Protein AF-0000000079942631 (afdb_homodimer)

pLDDT: mean 82.62, std 21.77, range [21.73, 98.62]

Structure (mmCIF, N/CA/C/O backbone):
data_AF-0000000079942631-model_v1
#
loop_
_entity.id
_entity.type
_entity.pdbx_description
1 polymer 'Intracellular ribonuclease'
#
loop_
_atom_site.group_PDB
_atom_site.id
_atom_site.type_symbol
_atom_site.label_atom_id
_atom_site.label_alt_id
_atom_site.label_comp_id
_atom_site.label_asym_id
_atom_site.label_entity_id
_atom_site.label_seq_id
_atom_site.pdbx_PDB_ins_code
_atom_site.Cartn_x
_atom_site.Cartn_y
_atom_site.Cartn_z
_atom_site.occupancy
_atom_site.B_iso_or_equiv
_atom_site.auth_seq_id
_atom_site.auth_comp_id
_atom_site.auth_asym_id
_atom_site.auth_atom_id
_atom_site.pdbx_PDB_model_num
ATOM 1 N N . MET A 1 1 ? -29.672 25.969 -82.062 1 30.22 1 MET A N 1
ATOM 2 C CA . MET A 1 1 ? -30.156 25.672 -80.75 1 30.22 1 MET A CA 1
ATOM 3 C C . MET A 1 1 ? -29.047 25.094 -79.875 1 30.22 1 MET A C 1
ATOM 5 O O . MET A 1 1 ? -28.578 23.984 -80.125 1 30.22 1 MET A O 1
ATOM 9 N N . ARG A 1 2 ? -28.125 26 -79.438 1 39.22 2 ARG A N 1
ATOM 10 C CA . ARG A 1 2 ? -26.953 25.703 -78.625 1 39.22 2 ARG A CA 1
ATOM 11 C C . ARG A 1 2 ? -27.375 25.078 -77.312 1 39.22 2 ARG A C 1
ATOM 13 O O . ARG A 1 2 ? -28.172 25.656 -76.562 1 39.22 2 ARG A O 1
ATOM 20 N N . LYS A 1 3 ? -27.156 23.734 -77.125 1 42.75 3 LYS A N 1
ATOM 21 C CA . LYS A 1 3 ? -27.391 22.891 -75.938 1 42.75 3 LYS A CA 1
ATOM 22 C C . LYS A 1 3 ? -26.578 23.391 -74.75 1 42.75 3 LYS A C 1
ATOM 24 O O . LYS A 1 3 ? -25.344 23.406 -74.812 1 42.75 3 LYS A O 1
ATOM 29 N N . PHE A 1 4 ? -27.031 24.391 -74.062 1 43.97 4 PHE A N 1
ATOM 30 C CA . PHE A 1 4 ? -26.422 24.844 -72.812 1 43.97 4 PHE A CA 1
ATOM 31 C C . PHE A 1 4 ? -26.438 23.734 -71.75 1 43.97 4 PHE A C 1
ATOM 33 O O . PHE A 1 4 ? -27.5 23.188 -71.438 1 43.97 4 PHE A O 1
ATOM 40 N N . VAL A 1 5 ? -25.391 22.922 -71.625 1 43.88 5 VAL A N 1
ATOM 41 C CA . VAL A 1 5 ? -25.172 21.922 -70.625 1 43.88 5 VAL A CA 1
ATOM 42 C C . VAL A 1 5 ? -25.047 22.594 -69.25 1 43.88 5 VAL A C 1
ATOM 44 O O . VAL A 1 5 ? -24.188 23.453 -69 1 43.88 5 VAL A O 1
ATOM 47 N N . LEU A 1 6 ? -26.109 22.734 -68.5 1 41.66 6 LEU A N 1
ATOM 48 C CA . LEU A 1 6 ? -26.188 23.156 -67.125 1 41.66 6 LEU A CA 1
ATOM 49 C C . LEU A 1 6 ? -25.375 22.219 -66.25 1 41.66 6 LEU A C 1
ATOM 51 O O . LEU A 1 6 ? -25.656 21.016 -66.188 1 41.66 6 LEU A O 1
ATOM 55 N N . ILE A 1 7 ? -24.156 22.531 -66 1 44.97 7 ILE A N 1
ATOM 56 C CA . ILE A 1 7 ? -23.312 21.812 -65 1 44.97 7 ILE A CA 1
ATOM 57 C C . ILE A 1 7 ? -23.812 22.078 -63.594 1 44.97 7 ILE A C 1
ATOM 59 O O . ILE A 1 7 ? -23.797 23.219 -63.125 1 44.97 7 ILE A O 1
ATOM 63 N N . ILE A 1 8 ? -24.703 21.328 -63.094 1 41.91 8 ILE A N 1
ATOM 64 C CA . ILE A 1 8 ? -25.156 21.359 -61.688 1 41.91 8 ILE A CA 1
ATOM 65 C C . ILE A 1 8 ? -24 20.938 -60.781 1 41.91 8 ILE A C 1
ATOM 67 O O . ILE A 1 8 ? -23.469 19.828 -60.906 1 41.91 8 ILE A O 1
ATOM 71 N N . PHE A 1 9 ? -23.312 21.938 -60.25 1 44.53 9 PHE A N 1
ATOM 72 C CA . PHE A 1 9 ? -22.328 21.719 -59.188 1 44.53 9 PHE A CA 1
ATOM 73 C C . PHE A 1 9 ? -23.016 21.203 -57.938 1 44.53 9 PHE A C 1
ATOM 75 O O . PHE A 1 9 ? -23.844 21.906 -57.344 1 44.53 9 PHE A O 1
ATOM 82 N N . LEU A 1 10 ? -23.125 19.922 -57.781 1 44.69 10 LEU A N 1
ATOM 83 C CA . LEU A 1 10 ? -23.562 19.281 -56.531 1 44.69 10 LEU A CA 1
ATOM 84 C C . LEU A 1 10 ? -22.562 19.562 -55.406 1 44.69 10 LEU A C 1
ATOM 86 O O . LEU A 1 10 ? -21.406 19.109 -55.5 1 44.69 10 LEU A O 1
ATOM 90 N N . ILE A 1 11 ? -22.719 20.688 -54.781 1 46.16 11 ILE A N 1
ATOM 91 C CA . ILE A 1 11 ? -21.984 20.922 -53.531 1 46.16 11 ILE A CA 1
ATOM 92 C C . ILE A 1 11 ? -22.344 19.859 -52.5 1 46.16 11 ILE A C 1
ATOM 94 O O . ILE A 1 11 ? -23.484 19.797 -52.062 1 46.16 11 ILE A O 1
ATOM 98 N N . VAL A 1 12 ? -21.641 18.75 -52.5 1 47.66 12 VAL A N 1
ATOM 99 C CA . VAL A 1 12 ? -21.703 17.766 -51.406 1 47.66 12 VAL A CA 1
ATOM 100 C C . VAL A 1 12 ? -21.203 18.406 -50.094 1 47.66 12 VAL A C 1
ATOM 102 O O . VAL A 1 12 ? -20.031 18.75 -50 1 47.66 12 VAL A O 1
ATOM 105 N N . SER A 1 13 ? -22.078 19.125 -49.469 1 44 13 SER A N 1
ATOM 106 C CA . SER A 1 13 ? -21.75 19.516 -48.125 1 44 13 SER A CA 1
ATOM 107 C C . SER A 1 13 ? -21.375 18.297 -47.281 1 44 13 SER A C 1
ATOM 109 O O . SER A 1 13 ? -22.172 17.391 -47.062 1 44 13 SER A O 1
ATOM 111 N N . CYS A 1 14 ? -20.125 17.969 -47.219 1 42.44 14 CYS A N 1
ATOM 112 C CA . CYS A 1 14 ? -19.625 17.031 -46.25 1 42.44 14 CYS A CA 1
ATOM 113 C C . CYS A 1 14 ? -19.938 17.5 -44.812 1 42.44 14 CYS A C 1
ATOM 115 O O . CYS A 1 14 ? -19.312 18.422 -44.312 1 42.44 14 CYS A O 1
ATOM 117 N N . VAL A 1 15 ? -21.203 17.422 -44.438 1 48.22 15 VAL A N 1
ATOM 118 C CA . VAL A 1 15 ? -21.469 17.562 -43 1 48.22 15 VAL A CA 1
ATOM 119 C C . VAL A 1 15 ? -20.562 16.625 -42.219 1 48.22 15 VAL A C 1
ATOM 121 O O . VAL A 1 15 ? -20.672 15.398 -42.344 1 48.22 15 VAL A O 1
ATOM 124 N N . SER A 1 16 ? -19.406 17.109 -41.844 1 45.06 16 SER A N 1
ATOM 125 C CA . SER A 1 16 ? -18.625 16.406 -40.844 1 45.06 16 SER A CA 1
ATOM 126 C C . SER A 1 16 ? -19.484 16.094 -39.625 1 45.06 16 SER A C 1
ATOM 128 O O . SER A 1 16 ? -19.875 17 -38.875 1 45.06 16 SER A O 1
ATOM 130 N N . LEU A 1 17 ? -20.25 15.031 -39.688 1 46.66 17 LEU A N 1
ATOM 131 C CA . LEU A 1 17 ? -20.75 14.508 -38.406 1 46.66 17 LEU A CA 1
ATOM 132 C C . LEU A 1 17 ? -19.641 14.422 -37.375 1 46.66 17 LEU A C 1
ATOM 134 O O . LEU A 1 17 ? -18.766 13.562 -37.469 1 46.66 17 LEU A O 1
ATOM 138 N N . GLN A 1 18 ? -19.438 15.555 -36.781 1 43.38 18 GLN A N 1
ATOM 139 C CA . GLN A 1 18 ? -18.656 15.398 -35.562 1 43.38 18 GLN A CA 1
ATOM 140 C C . GLN A 1 18 ? -19.297 14.375 -34.625 1 43.38 18 GLN A C 1
ATOM 142 O O . GLN A 1 18 ? -20.391 14.586 -34.125 1 43.38 18 GLN A O 1
ATOM 147 N N . VAL A 1 19 ? -19.016 13.094 -34.875 1 49.97 19 VAL A N 1
ATOM 148 C CA . VAL A 1 19 ? -19.312 12.117 -33.844 1 49.97 19 VAL A CA 1
ATOM 149 C C . VAL A 1 19 ? -18.781 12.625 -32.5 1 49.97 19 VAL A C 1
ATOM 151 O O . VAL A 1 19 ? -17.578 12.773 -32.312 1 49.97 19 VAL A O 1
ATOM 154 N N . ASP A 1 20 ? -19.531 13.352 -31.812 1 43.78 20 ASP A N 1
ATOM 155 C CA . ASP A 1 20 ? -19.188 13.578 -30.422 1 43.78 20 ASP A CA 1
ATOM 156 C C . ASP A 1 20 ? -18.844 12.266 -29.719 1 43.78 20 ASP A C 1
ATOM 158 O O . ASP A 1 20 ? -19.703 11.414 -29.516 1 43.78 20 ASP A O 1
ATOM 162 N N . SER A 1 21 ? -17.688 11.742 -29.938 1 42.31 21 SER A N 1
ATOM 163 C CA . SER A 1 21 ? -17.297 10.617 -29.094 1 42.31 21 SER A CA 1
ATOM 164 C C . SER A 1 21 ? -17.703 10.828 -27.641 1 42.31 21 SER A C 1
ATOM 166 O O . SER A 1 21 ? -17.422 11.875 -27.062 1 42.31 21 SER A O 1
ATOM 168 N N . ALA A 1 22 ? -18.844 10.195 -27.25 1 47.03 22 ALA A N 1
ATOM 169 C CA . ALA A 1 22 ? -19.203 10.203 -25.844 1 47.03 22 ALA A CA 1
ATOM 170 C C . ALA A 1 22 ? -17.969 10.164 -24.953 1 47.03 22 ALA A C 1
ATOM 172 O O . ALA A 1 22 ? -16.938 9.578 -25.328 1 47.03 22 ALA A O 1
ATOM 173 N N . PRO A 1 23 ? -17.844 11.102 -24 1 47.69 23 PRO A N 1
ATOM 174 C CA . PRO A 1 23 ? -16.688 10.977 -23.109 1 47.69 23 PRO A CA 1
ATOM 175 C C . PRO A 1 23 ? -16.422 9.531 -22.688 1 47.69 23 PRO A C 1
ATOM 177 O O . PRO A 1 23 ? -17.359 8.742 -22.578 1 47.69 23 PRO A O 1
ATOM 180 N N . PRO A 1 24 ? -15.242 9.023 -22.891 1 46.5 24 PRO A N 1
ATOM 181 C CA . PRO A 1 24 ? -14.992 7.656 -22.438 1 46.5 24 PRO A CA 1
ATOM 182 C C . PRO A 1 24 ? -15.633 7.363 -21.078 1 46.5 24 PRO A C 1
ATOM 184 O O . PRO A 1 24 ? -15.781 8.273 -20.25 1 46.5 24 PRO A O 1
ATOM 187 N N . PRO A 1 25 ? -16.344 6.27 -21.031 1 46.16 25 PRO A N 1
ATOM 188 C CA . PRO A 1 25 ? -16.906 5.945 -19.719 1 46.16 25 PRO A CA 1
ATOM 189 C C . PRO A 1 25 ? -15.922 6.152 -18.578 1 46.16 25 PRO A C 1
ATOM 191 O O . PRO A 1 25 ? -14.711 6.078 -18.781 1 46.16 25 PRO A O 1
ATOM 194 N N . PRO A 1 26 ? -16.391 6.77 -17.547 1 45.53 26 PRO A N 1
ATOM 195 C CA . PRO A 1 26 ? -15.492 6.953 -16.406 1 45.53 26 PRO A CA 1
ATOM 196 C C . PRO A 1 26 ? -14.688 5.699 -16.094 1 45.53 26 PRO A C 1
ATOM 198 O O . PRO A 1 26 ? -15.156 4.582 -16.312 1 45.53 26 PRO A O 1
ATOM 201 N N . PRO A 1 27 ? -13.414 5.801 -16.172 1 47.81 27 PRO A N 1
ATOM 202 C CA . PRO A 1 27 ? -12.633 4.609 -15.852 1 47.81 27 PRO A CA 1
ATOM 203 C C . PRO A 1 27 ? -13.289 3.748 -14.773 1 47.81 27 PRO A C 1
ATOM 205 O O . PRO A 1 27 ? -13.875 4.281 -13.828 1 47.81 27 PRO A O 1
ATOM 208 N N . ALA A 1 28 ? -13.562 2.561 -15.094 1 49.25 28 ALA A N 1
ATOM 209 C CA . ALA A 1 28 ? -14.156 1.576 -14.195 1 49.25 28 ALA A CA 1
ATOM 210 C C . ALA A 1 28 ? -13.57 1.684 -12.789 1 49.25 28 ALA A C 1
ATOM 212 O O . ALA A 1 28 ? -12.391 2.004 -12.633 1 49.25 28 ALA A O 1
ATOM 213 N N . ALA A 1 29 ? -14.469 1.841 -11.812 1 53.78 29 ALA A N 1
ATOM 214 C CA . ALA A 1 29 ? -14.211 1.729 -10.383 1 53.7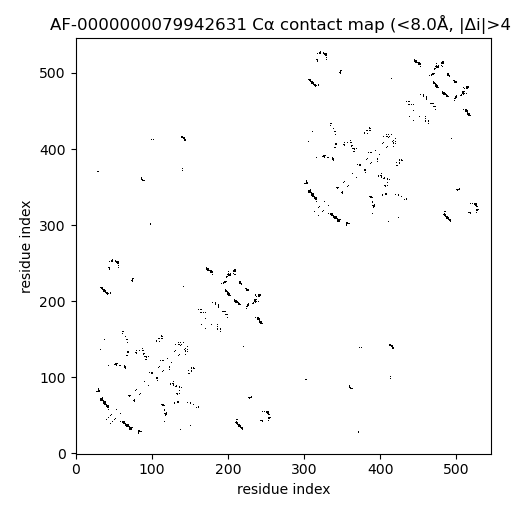8 29 ALA A CA 1
ATOM 215 C C . ALA A 1 29 ? -13.156 0.667 -10.094 1 53.78 29 ALA A C 1
ATOM 217 O O . ALA A 1 29 ? -13.086 -0.35 -10.789 1 53.78 29 ALA A O 1
ATOM 218 N N . PHE A 1 30 ? -11.984 1.034 -9.672 1 60.09 30 PHE A N 1
ATOM 219 C CA . PHE A 1 30 ? -11.023 0.054 -9.172 1 60.09 30 PHE A CA 1
ATOM 220 C C . PHE A 1 30 ? -11.742 -1.133 -8.539 1 60.09 30 PHE A C 1
ATOM 222 O O . PHE A 1 30 ? -12.461 -0.977 -7.547 1 60.09 30 PHE A O 1
ATOM 229 N N . PRO A 1 31 ? -11.836 -2.193 -9.336 1 61.22 31 PRO A N 1
ATOM 230 C CA . PRO A 1 31 ? -12.539 -3.338 -8.758 1 61.22 31 PRO A CA 1
ATOM 231 C C . PRO A 1 31 ? -11.914 -3.828 -7.453 1 61.22 31 PRO A C 1
ATOM 233 O O . PRO A 1 31 ? -10.695 -3.773 -7.297 1 61.22 31 PRO A O 1
ATOM 236 N N . SER A 1 32 ? -12.75 -3.986 -6.512 1 77.31 32 SER A N 1
ATOM 237 C CA . SER A 1 32 ? -12.344 -4.613 -5.258 1 77.31 32 SER A CA 1
ATOM 238 C C . SER A 1 32 ? -11.961 -6.074 -5.465 1 77.31 32 SER A C 1
ATOM 240 O O . SER A 1 32 ? -12.43 -6.715 -6.41 1 77.31 32 SER A O 1
ATOM 242 N N . TYR A 1 33 ? -10.945 -6.555 -5 1 92.44 33 TYR A N 1
ATOM 243 C CA . TYR A 1 33 ? -10.594 -7.969 -4.906 1 92.44 33 TYR A CA 1
ATOM 244 C C . TYR A 1 33 ? -10.875 -8.508 -3.512 1 92.44 33 TYR A C 1
ATOM 246 O O . TYR A 1 33 ? -11.023 -7.742 -2.559 1 92.44 33 TYR A O 1
ATOM 254 N N . ASP A 1 34 ? -10.992 -9.914 -3.441 1 94.5 34 ASP A N 1
ATOM 255 C CA . ASP A 1 34 ? -11.398 -10.516 -2.172 1 94.5 34 ASP A CA 1
ATOM 256 C C . ASP A 1 34 ? -10.359 -11.523 -1.689 1 94.5 34 ASP A C 1
ATOM 258 O O . ASP A 1 34 ? -10.219 -11.75 -0.485 1 94.5 34 ASP A O 1
ATOM 262 N N . ILE A 1 35 ? -9.711 -12.133 -2.611 1 96.69 35 ILE A N 1
ATOM 263 C CA . ILE A 1 35 ? -8.672 -13.109 -2.295 1 96.69 35 ILE A CA 1
ATOM 264 C C . ILE A 1 35 ? -7.477 -12.914 -3.225 1 96.69 35 ILE A C 1
ATOM 266 O O . ILE A 1 35 ? -7.555 -12.172 -4.199 1 96.69 35 ILE A O 1
ATOM 270 N N . ILE A 1 36 ? -6.398 -13.484 -2.916 1 97.75 36 ILE A N 1
ATOM 271 C CA . ILE A 1 36 ? -5.219 -13.5 -3.771 1 97.75 36 ILE A CA 1
ATOM 272 C C . ILE A 1 36 ? -4.793 -14.938 -4.047 1 97.75 36 ILE A C 1
ATOM 274 O O . ILE A 1 36 ? -4.668 -15.742 -3.123 1 97.75 36 ILE A O 1
ATOM 278 N N . GLN A 1 37 ? -4.664 -15.258 -5.27 1 98.12 37 GLN A N 1
ATOM 279 C CA . GLN A 1 37 ? -4.156 -16.578 -5.637 1 98.12 37 GLN A CA 1
ATOM 280 C C . GLN A 1 37 ? -2.629 -16.578 -5.672 1 98.12 37 GLN A C 1
ATOM 282 O O . GLN A 1 37 ? -2.01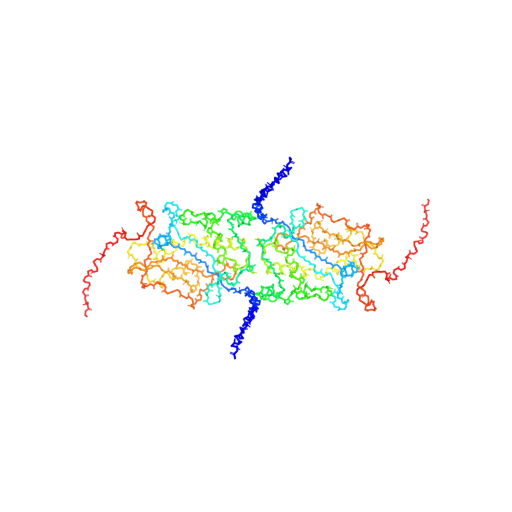6 -15.812 -6.418 1 98.12 37 GLN A O 1
ATOM 287 N N . LEU A 1 38 ? -2.043 -17.375 -4.832 1 98.12 38 LEU A N 1
ATOM 288 C CA . LEU A 1 38 ? -0.629 -17.719 -4.934 1 98.12 38 LEU A CA 1
ATOM 289 C C . LEU A 1 38 ? -0.412 -18.828 -5.941 1 98.12 38 LEU A C 1
ATOM 291 O O . LEU A 1 38 ? -0.75 -19.984 -5.676 1 98.12 38 LEU A O 1
ATOM 295 N N . VAL A 1 39 ? 0.189 -18.469 -7.066 1 98.31 39 VAL A N 1
ATOM 296 C CA . VAL A 1 39 ? 0.315 -19.422 -8.164 1 98.31 39 VAL A CA 1
ATOM 297 C C . VAL A 1 39 ? 1.764 -19.891 -8.273 1 98.31 39 VAL A C 1
ATOM 299 O O . VAL A 1 39 ? 2.678 -19.078 -8.43 1 98.31 39 VAL A O 1
ATOM 302 N N . ILE A 1 40 ? 1.908 -21.203 -8.203 1 98.12 40 ILE A N 1
ATOM 303 C CA . ILE A 1 40 ? 3.227 -21.797 -8.383 1 98.12 40 ILE A CA 1
ATOM 304 C C . ILE A 1 40 ? 3.201 -22.766 -9.555 1 98.12 40 ILE A C 1
ATOM 306 O O . ILE A 1 40 ? 2.189 -23.438 -9.797 1 98.12 40 ILE A O 1
ATOM 310 N N . SER A 1 41 ? 4.312 -22.844 -10.25 1 97.56 41 SER A N 1
ATOM 311 C CA . SER A 1 41 ? 4.426 -23.672 -11.445 1 97.56 41 SER A CA 1
ATOM 312 C C . SER A 1 41 ? 5.418 -24.812 -11.234 1 97.56 41 SER A C 1
ATOM 314 O O . SER A 1 41 ? 6.41 -24.656 -10.523 1 97.56 41 SER A O 1
ATOM 316 N N . TRP A 1 42 ? 5.062 -25.875 -11.867 1 97.5 42 TRP A N 1
ATOM 317 C CA . TRP A 1 42 ? 5.996 -27 -11.906 1 97.5 42 TRP A CA 1
ATOM 318 C C . TRP A 1 42 ? 6.859 -26.953 -13.164 1 97.5 42 TRP A C 1
ATOM 320 O O . TRP A 1 42 ? 6.383 -27.25 -14.266 1 97.5 42 TRP A O 1
ATOM 330 N N . PRO A 1 43 ? 8.18 -26.625 -13.031 1 96.25 43 PRO A N 1
ATOM 331 C CA . PRO A 1 43 ? 9.016 -26.281 -14.188 1 96.25 43 PRO A CA 1
ATOM 332 C C . PRO A 1 43 ? 9.07 -27.406 -15.227 1 96.25 43 PRO A C 1
ATOM 334 O O . PRO A 1 43 ? 8.969 -27.141 -16.422 1 96.25 43 PRO A O 1
ATOM 337 N N . PRO A 1 44 ? 9.086 -28.688 -14.867 1 94.75 44 PRO A N 1
ATOM 338 C CA . PRO A 1 44 ? 9.141 -29.719 -15.906 1 94.75 44 PRO A CA 1
ATOM 339 C C . PRO A 1 44 ? 7.941 -29.672 -16.844 1 94.75 44 PRO A C 1
ATOM 341 O O . PRO A 1 44 ? 8.078 -29.984 -18.031 1 94.75 44 PRO A O 1
ATOM 344 N N . THR A 1 45 ? 6.828 -29.375 -16.328 1 95.19 45 THR A N 1
ATOM 345 C CA . THR A 1 45 ? 5.652 -29.266 -17.172 1 95.19 45 THR A CA 1
ATOM 346 C C . THR A 1 45 ? 5.59 -27.891 -17.828 1 95.19 45 THR A C 1
ATOM 348 O O . THR A 1 45 ? 5.395 -27.781 -19.047 1 95.19 45 THR A O 1
ATOM 351 N N . TYR A 1 46 ? 5.824 -26.859 -17.078 1 94.94 46 TYR A N 1
ATOM 352 C CA . TYR A 1 46 ? 5.723 -25.484 -17.531 1 94.94 46 TYR A CA 1
ATOM 353 C C . TYR A 1 46 ? 6.688 -25.219 -18.672 1 94.94 46 TYR A C 1
ATOM 355 O O . TYR A 1 46 ? 6.344 -24.531 -19.641 1 94.94 46 TYR A O 1
ATOM 363 N N . CYS A 1 47 ? 7.859 -25.703 -18.641 1 91.5 47 CYS A N 1
ATOM 364 C CA . CYS A 1 47 ? 8.922 -25.438 -19.609 1 91.5 47 CYS A CA 1
ATOM 365 C C . CYS A 1 47 ? 8.805 -26.344 -20.812 1 91.5 47 CYS A C 1
ATOM 367 O O . CYS A 1 47 ? 9.492 -26.156 -21.812 1 91.5 47 CYS A O 1
ATOM 369 N N . GLN A 1 48 ? 7.918 -27.234 -20.734 1 83.19 48 GLN A N 1
ATOM 370 C CA . GLN A 1 48 ? 7.758 -28.156 -21.859 1 83.19 48 GLN A CA 1
ATOM 371 C C . GLN A 1 48 ? 6.473 -27.859 -22.625 1 83.19 48 GLN A C 1
ATOM 373 O O . GLN A 1 48 ? 6.195 -28.5 -23.641 1 83.19 48 GLN A O 1
ATOM 378 N N . THR A 1 49 ? 5.738 -26.984 -22.094 1 78.88 49 THR A N 1
ATOM 379 C CA . THR A 1 49 ? 4.453 -26.703 -22.734 1 78.88 49 THR A CA 1
ATOM 380 C C . THR A 1 49 ? 4.352 -25.25 -23.156 1 78.88 49 THR A C 1
ATOM 382 O O . THR A 1 49 ? 3.596 -24.469 -22.562 1 78.88 49 THR A O 1
ATOM 385 N N . GLY A 1 50 ? 5.156 -24.828 -24.141 1 72.81 50 GLY A N 1
ATOM 386 C CA . GLY A 1 50 ? 4.938 -23.562 -24.812 1 72.81 50 GLY A CA 1
ATOM 387 C C . GLY A 1 50 ? 5.82 -22.453 -24.281 1 72.81 50 GLY A C 1
ATOM 388 O O . GLY A 1 50 ? 5.738 -21.312 -24.75 1 72.81 50 GLY A O 1
ATOM 389 N N . ASN A 1 51 ? 6.562 -22.688 -23.234 1 80 51 ASN A N 1
ATOM 390 C CA . ASN A 1 51 ? 7.453 -21.641 -22.719 1 80 51 ASN A CA 1
ATOM 391 C C . ASN A 1 51 ? 8.922 -22.031 -22.906 1 80 51 ASN A C 1
ATOM 393 O O . ASN A 1 51 ? 9.305 -23.172 -22.641 1 80 51 ASN A O 1
ATOM 397 N N . THR A 1 52 ? 9.672 -21.125 -23.469 1 86.56 52 THR A N 1
ATOM 398 C CA . THR A 1 52 ? 11.109 -21.328 -23.562 1 86.56 52 THR A CA 1
ATOM 399 C C . THR A 1 52 ? 11.797 -20.969 -22.25 1 86.56 52 THR A C 1
ATOM 401 O O . THR A 1 52 ? 11.836 -19.797 -21.859 1 86.56 52 THR A O 1
ATOM 404 N N . CYS A 1 53 ? 12.312 -22.062 -21.625 1 93.31 53 CYS A N 1
ATOM 405 C CA . CYS A 1 53 ? 12.867 -21.859 -20.297 1 93.31 53 CYS A CA 1
ATOM 406 C C . CYS A 1 53 ? 14.391 -21.938 -20.312 1 93.31 53 CYS A C 1
ATOM 408 O O . CYS A 1 53 ? 14.984 -22.281 -21.344 1 93.31 53 CYS A O 1
ATOM 410 N N . LYS A 1 54 ? 14.961 -21.484 -19.234 1 93.06 54 LYS A N 1
ATOM 411 C CA . LYS A 1 54 ? 16.391 -21.609 -18.984 1 93.06 54 LYS A CA 1
ATOM 412 C C . LYS A 1 54 ? 16.812 -23.078 -18.953 1 93.06 54 LYS A C 1
ATOM 414 O O . LYS A 1 54 ? 15.969 -23.969 -18.891 1 93.06 54 LYS A O 1
ATOM 419 N N . ASP A 1 55 ? 18.141 -23.219 -19.047 1 90.94 55 ASP A N 1
ATOM 420 C CA . ASP A 1 55 ? 18.656 -24.578 -18.891 1 90.94 55 ASP A CA 1
ATOM 421 C C . ASP A 1 55 ? 18.281 -25.156 -17.531 1 90.94 55 ASP A C 1
ATOM 423 O O . ASP A 1 55 ? 18.188 -24.438 -16.531 1 90.94 55 ASP A O 1
ATOM 427 N N . TRP A 1 56 ? 18.062 -26.516 -17.5 1 91.75 56 TRP A N 1
ATOM 428 C CA . TRP A 1 56 ? 17.594 -27.172 -16.297 1 91.75 56 TRP A CA 1
ATOM 429 C C . TRP A 1 56 ? 18.547 -26.906 -15.125 1 91.75 56 TRP A C 1
ATOM 431 O O . TRP A 1 56 ? 18.109 -26.828 -13.977 1 91.75 56 TRP A O 1
ATOM 441 N N . GLY A 1 57 ? 19.859 -26.734 -15.422 1 90.81 57 GLY A N 1
ATOM 442 C CA . GLY A 1 57 ? 20.844 -26.438 -14.391 1 90.81 57 GLY A CA 1
ATOM 443 C C . GLY A 1 57 ? 20.672 -25.078 -13.758 1 90.81 57 GLY A C 1
ATOM 444 O O . GLY A 1 57 ? 21.188 -24.812 -12.672 1 90.81 57 GLY A O 1
ATOM 445 N N . GLN A 1 58 ? 19.906 -24.234 -14.391 1 92.19 58 GLN A N 1
ATOM 446 C CA . GLN A 1 58 ? 19.688 -22.859 -13.922 1 92.19 58 GLN A CA 1
ATOM 447 C C . GLN A 1 58 ? 18.328 -22.719 -13.25 1 92.19 58 GLN A C 1
ATOM 449 O O . GLN A 1 58 ? 17.969 -21.625 -12.797 1 92.19 58 GLN A O 1
ATOM 454 N N . ILE A 1 59 ? 17.609 -23.828 -13.227 1 94.31 59 ILE A N 1
ATOM 455 C CA . ILE A 1 59 ? 16.281 -23.828 -12.609 1 94.31 59 ILE A CA 1
ATOM 456 C C . ILE A 1 59 ? 16.312 -24.625 -11.312 1 94.31 59 ILE A C 1
ATOM 458 O O . ILE A 1 59 ? 16.781 -25.766 -11.289 1 94.31 59 ILE A O 1
ATOM 462 N N . LYS A 1 60 ? 15.859 -24 -10.234 1 94.12 60 LYS A N 1
ATOM 463 C CA . LYS A 1 60 ? 15.797 -24.703 -8.961 1 94.12 60 LYS A CA 1
ATOM 464 C C . LYS A 1 60 ? 14.836 -25.875 -9.031 1 94.12 60 LYS A C 1
ATOM 466 O O . LYS A 1 60 ? 13.766 -25.781 -9.633 1 94.12 60 LYS A O 1
ATOM 471 N N . LYS A 1 61 ? 15.188 -26.969 -8.391 1 93.94 61 LYS A N 1
ATOM 472 C CA . LYS A 1 61 ? 14.398 -28.203 -8.453 1 93.94 61 LYS A CA 1
ATOM 473 C C . LYS A 1 61 ? 13.258 -28.172 -7.445 1 93.94 61 LYS A C 1
ATOM 475 O O . LYS A 1 61 ? 13.188 -29.031 -6.562 1 93.94 61 LYS A O 1
ATOM 480 N N . ARG A 1 62 ? 12.422 -27.266 -7.609 1 96 62 ARG A N 1
ATOM 481 C CA . ARG A 1 62 ? 11.227 -27.047 -6.805 1 96 62 ARG A CA 1
ATOM 482 C C . ARG A 1 62 ? 10.156 -26.297 -7.594 1 96 62 ARG A C 1
ATOM 484 O O . ARG A 1 62 ? 10.383 -25.922 -8.742 1 96 62 ARG A O 1
ATOM 491 N N . PHE A 1 63 ? 9 -26.172 -7 1 97.31 63 PHE A N 1
ATOM 492 C CA . PHE A 1 63 ? 7.996 -25.312 -7.617 1 97.31 63 PHE A CA 1
ATOM 493 C C . PHE A 1 63 ? 8.508 -23.891 -7.742 1 97.31 63 PHE A C 1
ATOM 495 O O . PHE A 1 63 ? 9.172 -23.375 -6.836 1 97.31 63 PHE A O 1
ATOM 502 N N . SER A 1 64 ? 8.227 -23.297 -8.852 1 97 64 SER A N 1
ATOM 503 C CA . SER A 1 64 ? 8.594 -21.891 -9.086 1 97 64 SER A CA 1
ATOM 504 C C . SER A 1 64 ? 7.41 -20.969 -8.844 1 97 64 SER A C 1
ATOM 506 O O . SER A 1 64 ? 6.281 -21.281 -9.227 1 97 64 SER A O 1
ATOM 508 N N . LEU A 1 65 ? 7.695 -19.859 -8.195 1 98.25 65 LEU A N 1
ATOM 509 C CA . LEU A 1 65 ? 6.656 -18.859 -8.016 1 98.25 65 LEU A CA 1
ATOM 510 C C . LEU A 1 65 ? 6.293 -18.219 -9.352 1 98.25 65 LEU A C 1
ATOM 512 O O . LEU A 1 65 ? 7.168 -17.719 -10.062 1 98.25 65 LEU A O 1
ATOM 516 N N . HIS A 1 66 ? 5.086 -18.297 -9.727 1 97.62 66 HIS A N 1
ATOM 517 C CA . HIS A 1 66 ? 4.602 -17.641 -10.93 1 97.62 66 HIS A CA 1
ATOM 518 C C . HIS A 1 66 ? 4.074 -16.25 -10.625 1 97.62 66 HIS A C 1
ATOM 520 O O . HIS A 1 66 ? 4.418 -15.281 -11.312 1 97.62 66 HIS A O 1
ATOM 526 N N . GLY A 1 67 ? 3.246 -16.219 -9.492 1 98 67 GLY A N 1
ATOM 527 C CA . GLY A 1 67 ? 2.787 -14.898 -9.125 1 98 67 GLY A CA 1
ATOM 528 C C . GLY A 1 67 ? 1.738 -14.914 -8.031 1 98 67 GLY A C 1
ATOM 529 O O . GLY A 1 67 ? 1.335 -15.977 -7.562 1 98 67 GLY A O 1
ATOM 530 N N . LEU A 1 68 ? 1.317 -13.703 -7.547 1 98.25 68 LEU A N 1
ATOM 531 C CA . LEU A 1 68 ? 0.151 -13.422 -6.719 1 98.25 68 LEU A CA 1
ATOM 532 C C . LEU A 1 68 ? -0.934 -12.719 -7.527 1 98.25 68 LEU A C 1
ATOM 534 O O . LEU A 1 68 ? -0.713 -11.625 -8.047 1 98.25 68 LEU A O 1
ATOM 538 N N . TRP A 1 69 ? -2.082 -13.359 -7.59 1 98.31 69 TRP A N 1
ATOM 539 C CA . TRP A 1 69 ? -3.119 -12.867 -8.492 1 98.31 69 TRP A CA 1
ATOM 540 C C . TRP A 1 69 ? -4.379 -12.492 -7.715 1 98.31 69 TRP A C 1
ATOM 542 O O . TRP A 1 69 ? -5.188 -13.367 -7.383 1 98.31 69 TRP A O 1
ATOM 552 N N . PRO A 1 70 ? -4.582 -11.211 -7.48 1 97.19 70 PRO A N 1
ATOM 553 C CA . PRO A 1 70 ? -5.855 -10.805 -6.883 1 97.19 70 PRO A CA 1
ATOM 554 C C . PRO A 1 70 ? -7.062 -11.312 -7.672 1 97.19 70 PRO A C 1
ATOM 556 O O . PRO A 1 70 ? -7.043 -11.305 -8.906 1 97.19 70 PRO A O 1
ATOM 559 N N . ALA A 1 71 ? -8.047 -11.812 -6.961 1 96.88 71 ALA A N 1
ATOM 560 C CA . ALA A 1 71 ? -9.289 -12.352 -7.516 1 96.88 71 ALA A CA 1
ATOM 561 C C . ALA A 1 71 ? -10.492 -11.93 -6.68 1 96.88 71 ALA A C 1
ATOM 563 O O . ALA A 1 71 ? -10.344 -11.523 -5.523 1 96.88 71 ALA A O 1
ATOM 564 N N . ASP A 1 72 ? -11.625 -11.938 -7.312 1 94.06 72 ASP A N 1
ATOM 565 C CA . ASP A 1 72 ? -12.836 -11.586 -6.57 1 94.06 72 ASP A CA 1
ATOM 566 C C . ASP A 1 72 ? -13.312 -12.758 -5.715 1 94.06 72 ASP A C 1
ATOM 568 O O . ASP A 1 72 ? -12.641 -13.789 -5.633 1 94.06 72 ASP A O 1
ATOM 572 N N . ALA A 1 73 ? -14.445 -12.648 -5.094 1 94 73 ALA A N 1
ATOM 573 C CA . ALA A 1 73 ? -14.945 -13.617 -4.125 1 94 73 ALA A CA 1
ATOM 574 C C . ALA A 1 73 ? -15.266 -14.953 -4.801 1 94 73 ALA A C 1
ATOM 576 O O . ALA A 1 73 ? -15.328 -15.992 -4.141 1 94 73 ALA A O 1
ATOM 577 N N . THR A 1 74 ? -15.445 -14.961 -6.121 1 95.19 74 THR A N 1
ATOM 578 C CA . THR A 1 74 ? -15.75 -16.188 -6.855 1 95.19 74 THR A CA 1
ATOM 579 C C . THR A 1 74 ? -14.461 -16.875 -7.305 1 95.19 74 THR A C 1
ATOM 581 O O . THR A 1 74 ? -14.492 -18 -7.789 1 95.19 74 THR A O 1
ATOM 584 N N . GLY A 1 75 ? -13.352 -16.203 -7.129 1 96 75 GLY A N 1
ATOM 585 C CA . GLY A 1 75 ? -12.07 -16.75 -7.555 1 96 75 GLY A CA 1
ATOM 586 C C . GLY A 1 75 ? -11.656 -16.297 -8.938 1 96 75 GLY A C 1
ATOM 587 O O . GLY A 1 75 ? -10.609 -16.703 -9.445 1 96 75 GLY A O 1
ATOM 588 N N . LYS A 1 76 ? -12.445 -15.422 -9.5 1 95.06 76 LYS A N 1
ATOM 589 C CA . LYS A 1 76 ? -12.125 -14.898 -10.828 1 95.06 76 LYS A CA 1
ATOM 590 C C . LYS A 1 76 ? -11.047 -13.828 -10.75 1 95.06 76 LYS A C 1
ATOM 592 O O . LYS A 1 76 ? -11.195 -12.836 -10.031 1 95.06 76 LYS A O 1
ATOM 597 N N . SER A 1 77 ? -10 -14.102 -11.5 1 92.31 77 SER A N 1
ATOM 598 C CA . SER A 1 77 ? -8.898 -13.141 -11.531 1 92.31 77 SER A CA 1
ATOM 599 C C . SER A 1 77 ? -9.367 -11.789 -12.078 1 92.31 77 SER A C 1
ATOM 601 O O . SER A 1 77 ? -10.203 -11.734 -12.984 1 92.31 77 SER A O 1
ATOM 603 N N . ILE A 1 78 ? -8.773 -10.758 -11.625 1 92.06 78 ILE A N 1
ATOM 604 C CA . ILE A 1 78 ? -9.133 -9.414 -12.062 1 92.06 78 ILE A CA 1
ATOM 605 C C . ILE A 1 78 ? -8.273 -9.023 -13.266 1 92.06 78 ILE A C 1
ATOM 607 O O . ILE A 1 78 ? -7.055 -9.195 -13.25 1 92.06 78 ILE A O 1
ATOM 611 N N . ASP A 1 79 ? -8.945 -8.547 -14.258 1 87.25 79 ASP A N 1
ATOM 612 C CA . ASP A 1 79 ? -8.234 -8 -15.406 1 87.25 79 ASP A CA 1
ATOM 613 C C . ASP A 1 79 ? -7.66 -6.617 -15.094 1 87.25 79 ASP A C 1
ATOM 615 O O . ASP A 1 79 ? -8.398 -5.637 -15.023 1 87.25 79 ASP A O 1
ATOM 619 N N . ALA A 1 80 ? -6.34 -6.523 -15.055 1 88.12 80 ALA A N 1
ATOM 620 C CA . ALA A 1 80 ? -5.699 -5.301 -14.586 1 88.12 80 ALA A CA 1
ATOM 621 C C . ALA A 1 80 ? -5.914 -4.156 -15.57 1 88.12 80 ALA A C 1
ATOM 623 O O . ALA A 1 80 ? -6.18 -3.021 -15.164 1 88.12 80 ALA A O 1
ATOM 624 N N . LYS A 1 81 ? -5.805 -4.461 -16.859 1 83.75 81 LYS A N 1
ATOM 625 C CA . LYS A 1 81 ? -5.941 -3.42 -17.875 1 83.75 81 LYS A CA 1
ATOM 626 C C . LYS A 1 81 ? -7.332 -2.793 -17.844 1 83.75 81 LYS A C 1
ATOM 628 O O . LYS A 1 81 ? -7.477 -1.58 -18 1 83.75 81 LYS A O 1
ATOM 633 N N . ALA A 1 82 ? -8.258 -3.611 -17.547 1 82.31 82 ALA A N 1
ATOM 634 C CA . ALA A 1 82 ? -9.641 -3.156 -17.578 1 82.31 82 ALA A CA 1
ATOM 635 C C . ALA A 1 82 ? -10.031 -2.482 -16.266 1 82.31 82 ALA A C 1
ATOM 637 O O . ALA A 1 82 ? -10.805 -1.523 -16.266 1 82.31 82 ALA A O 1
ATOM 638 N N . TYR A 1 83 ? -9.391 -2.957 -15.172 1 82.44 83 TYR A N 1
ATOM 639 C CA . TYR A 1 83 ? -10.055 -2.59 -13.922 1 82.44 83 TYR A CA 1
ATOM 640 C C . TYR A 1 83 ? -9.07 -1.913 -12.969 1 82.44 83 TYR A C 1
ATOM 642 O O . TYR A 1 83 ? -9.484 -1.3 -11.984 1 82.44 83 TYR A O 1
ATOM 650 N N . CYS A 1 84 ? -7.82 -1.944 -13.203 1 85.88 84 CYS A N 1
ATOM 651 C CA . CYS A 1 84 ? -6.863 -1.489 -12.203 1 85.88 84 CYS A CA 1
ATOM 652 C C . CYS A 1 84 ? -5.891 -0.478 -12.797 1 85.88 84 CYS A C 1
ATOM 654 O O . CYS A 1 84 ? -4.746 -0.375 -12.352 1 85.88 84 CYS A O 1
ATOM 656 N N . SER A 1 85 ? -6.344 0.246 -13.719 1 79.19 85 SER A N 1
ATOM 657 C CA . SER A 1 85 ? -5.473 1.143 -14.477 1 79.19 85 SER A CA 1
ATOM 658 C C . SER A 1 85 ? -5.039 2.334 -13.625 1 79.19 85 SER A C 1
ATOM 660 O O . SER A 1 85 ? -4.074 3.023 -13.969 1 79.19 85 SER A O 1
ATOM 662 N N . GLN A 1 86 ? -5.672 2.531 -12.531 1 79.44 86 GLN A N 1
ATOM 663 C CA . GLN A 1 86 ? -5.324 3.658 -11.672 1 79.44 86 GLN A CA 1
ATOM 664 C C . GLN A 1 86 ? -4.156 3.311 -10.75 1 79.44 86 GLN A C 1
ATOM 666 O O . GLN A 1 86 ? -3.572 4.191 -10.117 1 79.44 86 GLN A O 1
ATOM 671 N N . GLY A 1 87 ? -3.877 2.062 -10.602 1 83.69 87 GLY A N 1
ATOM 672 C CA . GLY A 1 87 ? -2.744 1.653 -9.789 1 83.69 87 GLY A CA 1
ATOM 673 C C . GLY A 1 87 ? -1.404 1.979 -10.422 1 83.69 87 GLY A C 1
ATOM 674 O O . GLY A 1 87 ? -1.337 2.309 -11.609 1 83.69 87 GLY A O 1
ATOM 675 N N . PRO A 1 88 ? -0.407 1.953 -9.617 1 86.19 88 PRO A N 1
ATOM 676 C CA . PRO A 1 88 ? 0.92 2.209 -10.18 1 86.19 88 PRO A CA 1
ATOM 677 C C . PRO A 1 88 ? 1.39 1.096 -11.109 1 86.19 88 PRO A C 1
ATOM 679 O O . PRO A 1 88 ? 1.234 -0.087 -10.797 1 86.19 88 PRO A O 1
ATOM 682 N N . THR A 1 89 ? 1.855 1.473 -12.289 1 87.31 89 THR A N 1
ATOM 683 C CA . THR A 1 89 ? 2.482 0.53 -13.211 1 87.31 89 THR A CA 1
ATOM 684 C C . THR A 1 89 ? 3.881 1.003 -13.594 1 87.31 89 THR A C 1
ATOM 686 O O . THR A 1 89 ? 4.215 2.178 -13.422 1 87.31 89 THR A O 1
ATOM 689 N N . PHE A 1 90 ? 4.668 0.006 -14.078 1 89.62 90 PHE A N 1
ATOM 690 C CA . PHE A 1 90 ? 6.062 0.287 -14.398 1 89.62 90 PHE A CA 1
ATOM 691 C C . PHE A 1 90 ? 6.371 -0.087 -15.844 1 89.62 90 PHE A C 1
ATOM 693 O O . PHE A 1 90 ? 6.133 -1.223 -16.266 1 89.62 90 PHE A O 1
ATOM 700 N N . SER A 1 91 ? 6.965 0.834 -16.562 1 88.19 91 SER A N 1
ATOM 701 C CA . SER A 1 91 ? 7.281 0.609 -17.969 1 88.19 91 SER A CA 1
ATOM 702 C C . SER A 1 91 ? 8.57 -0.181 -18.125 1 88.19 91 SER A C 1
ATOM 704 O O . SER A 1 91 ? 8.781 -0.846 -19.141 1 88.19 91 SER A O 1
ATOM 706 N N . THR A 1 92 ? 9.438 -0.036 -17.094 1 90.19 92 THR A N 1
ATOM 707 C CA . THR A 1 92 ? 10.719 -0.727 -17.156 1 90.19 92 THR A CA 1
ATOM 708 C C . THR A 1 92 ? 11.031 -1.389 -15.812 1 90.19 92 THR A C 1
ATOM 710 O O . THR A 1 92 ? 10.562 -0.943 -14.766 1 90.19 92 THR A O 1
ATOM 713 N N . PRO A 1 93 ? 11.852 -2.5 -15.875 1 93.44 93 PRO A N 1
ATOM 714 C CA . PRO A 1 93 ? 12.273 -3.127 -14.617 1 93.44 93 PRO A CA 1
ATOM 715 C C . PRO A 1 93 ? 13.008 -2.158 -13.695 1 93.44 93 PRO A C 1
ATOM 717 O O . PRO A 1 93 ? 12.914 -2.277 -12.469 1 93.44 93 PRO A O 1
ATOM 720 N N . GLU A 1 94 ? 13.703 -1.218 -14.25 1 90.62 94 GLU A N 1
ATOM 721 C CA . GLU A 1 94 ? 14.453 -0.254 -13.461 1 90.62 94 GLU A CA 1
ATOM 722 C C . GLU A 1 94 ? 13.531 0.568 -12.562 1 90.62 94 GLU A C 1
ATOM 724 O O . GLU A 1 94 ? 13.875 0.876 -11.422 1 90.62 94 GLU A O 1
ATOM 729 N N . GLN A 1 95 ? 12.414 0.913 -13.102 1 88.31 95 GLN A N 1
ATOM 730 C CA . GLN A 1 95 ? 11.445 1.676 -12.32 1 88.31 95 GLN A CA 1
ATOM 731 C C . GLN A 1 95 ? 10.945 0.872 -11.125 1 88.31 95 GLN A C 1
ATOM 733 O O . GLN A 1 95 ? 10.867 1.392 -10.008 1 88.31 95 GLN A O 1
ATOM 738 N N . LEU A 1 96 ? 10.594 -0.366 -11.344 1 92.38 96 LEU A N 1
ATOM 739 C CA . LEU A 1 96 ? 10.156 -1.227 -10.25 1 92.38 96 LEU A CA 1
ATOM 740 C C . LEU A 1 96 ? 11.273 -1.425 -9.234 1 92.38 96 LEU A C 1
ATOM 742 O O . LEU A 1 96 ? 11.031 -1.353 -8.023 1 92.38 96 LEU A O 1
ATOM 746 N N . ASN A 1 97 ? 12.484 -1.6 -9.742 1 92.06 97 ASN A N 1
ATOM 747 C CA . ASN A 1 97 ? 13.625 -1.831 -8.859 1 92.06 97 ASN A CA 1
ATOM 748 C C . ASN A 1 97 ? 13.852 -0.653 -7.918 1 92.06 97 ASN A C 1
ATOM 750 O O . ASN A 1 97 ? 14.266 -0.841 -6.773 1 92.06 97 ASN A O 1
ATOM 754 N N . ALA A 1 98 ? 13.602 0.498 -8.406 1 87.25 98 ALA A N 1
ATOM 755 C CA . ALA A 1 98 ? 13.766 1.68 -7.562 1 87.25 98 ALA A CA 1
ATOM 756 C C . ALA A 1 98 ? 12.852 1.611 -6.34 1 87.25 98 ALA A C 1
ATOM 758 O O . ALA A 1 98 ? 13.211 2.078 -5.258 1 87.25 98 ALA A O 1
ATOM 759 N N . TRP A 1 99 ? 11.672 1.104 -6.504 1 88.56 99 TRP A N 1
ATOM 760 C CA . TRP A 1 99 ? 10.75 0.937 -5.383 1 88.56 99 TRP A CA 1
ATOM 761 C C . TRP A 1 99 ? 11.188 -0.217 -4.488 1 88.56 99 TRP A C 1
ATOM 763 O O . TRP A 1 99 ? 11.281 -0.065 -3.268 1 88.56 99 TRP A O 1
ATOM 773 N N . ILE A 1 100 ? 11.523 -1.361 -5.082 1 92.12 100 ILE A N 1
ATOM 774 C CA . ILE A 1 100 ? 11.922 -2.562 -4.359 1 92.12 100 ILE A CA 1
ATOM 775 C C . ILE A 1 100 ? 13.141 -2.262 -3.488 1 92.12 100 ILE A C 1
ATOM 777 O O . ILE A 1 100 ? 13.227 -2.723 -2.348 1 92.12 100 ILE A O 1
ATOM 781 N N . ASN A 1 101 ? 13.977 -1.446 -4 1 89.56 101 ASN A N 1
ATOM 782 C CA . ASN A 1 101 ? 15.242 -1.157 -3.34 1 89.56 101 ASN A CA 1
ATOM 783 C C . ASN A 1 101 ? 15.047 -0.26 -2.121 1 89.56 101 ASN A C 1
ATOM 785 O O . ASN A 1 101 ? 15.969 -0.094 -1.316 1 89.56 101 ASN A O 1
ATOM 789 N N . THR A 1 102 ? 13.867 0.3 -1.952 1 84.56 102 THR A N 1
ATOM 790 C CA . THR A 1 102 ? 13.602 1.116 -0.771 1 84.56 102 THR A CA 1
ATOM 791 C C . THR A 1 102 ? 13.383 0.237 0.456 1 84.56 102 THR A C 1
ATOM 793 O O . THR A 1 102 ? 13.336 0.735 1.583 1 84.56 102 THR A O 1
ATOM 796 N N . LYS A 1 103 ? 13.242 -1.018 0.305 1 88.12 103 LYS A N 1
ATOM 797 C CA . LYS A 1 103 ? 13.117 -1.982 1.394 1 88.12 103 LYS A CA 1
ATOM 798 C C . LYS A 1 103 ? 14.352 -2.867 1.491 1 88.12 103 LYS A C 1
ATOM 800 O O . LYS A 1 103 ? 14.758 -3.488 0.506 1 88.12 103 LYS A O 1
ATOM 805 N N . ALA A 1 104 ? 14.805 -2.975 2.689 1 87.88 104 ALA A N 1
ATOM 806 C CA . ALA A 1 104 ? 16.016 -3.752 2.912 1 87.88 104 ALA A CA 1
ATOM 807 C C . ALA A 1 104 ? 15.812 -5.215 2.535 1 87.88 104 ALA A C 1
ATOM 809 O O . ALA A 1 104 ? 14.773 -5.801 2.848 1 87.88 104 ALA A O 1
ATOM 810 N N . ASN A 1 105 ? 16.672 -5.809 1.726 1 94.69 105 ASN A N 1
ATOM 811 C CA . ASN A 1 105 ? 16.828 -7.227 1.425 1 94.69 105 ASN A CA 1
ATOM 812 C C . ASN A 1 105 ? 15.742 -7.723 0.479 1 94.69 105 ASN A C 1
ATOM 814 O O . ASN A 1 105 ? 15.734 -8.898 0.102 1 94.69 105 ASN A O 1
ATOM 818 N N . LEU A 1 106 ? 14.859 -6.828 0.12 1 96.19 106 LEU A N 1
ATOM 819 C CA . LEU A 1 106 ? 13.75 -7.309 -0.693 1 96.19 106 LEU A CA 1
ATOM 820 C C . LEU A 1 106 ? 14.234 -7.758 -2.068 1 96.19 106 LEU A C 1
ATOM 822 O O . LEU A 1 106 ? 13.82 -8.805 -2.564 1 96.19 106 LEU A O 1
ATOM 826 N N . PHE A 1 107 ? 15.125 -6.984 -2.672 1 96.56 107 PHE A N 1
ATOM 827 C CA . PHE A 1 107 ? 15.664 -7.332 -3.98 1 96.56 107 PHE A CA 1
ATOM 828 C C . PHE A 1 107 ? 16.375 -8.68 -3.936 1 96.56 107 PHE A C 1
ATOM 830 O O . PHE A 1 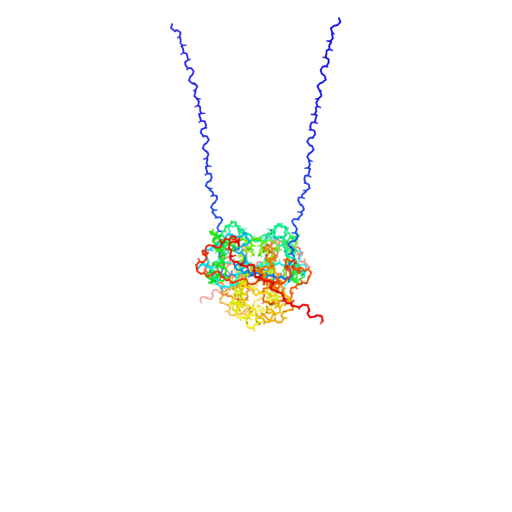107 ? 16.109 -9.555 -4.762 1 96.56 107 PHE A O 1
ATOM 837 N N . THR A 1 108 ? 17.219 -8.898 -2.941 1 97.5 108 THR A N 1
ATOM 838 C CA . THR A 1 108 ? 17.969 -10.141 -2.793 1 97.5 108 THR A CA 1
ATOM 839 C C . THR A 1 108 ? 17.016 -11.305 -2.525 1 97.5 108 THR A C 1
ATOM 841 O O . THR A 1 108 ? 17.203 -12.406 -3.061 1 97.5 108 THR A O 1
ATOM 844 N N . ASP A 1 109 ? 16.047 -11.062 -1.692 1 97.94 109 ASP A N 1
ATOM 845 C CA . ASP A 1 109 ? 15.055 -12.094 -1.416 1 97.94 109 ASP A CA 1
ATOM 846 C C . ASP A 1 109 ? 14.312 -12.492 -2.689 1 97.94 109 ASP A C 1
ATOM 848 O O . ASP A 1 109 ? 14.062 -13.68 -2.92 1 97.94 109 ASP A O 1
ATOM 852 N N . LEU A 1 110 ? 13.977 -11.508 -3.471 1 98.5 110 LEU A N 1
ATOM 853 C CA . LEU A 1 110 ? 13.266 -11.781 -4.715 1 98.5 110 LEU A CA 1
ATOM 854 C C . LEU A 1 110 ? 14.133 -12.594 -5.672 1 98.5 110 LEU A C 1
ATOM 856 O O . LEU A 1 110 ? 13.641 -13.5 -6.344 1 98.5 110 LEU A O 1
ATOM 860 N N . LEU A 1 111 ? 15.422 -12.336 -5.73 1 97.12 111 LEU A N 1
ATOM 861 C CA . LEU A 1 111 ? 16.344 -13.117 -6.559 1 97.12 111 LEU A CA 1
ATOM 862 C C . LEU A 1 111 ? 16.344 -14.578 -6.137 1 97.12 111 LEU A C 1
ATOM 864 O O . LEU A 1 111 ? 16.453 -15.469 -6.98 1 97.12 111 LEU A O 1
ATOM 868 N N . ASN A 1 112 ? 16.141 -14.805 -4.902 1 96.75 112 ASN A N 1
ATOM 869 C CA . ASN A 1 112 ? 16.234 -16.156 -4.371 1 96.75 112 ASN A CA 1
ATOM 870 C C . ASN A 1 112 ? 14.906 -16.891 -4.461 1 96.75 112 ASN A C 1
ATOM 872 O O . ASN A 1 112 ? 14.875 -18.109 -4.703 1 96.75 112 ASN A O 1
ATOM 876 N N . TYR A 1 113 ? 13.82 -16.188 -4.289 1 97.5 113 TYR A N 1
ATOM 877 C CA . TYR A 1 113 ? 12.555 -16.875 -4.074 1 97.5 113 TYR A CA 1
ATOM 878 C C . TYR A 1 113 ? 11.594 -16.656 -5.234 1 97.5 113 TYR A C 1
ATOM 880 O O . TYR A 1 113 ? 10.539 -17.281 -5.312 1 97.5 113 TYR A O 1
ATOM 888 N N . TRP A 1 114 ? 11.992 -15.805 -6.141 1 98.12 114 TRP A N 1
ATOM 889 C CA . TRP A 1 114 ? 11.172 -15.578 -7.328 1 98.12 114 TRP A CA 1
ATOM 890 C C . TRP A 1 114 ? 12.047 -15.391 -8.562 1 98.12 114 TRP A C 1
ATOM 892 O O . TRP A 1 114 ? 11.891 -14.414 -9.305 1 98.12 114 TRP A O 1
ATOM 902 N N . PRO A 1 115 ? 12.93 -16.297 -8.781 1 97.31 115 PRO A N 1
ATOM 903 C CA . PRO A 1 115 ? 13.734 -16.219 -10 1 97.31 115 PRO A CA 1
ATOM 904 C C . PRO A 1 115 ? 12.93 -16.531 -11.258 1 97.31 115 PRO A C 1
ATOM 906 O O . PRO A 1 115 ? 12.016 -17.359 -11.219 1 97.31 115 PRO A O 1
ATOM 909 N N . SER A 1 116 ? 13.305 -15.883 -12.328 1 96.25 116 SER A N 1
ATOM 910 C CA . SER A 1 116 ? 12.719 -16.25 -13.617 1 96.25 116 SER A CA 1
ATOM 911 C C . SER A 1 116 ? 13.203 -17.609 -14.078 1 96.25 116 SER A C 1
ATOM 913 O O . SER A 1 116 ? 14.375 -17.953 -13.922 1 96.25 116 SER A O 1
ATOM 915 N N . ILE A 1 117 ? 12.328 -18.359 -14.68 1 95.81 117 ILE A N 1
ATOM 916 C CA . ILE A 1 117 ? 12.734 -19.609 -15.289 1 95.81 117 ILE A CA 1
ATOM 917 C C . ILE A 1 117 ? 12.688 -19.5 -16.812 1 95.81 117 ILE A C 1
ATOM 919 O O . ILE A 1 117 ? 13.016 -20.453 -17.531 1 95.81 117 ILE A O 1
ATOM 923 N N . ILE A 1 118 ? 12.273 -18.344 -17.266 1 93.75 118 ILE A N 1
ATOM 924 C CA . ILE A 1 118 ? 12.117 -18.094 -18.703 1 93.75 118 ILE A CA 1
ATOM 925 C C . ILE A 1 118 ? 13.469 -17.75 -19.312 1 93.75 118 ILE A C 1
ATOM 927 O O . ILE A 1 118 ? 14.219 -16.938 -18.766 1 93.75 118 ILE A O 1
ATOM 931 N N . LYS A 1 119 ? 13.719 -18.297 -20.438 1 92.56 119 LYS A N 1
ATOM 932 C CA . LYS A 1 119 ? 14.977 -18.062 -21.125 1 92.56 119 LYS A CA 1
ATOM 933 C C . LYS A 1 119 ? 15.125 -16.594 -21.516 1 92.56 119 LYS A C 1
ATOM 935 O O . LYS A 1 119 ? 14.172 -15.969 -22 1 92.56 119 LYS A O 1
ATOM 940 N N . ASN A 1 120 ? 16.281 -16.047 -21.297 1 90.25 120 ASN A N 1
ATOM 941 C CA . ASN A 1 120 ? 16.672 -14.688 -21.672 1 90.25 120 ASN A CA 1
ATOM 942 C C . ASN A 1 120 ? 15.781 -13.641 -21 1 90.25 120 ASN A C 1
ATOM 944 O O . ASN A 1 120 ? 15.57 -12.555 -21.547 1 90.25 120 ASN A O 1
ATOM 948 N N . SER A 1 121 ? 15.094 -14.008 -20.031 1 91.94 121 SER A N 1
ATOM 949 C CA . SER A 1 121 ? 14.305 -13.062 -19.25 1 91.94 121 SER A CA 1
ATOM 950 C C . SER A 1 121 ? 14.953 -12.766 -17.906 1 91.94 121 SER A C 1
ATOM 952 O O . SER A 1 121 ? 15.266 -13.68 -17.141 1 91.94 121 SER A O 1
ATOM 954 N N . LYS A 1 122 ? 15.164 -11.477 -17.703 1 94.31 122 LYS A N 1
ATOM 955 C CA . LYS A 1 122 ? 15.664 -11.078 -16.391 1 94.31 122 LYS A CA 1
ATOM 956 C C . LYS A 1 122 ? 14.602 -11.297 -15.312 1 94.31 122 LYS A C 1
ATOM 958 O O . LYS A 1 122 ? 13.406 -11.195 -15.586 1 94.31 122 LYS A O 1
ATOM 963 N N . ASP A 1 123 ? 15.047 -11.625 -14.125 1 97.12 123 ASP A N 1
ATOM 964 C CA . ASP A 1 123 ? 14.125 -11.789 -13.008 1 97.12 123 ASP A CA 1
ATOM 965 C C . ASP A 1 123 ? 13.211 -10.578 -12.859 1 97.12 123 ASP A C 1
ATOM 967 O O . ASP A 1 123 ? 11.992 -10.719 -12.766 1 97.12 123 ASP A O 1
ATOM 971 N N . GLU A 1 124 ? 13.805 -9.398 -12.984 1 96.81 124 GLU A N 1
ATOM 972 C CA . GLU A 1 124 ? 13.086 -8.148 -12.766 1 96.81 124 GLU A CA 1
ATOM 973 C C . GLU A 1 124 ? 12.031 -7.922 -13.852 1 96.81 124 GLU A C 1
ATOM 975 O O . GLU A 1 124 ? 11.008 -7.285 -13.609 1 96.81 124 GLU A O 1
ATOM 980 N N . SER A 1 125 ? 12.297 -8.438 -14.992 1 95.94 125 SER A N 1
ATOM 981 C CA . SER A 1 125 ? 11.305 -8.336 -16.062 1 95.94 125 SER A CA 1
ATOM 982 C C . SER A 1 125 ? 10.062 -9.148 -15.727 1 95.94 125 SER A C 1
ATOM 984 O O . SER A 1 125 ? 8.938 -8.695 -15.969 1 95.94 125 SER A O 1
ATOM 986 N N . VAL A 1 126 ? 10.281 -10.32 -15.172 1 97 126 VAL A N 1
ATOM 987 C CA . VAL A 1 126 ? 9.156 -11.164 -14.773 1 97 126 VAL A CA 1
ATOM 988 C C . VAL A 1 126 ? 8.383 -10.5 -13.641 1 97 126 VAL A C 1
ATOM 990 O O . VAL A 1 126 ? 7.152 -10.461 -13.656 1 97 126 VAL A O 1
ATOM 993 N N . TRP A 1 127 ? 9.133 -9.938 -12.664 1 98.31 127 TRP A N 1
ATOM 994 C CA . TRP A 1 127 ? 8.492 -9.242 -11.555 1 98.31 127 TRP A CA 1
ATOM 995 C C . TRP A 1 127 ? 7.633 -8.086 -12.07 1 98.31 127 TRP A C 1
ATOM 997 O O . TRP A 1 127 ? 6.484 -7.93 -11.648 1 98.31 127 TRP A O 1
ATOM 1007 N N . THR A 1 128 ? 8.219 -7.324 -13.008 1 96.5 128 THR A N 1
ATOM 1008 C CA . THR A 1 128 ? 7.523 -6.168 -13.562 1 96.5 128 THR A CA 1
ATOM 1009 C C . THR A 1 128 ? 6.254 -6.602 -14.297 1 96.5 128 THR A C 1
ATOM 1011 O O . THR A 1 128 ? 5.191 -6 -14.117 1 96.5 128 THR A O 1
ATOM 1014 N N . GLN A 1 129 ? 6.336 -7.621 -15.023 1 96 129 GLN A N 1
ATOM 1015 C CA . GLN A 1 129 ? 5.184 -8.133 -15.75 1 96 129 GLN A CA 1
ATOM 1016 C C . GLN A 1 129 ? 4.102 -8.633 -14.797 1 96 129 GLN A C 1
ATOM 1018 O O . GLN A 1 129 ? 2.924 -8.312 -14.969 1 96 129 GLN A O 1
ATOM 1023 N N . GLN A 1 130 ? 4.496 -9.398 -13.812 1 97.69 130 GLN A N 1
ATOM 1024 C CA . GLN A 1 130 ? 3.545 -9.969 -12.867 1 97.69 130 GLN A CA 1
ATOM 1025 C C . GLN A 1 130 ? 2.855 -8.867 -12.055 1 97.69 130 GLN A C 1
ATOM 1027 O O . GLN A 1 130 ? 1.656 -8.953 -11.781 1 97.69 130 GLN A O 1
ATOM 1032 N N . TRP A 1 131 ? 3.566 -7.836 -11.711 1 96.5 131 TRP A N 1
ATOM 1033 C CA . TRP A 1 131 ? 2.951 -6.695 -11.047 1 96.5 131 TRP A CA 1
ATOM 1034 C C . TRP A 1 131 ? 1.944 -6.004 -11.961 1 96.5 131 TRP A C 1
ATOM 1036 O O . TRP A 1 131 ? 0.786 -5.809 -11.586 1 96.5 131 TRP A O 1
ATOM 1046 N N . ASN A 1 132 ? 2.406 -5.664 -13.164 1 93.69 132 ASN A N 1
ATOM 1047 C CA . ASN A 1 132 ? 1.58 -4.883 -14.078 1 93.69 132 ASN A CA 1
ATOM 1048 C C . ASN A 1 132 ? 0.324 -5.645 -14.484 1 93.69 132 ASN A C 1
ATOM 1050 O O . ASN A 1 132 ? -0.745 -5.051 -14.641 1 93.69 132 ASN A O 1
ATOM 1054 N N . GLU A 1 133 ? 0.431 -6.926 -14.602 1 95.31 133 GLU A N 1
ATOM 1055 C CA . GLU A 1 133 ? -0.681 -7.723 -15.109 1 95.31 133 GLU A CA 1
ATOM 1056 C C . GLU A 1 133 ? -1.601 -8.172 -13.977 1 95.31 133 GLU A C 1
ATOM 1058 O O . GLU A 1 133 ? -2.775 -8.469 -14.211 1 95.31 133 GLU A O 1
ATOM 1063 N N . HIS A 1 134 ? -1.101 -8.312 -12.742 1 96.12 134 HIS A N 1
ATOM 1064 C CA . HIS A 1 134 ? -1.89 -8.875 -11.648 1 96.12 134 HIS A CA 1
ATOM 1065 C C . HIS A 1 134 ? -1.765 -8.031 -10.391 1 96.12 134 HIS A C 1
ATOM 1067 O O . HIS A 1 134 ? -2.762 -7.5 -9.883 1 96.12 134 HIS A O 1
ATOM 1073 N N . GLY A 1 135 ? -0.535 -7.816 -9.922 1 95.94 135 GLY A N 1
ATOM 1074 C CA . GLY A 1 135 ? -0.265 -7.242 -8.617 1 95.94 135 GLY A CA 1
ATOM 1075 C C . GLY A 1 135 ? -0.896 -5.875 -8.422 1 95.94 135 GLY A C 1
ATOM 1076 O O . GLY A 1 135 ? -1.331 -5.535 -7.32 1 95.94 135 GLY A O 1
ATOM 1077 N N . VAL A 1 136 ? -0.955 -5.086 -9.508 1 93 136 VAL A N 1
ATOM 1078 C CA . VAL A 1 136 ? -1.425 -3.707 -9.461 1 93 136 VAL A CA 1
ATOM 1079 C C . VAL A 1 136 ? -2.855 -3.668 -8.93 1 93 136 VAL A C 1
ATOM 1081 O O . VAL A 1 136 ? -3.264 -2.691 -8.297 1 93 136 VAL A O 1
ATOM 1084 N N . CYS A 1 137 ? -3.586 -4.754 -9.055 1 92.69 137 CYS A N 1
ATOM 1085 C CA . CYS A 1 137 ? -4.984 -4.773 -8.641 1 92.69 137 CYS A CA 1
ATOM 1086 C C . CYS A 1 137 ? -5.109 -4.902 -7.129 1 92.69 137 CYS A C 1
ATOM 1088 O O . CYS A 1 137 ? -6.199 -4.73 -6.574 1 92.69 137 CYS A O 1
ATOM 1090 N N . SER A 1 138 ? -4.023 -5.113 -6.453 1 93.38 138 SER A N 1
ATOM 1091 C CA . SER A 1 138 ? -4.066 -5.172 -4.996 1 93.38 138 SER A CA 1
ATOM 1092 C C . SER A 1 138 ? -3.754 -3.814 -4.379 1 93.38 138 SER A C 1
ATOM 1094 O O . SER A 1 138 ? -3.77 -3.664 -3.154 1 93.38 138 SER A O 1
ATOM 1096 N N . SER A 1 139 ? -3.58 -2.785 -5.121 1 90.5 139 SER A N 1
ATOM 1097 C CA . SER A 1 139 ? -2.945 -1.536 -4.715 1 90.5 139 SER A CA 1
ATOM 1098 C C . SER A 1 139 ? -3.785 -0.801 -3.674 1 90.5 139 SER A C 1
ATOM 1100 O O . SER A 1 139 ? -3.266 0.02 -2.916 1 90.5 139 SER A O 1
ATOM 1102 N N . SER A 1 140 ? -5.066 -1.058 -3.6 1 86.88 140 SER A N 1
ATOM 1103 C CA . SER A 1 140 ? -5.914 -0.384 -2.619 1 86.88 140 SER A CA 1
ATOM 1104 C C . SER A 1 140 ? -5.59 -0.844 -1.201 1 86.88 140 SER A C 1
ATOM 1106 O O . SER A 1 140 ? -5.77 -0.091 -0.242 1 86.88 140 SER A O 1
ATOM 1108 N N . HIS A 1 141 ? -5.062 -2.1 -1.054 1 91.38 141 HIS A N 1
ATOM 1109 C CA . HIS A 1 141 ? -4.891 -2.686 0.271 1 91.38 141 HIS A CA 1
ATOM 1110 C C . HIS A 1 141 ? -3.432 -3.035 0.534 1 91.38 141 HIS A C 1
ATOM 1112 O O . HIS A 1 141 ? -2.988 -3.051 1.686 1 91.38 141 HIS A O 1
ATOM 1118 N N . ILE A 1 142 ? -2.811 -3.385 -0.517 1 93.56 142 ILE A N 1
ATOM 1119 C CA . ILE A 1 142 ? -1.412 -3.789 -0.427 1 93.56 142 ILE A CA 1
ATOM 1120 C C . ILE A 1 142 ? -0.576 -2.977 -1.413 1 93.56 142 ILE A C 1
ATOM 1122 O O . ILE A 1 142 ? -0.851 -2.975 -2.615 1 93.56 142 ILE A O 1
ATOM 1126 N N . CYS A 1 143 ? 0.458 -2.301 -0.914 1 92.12 143 CYS A N 1
ATOM 1127 C CA . CYS A 1 143 ? 1.314 -1.522 -1.802 1 92.12 143 CYS A CA 1
ATOM 1128 C C . CYS A 1 143 ? 2.297 -2.426 -2.541 1 92.12 143 CYS A C 1
ATOM 1130 O O . CYS A 1 143 ? 2.379 -3.621 -2.258 1 92.12 143 CYS A O 1
ATOM 1132 N N . THR A 1 144 ? 3.021 -1.862 -3.486 1 92.94 144 THR A N 1
ATOM 1133 C CA . THR A 1 144 ? 3.918 -2.6 -4.371 1 92.94 144 THR A CA 1
ATOM 1134 C C . THR A 1 144 ? 4.926 -3.412 -3.562 1 92.94 144 THR A C 1
ATOM 1136 O O . THR A 1 144 ? 5.031 -4.629 -3.736 1 92.94 144 THR A O 1
ATOM 1139 N N . ASN A 1 145 ? 5.613 -2.742 -2.625 1 94.5 145 ASN A N 1
ATOM 1140 C CA . ASN A 1 145 ? 6.652 -3.443 -1.875 1 94.5 145 ASN A CA 1
ATOM 1141 C C . ASN A 1 145 ? 6.062 -4.551 -1.007 1 94.5 145 ASN A C 1
ATOM 1143 O O . ASN A 1 145 ? 6.637 -5.637 -0.902 1 94.5 145 ASN A O 1
ATOM 1147 N N . THR A 1 146 ? 4.93 -4.293 -0.382 1 96.12 146 THR A N 1
ATOM 1148 C CA . THR A 1 146 ? 4.289 -5.312 0.442 1 96.12 146 THR A CA 1
ATOM 1149 C C . THR A 1 146 ? 3.861 -6.504 -0.409 1 96.12 146 THR A C 1
ATOM 1151 O O . THR A 1 146 ? 3.943 -7.648 0.034 1 96.12 146 THR A O 1
ATOM 1154 N N . TYR A 1 147 ? 3.355 -6.273 -1.606 1 97.38 147 TYR A N 1
ATOM 1155 C CA . TYR A 1 147 ? 3.023 -7.34 -2.545 1 97.38 147 TYR A CA 1
ATOM 1156 C C . TYR A 1 147 ? 4.207 -8.273 -2.748 1 97.38 147 TYR A C 1
ATOM 1158 O O . TYR A 1 147 ? 4.074 -9.492 -2.611 1 97.38 147 TYR A O 1
ATOM 1166 N N . PHE A 1 148 ? 5.34 -7.734 -3.059 1 98.31 148 PHE A N 1
ATOM 1167 C CA . PHE A 1 148 ? 6.531 -8.531 -3.332 1 98.31 148 PHE A CA 1
ATOM 1168 C C . PHE A 1 148 ? 7.051 -9.18 -2.057 1 98.31 148 PHE A C 1
ATOM 1170 O O . PHE A 1 148 ? 7.566 -10.305 -2.09 1 98.31 148 PHE A O 1
ATOM 1177 N N . GLU A 1 149 ? 6.93 -8.484 -0.915 1 98.06 149 GLU A N 1
ATOM 1178 C CA . GLU A 1 149 ? 7.277 -9.102 0.36 1 98.06 149 GLU A CA 1
ATOM 1179 C C . GLU A 1 149 ? 6.41 -10.328 0.632 1 98.06 149 GLU A C 1
ATOM 1181 O O . GLU A 1 149 ? 6.91 -11.359 1.074 1 98.06 149 GLU A O 1
ATOM 1186 N N . LYS A 1 150 ? 5.117 -10.156 0.401 1 98.44 150 LYS A N 1
ATOM 1187 C CA . LYS A 1 150 ? 4.195 -11.266 0.631 1 98.44 150 LYS A CA 1
ATOM 1188 C C . LYS A 1 150 ? 4.484 -12.422 -0.319 1 98.44 150 LYS A C 1
ATOM 1190 O O . LYS A 1 150 ? 4.371 -13.594 0.065 1 98.44 150 LYS A O 1
ATOM 1195 N N . ALA A 1 151 ? 4.828 -12.102 -1.556 1 98.62 151 ALA A N 1
ATOM 1196 C CA . ALA A 1 151 ? 5.23 -13.148 -2.496 1 98.62 151 ALA A CA 1
ATOM 1197 C C . ALA A 1 151 ? 6.418 -13.938 -1.957 1 98.62 151 ALA A C 1
ATOM 1199 O O . ALA A 1 151 ? 6.402 -15.172 -1.963 1 98.62 151 ALA A O 1
ATOM 1200 N N . VAL A 1 152 ? 7.438 -13.258 -1.482 1 98.44 152 VAL A N 1
ATOM 1201 C CA . VAL A 1 152 ? 8.633 -13.875 -0.923 1 98.44 152 VAL A CA 1
ATOM 1202 C C . VAL A 1 152 ? 8.258 -14.711 0.301 1 98.44 152 VAL A C 1
ATOM 1204 O O . VAL A 1 152 ? 8.656 -15.867 0.417 1 98.44 152 VAL A O 1
ATOM 1207 N N . ASP A 1 153 ? 7.461 -14.102 1.225 1 98.25 153 ASP A N 1
ATOM 1208 C CA . ASP A 1 153 ? 7.055 -14.789 2.449 1 98.25 153 ASP A CA 1
ATOM 1209 C C . ASP A 1 153 ? 6.344 -16.094 2.133 1 98.25 153 ASP A C 1
ATOM 1211 O O . ASP A 1 153 ? 6.633 -17.125 2.744 1 98.25 153 ASP A O 1
ATOM 1215 N N . GLN A 1 154 ? 5.434 -16.031 1.229 1 97.56 154 GLN A N 1
ATOM 1216 C CA . GLN A 1 154 ? 4.652 -17.219 0.896 1 97.56 154 GLN A CA 1
ATOM 1217 C C . GLN A 1 154 ? 5.512 -18.25 0.182 1 97.56 154 GLN A C 1
ATOM 1219 O O . GLN A 1 154 ? 5.332 -19.453 0.381 1 97.56 154 GLN A O 1
ATOM 1224 N N . SER A 1 155 ? 6.395 -17.828 -0.71 1 96.94 155 SER A N 1
ATOM 1225 C CA . SER A 1 155 ? 7.332 -18.75 -1.354 1 96.94 155 SER A CA 1
ATOM 1226 C C . SER A 1 155 ? 8.203 -19.469 -0.326 1 96.94 155 SER A C 1
ATOM 1228 O O . SER A 1 155 ? 8.453 -20.672 -0.449 1 96.94 155 SER A O 1
ATOM 1230 N N . LYS A 1 156 ? 8.664 -18.766 0.714 1 96.81 156 LYS A N 1
ATOM 1231 C CA . LYS A 1 156 ? 9.453 -19.359 1.788 1 96.81 156 LYS A CA 1
ATOM 1232 C C . LYS A 1 156 ? 8.68 -20.469 2.492 1 96.81 156 LYS A C 1
ATOM 1234 O O . LYS A 1 156 ? 9.234 -21.516 2.818 1 96.81 156 LYS A O 1
ATOM 1239 N N . LYS A 1 157 ? 7.469 -20.266 2.689 1 94.81 157 LYS A N 1
ATOM 1240 C CA . LYS A 1 157 ? 6.621 -21.234 3.369 1 94.81 157 LYS A CA 1
ATOM 1241 C C . LYS A 1 157 ? 6.484 -22.516 2.547 1 94.81 157 LYS A C 1
ATOM 1243 O O . LYS A 1 157 ? 6.27 -23.594 3.1 1 94.81 157 LYS A O 1
ATOM 1248 N N . LEU A 1 158 ? 6.645 -22.344 1.229 1 95.25 158 LEU A N 1
ATOM 1249 C CA . LEU A 1 158 ? 6.43 -23.484 0.338 1 95.25 158 LEU A CA 1
ATOM 1250 C C . LEU A 1 158 ? 7.758 -24.094 -0.086 1 95.25 158 LEU A C 1
ATOM 1252 O O . LEU A 1 158 ? 7.797 -24.953 -0.973 1 95.25 158 LEU A O 1
ATOM 1256 N N . ASP A 1 159 ? 8.781 -23.656 0.527 1 92.44 159 ASP A N 1
ATOM 1257 C CA . ASP A 1 159 ? 10.125 -24.094 0.158 1 92.44 159 ASP A CA 1
ATOM 1258 C C . ASP A 1 159 ? 10.242 -25.625 0.246 1 92.44 159 ASP A C 1
ATOM 1260 O O . ASP A 1 159 ? 10.945 -26.234 -0.556 1 92.44 159 ASP A O 1
ATOM 1264 N N . ASN A 1 160 ? 9.5 -26.25 1.156 1 92.75 160 ASN A N 1
ATOM 1265 C CA . ASN A 1 160 ? 9.586 -27.688 1.366 1 92.75 160 ASN A CA 1
ATOM 1266 C C . ASN A 1 160 ? 8.352 -28.406 0.828 1 92.75 160 ASN A C 1
ATOM 1268 O O . ASN A 1 160 ? 8.039 -29.516 1.26 1 92.75 160 ASN A O 1
ATOM 1272 N N . LEU A 1 161 ? 7.684 -27.781 -0.069 1 96.19 161 LEU A N 1
ATOM 1273 C CA . LEU A 1 161 ? 6.426 -28.344 -0.553 1 96.19 161 LEU A CA 1
ATOM 1274 C C . LEU A 1 161 ? 6.641 -29.703 -1.183 1 96.19 161 LEU A C 1
ATOM 1276 O O . LEU A 1 161 ? 5.852 -30.625 -0.961 1 96.19 161 LEU A O 1
ATOM 1280 N N . LEU A 1 162 ? 7.691 -29.891 -1.938 1 96.25 162 LEU A N 1
ATOM 1281 C CA . LEU A 1 162 ? 7.969 -31.172 -2.58 1 96.25 162 LEU A CA 1
ATOM 1282 C C . LEU A 1 162 ? 8.125 -32.281 -1.543 1 96.25 162 LEU A C 1
ATOM 1284 O O . LEU A 1 162 ? 7.59 -33.375 -1.71 1 96.25 162 LEU A O 1
ATOM 1288 N N . GLU A 1 163 ? 8.836 -32 -0.522 1 95.56 163 GLU A N 1
ATOM 1289 C CA . GLU A 1 163 ? 9.031 -32.969 0.548 1 95.56 163 GLU A CA 1
ATOM 1290 C C . GLU A 1 163 ? 7.711 -33.312 1.249 1 95.56 163 GLU A C 1
ATOM 1292 O O . GLU A 1 163 ? 7.445 -34.469 1.581 1 95.56 163 GLU A O 1
ATOM 1297 N N . MET A 1 164 ? 6.934 -32.344 1.438 1 94.25 164 MET A N 1
ATOM 1298 C CA . MET A 1 164 ? 5.645 -32.531 2.096 1 94.25 164 MET A CA 1
ATOM 1299 C C . MET A 1 164 ? 4.711 -33.375 1.229 1 94.25 164 MET A C 1
ATOM 1301 O O . MET A 1 164 ? 3.971 -34.219 1.742 1 94.25 164 MET A O 1
ATOM 1305 N N . LEU A 1 165 ? 4.734 -33.125 -0.061 1 96.62 165 LEU A N 1
ATOM 1306 C CA . LEU A 1 165 ? 3.939 -33.906 -0.981 1 96.62 165 LEU A CA 1
ATOM 1307 C C . LEU A 1 165 ? 4.398 -35.375 -0.964 1 96.62 165 LEU A C 1
ATOM 1309 O O . LEU A 1 165 ? 3.572 -36.281 -0.959 1 96.62 165 LEU A O 1
ATOM 1313 N N . LYS A 1 166 ? 5.684 -35.531 -0.897 1 96.12 166 LYS A N 1
ATOM 1314 C CA . LYS A 1 166 ? 6.242 -36.875 -0.854 1 96.12 166 LYS A CA 1
ATOM 1315 C C . LYS A 1 166 ? 5.75 -37.656 0.377 1 96.12 166 LYS A C 1
ATOM 1317 O O . LYS A 1 166 ? 5.449 -38.844 0.297 1 96.12 166 LYS A O 1
ATOM 1322 N N . LYS A 1 167 ? 5.684 -37 1.473 1 95.38 167 LYS A N 1
ATOM 1323 C CA . LYS A 1 167 ? 5.191 -37.625 2.703 1 95.38 167 LYS A CA 1
ATOM 1324 C C . LYS A 1 167 ? 3.742 -38.094 2.551 1 95.38 167 LYS A C 1
ATOM 1326 O O . LYS A 1 167 ? 3.307 -39.031 3.221 1 95.38 167 LYS A O 1
ATOM 1331 N N . SER A 1 168 ? 3.029 -37.469 1.638 1 95.25 168 SER A N 1
ATOM 1332 C CA . SER A 1 168 ? 1.637 -37.812 1.375 1 95.25 168 SER A CA 1
ATOM 1333 C C . SER A 1 168 ? 1.521 -38.781 0.192 1 95.25 168 SER A C 1
ATOM 1335 O O . SER A 1 168 ? 0.425 -39 -0.323 1 95.25 168 SER A O 1
ATOM 1337 N N . GLY A 1 169 ? 2.654 -39.188 -0.283 1 95.69 169 GLY A N 1
ATOM 1338 C CA . GLY A 1 169 ? 2.668 -40.219 -1.314 1 95.69 169 GLY A CA 1
ATOM 1339 C C . GLY A 1 169 ? 2.65 -39.656 -2.721 1 95.69 169 GLY A C 1
ATOM 1340 O O . GLY A 1 169 ? 2.383 -40.375 -3.684 1 95.69 169 GLY A O 1
ATOM 1341 N N . ILE A 1 170 ? 2.828 -38.344 -2.836 1 96.81 170 ILE A N 1
ATOM 1342 C CA . ILE A 1 170 ? 2.869 -37.688 -4.133 1 96.81 170 ILE A CA 1
ATOM 1343 C C . ILE A 1 170 ? 4.293 -37.219 -4.422 1 96.81 170 ILE A C 1
ATOM 1345 O O . ILE A 1 170 ? 4.84 -36.375 -3.693 1 96.81 170 ILE A O 1
ATOM 1349 N N . GLU A 1 171 ? 4.906 -37.688 -5.422 1 97.06 171 GLU A N 1
ATOM 1350 C CA . GLU A 1 171 ? 6.25 -37.281 -5.824 1 97.06 171 GLU A CA 1
ATOM 1351 C C . GLU A 1 171 ? 6.414 -37.344 -7.34 1 97.06 171 GLU A C 1
ATOM 1353 O O . GLU A 1 171 ? 5.715 -38.125 -8.016 1 97.06 171 GLU A O 1
ATOM 1358 N N . PRO A 1 172 ? 7.301 -36.469 -7.84 1 96.75 172 PRO A N 1
ATOM 1359 C CA . PRO A 1 172 ? 7.555 -36.594 -9.273 1 96.75 172 PRO A CA 1
ATOM 1360 C C . PRO A 1 172 ? 7.973 -38 -9.688 1 96.75 172 PRO A C 1
ATOM 1362 O O . PRO A 1 172 ? 8.758 -38.656 -8.992 1 96.75 172 PRO A O 1
ATOM 1365 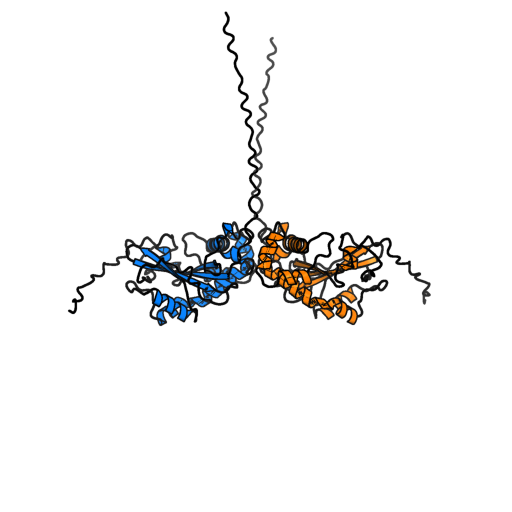N N . HIS A 1 173 ? 7.363 -38.469 -10.703 1 94.81 173 HIS A N 1
ATOM 1366 C CA . HIS A 1 173 ? 7.629 -39.812 -11.211 1 94.81 173 HIS A CA 1
ATOM 1367 C C . HIS A 1 173 ? 7.398 -39.875 -12.711 1 94.81 173 HIS A C 1
ATOM 1369 O O . HIS A 1 173 ? 6.504 -39.219 -13.242 1 94.81 173 HIS A O 1
ATOM 1375 N N . ALA A 1 174 ? 8.141 -40.781 -13.383 1 90.19 174 ALA A N 1
ATOM 1376 C CA . ALA A 1 174 ? 8.094 -40.875 -14.836 1 90.19 174 ALA A CA 1
ATOM 1377 C C . ALA A 1 174 ? 6.793 -41.5 -15.312 1 90.19 174 ALA A C 1
ATOM 1379 O O . ALA A 1 174 ? 6.285 -41.188 -16.391 1 90.19 174 ALA A O 1
ATOM 1380 N N . THR A 1 175 ? 6.172 -42.375 -14.453 1 91 175 THR A N 1
ATOM 1381 C CA . THR A 1 175 ? 5.07 -43.156 -15 1 91 175 THR A CA 1
ATOM 1382 C C . THR A 1 175 ? 3.871 -43.125 -14.055 1 91 175 THR A C 1
ATOM 1384 O O . THR A 1 175 ? 2.754 -43.469 -14.453 1 91 175 THR A O 1
ATOM 1387 N N . LYS A 1 176 ? 4.102 -42.812 -12.805 1 94.56 176 LYS A N 1
ATOM 1388 C CA . LYS A 1 176 ? 3.002 -42.812 -11.852 1 94.56 176 LYS A CA 1
ATOM 1389 C C . LYS A 1 176 ? 1.979 -41.75 -12.156 1 94.56 176 LYS A C 1
ATOM 1391 O O . LYS A 1 176 ? 2.346 -40.625 -12.508 1 94.56 176 LYS A O 1
ATOM 1396 N N . LEU A 1 177 ? 0.676 -42.062 -12.062 1 96.5 177 LEU A N 1
ATOM 1397 C CA . LEU A 1 177 ? -0.44 -41.125 -12.234 1 96.5 177 LEU A CA 1
ATOM 1398 C C . LEU A 1 177 ? -1.146 -40.906 -10.898 1 96.5 177 LEU A C 1
ATOM 1400 O O . LEU A 1 177 ? -1.251 -41.812 -10.07 1 96.5 177 LEU A O 1
ATOM 1404 N N . TYR A 1 178 ? -1.57 -39.688 -10.695 1 97.75 178 TYR A N 1
ATOM 1405 C CA . TYR A 1 178 ? -2.275 -39.344 -9.477 1 97.75 178 TYR A CA 1
ATOM 1406 C C . TYR A 1 178 ? -3.641 -38.75 -9.789 1 97.75 178 TYR A C 1
ATOM 1408 O O . TYR A 1 178 ? -3.771 -37.938 -10.703 1 97.75 178 TYR A O 1
ATOM 1416 N N . PRO A 1 179 ? -4.695 -39.156 -9.039 1 97 179 PRO A N 1
ATOM 1417 C CA . PRO A 1 179 ? -5.941 -38.406 -9.133 1 97 179 PRO A CA 1
ATOM 1418 C C . PRO A 1 179 ? -5.785 -36.969 -8.648 1 97 179 PRO A C 1
ATOM 1420 O O . PRO A 1 179 ? -5.047 -36.688 -7.699 1 97 179 PRO A O 1
ATOM 1423 N N . VAL A 1 180 ? -6.488 -36.062 -9.305 1 96.5 180 VAL A N 1
ATOM 1424 C CA . VAL A 1 180 ? -6.445 -34.656 -8.93 1 96.5 180 VAL A CA 1
ATOM 1425 C C . VAL A 1 180 ? -6.793 -34.5 -7.453 1 96.5 180 VAL A C 1
ATOM 1427 O O . VAL A 1 180 ? -6.152 -33.719 -6.738 1 96.5 180 VAL A O 1
ATOM 1430 N N . ALA A 1 181 ? -7.785 -35.25 -6.988 1 95.25 181 ALA A N 1
ATOM 1431 C CA . ALA A 1 181 ? -8.242 -35.188 -5.602 1 95.25 181 ALA A CA 1
ATOM 1432 C C . ALA A 1 181 ? -7.113 -35.531 -4.633 1 95.25 181 ALA A C 1
ATOM 1434 O O . ALA A 1 181 ? -7.023 -34.938 -3.545 1 95.25 181 ALA A O 1
ATOM 1435 N N . LYS A 1 182 ? -6.27 -36.469 -5.035 1 95.56 182 LYS A N 1
ATOM 1436 C CA . LYS A 1 182 ? -5.156 -36.844 -4.172 1 95.56 182 LYS A CA 1
ATOM 1437 C C . LYS A 1 182 ? -4.121 -35.719 -4.082 1 95.56 182 LYS A C 1
ATOM 1439 O O . LYS A 1 182 ? -3.568 -35.469 -3.01 1 95.56 182 LYS A O 1
ATOM 1444 N N . ILE A 1 183 ? -3.838 -35.125 -5.184 1 95.69 183 ILE A N 1
ATOM 1445 C CA . ILE A 1 183 ? -2.887 -34 -5.195 1 95.69 183 ILE A CA 1
ATOM 1446 C C . ILE A 1 183 ? -3.424 -32.875 -4.34 1 95.69 183 ILE A C 1
ATOM 1448 O O . ILE A 1 183 ? -2.691 -32.281 -3.527 1 95.69 183 ILE A O 1
ATOM 1452 N N . LYS A 1 184 ? -4.703 -32.531 -4.469 1 95.5 184 LYS A N 1
ATOM 1453 C CA . LYS A 1 184 ? -5.324 -31.469 -3.672 1 95.5 184 LYS A CA 1
ATOM 1454 C C . LYS A 1 184 ? -5.195 -31.766 -2.18 1 95.5 184 LYS A C 1
ATOM 1456 O O . LYS A 1 184 ? -4.812 -30.875 -1.402 1 95.5 184 LYS A O 1
ATOM 1461 N N . SER A 1 185 ? -5.48 -33 -1.849 1 94.69 185 SER A N 1
ATOM 1462 C CA . SER A 1 185 ? -5.422 -33.406 -0.446 1 94.69 185 SER A CA 1
ATOM 1463 C C . SER A 1 185 ? -4.004 -33.281 0.102 1 94.69 185 SER A C 1
ATOM 1465 O O . SER A 1 185 ? -3.807 -32.875 1.249 1 94.69 185 SER A O 1
ATOM 1467 N N . ALA A 1 186 ? -3.07 -33.656 -0.717 1 94.56 186 ALA A N 1
ATOM 1468 C CA . ALA A 1 186 ? -1.675 -33.562 -0.294 1 94.56 186 ALA A CA 1
ATOM 1469 C C . ALA A 1 186 ? -1.235 -32.125 -0.079 1 94.56 186 ALA A C 1
ATOM 1471 O O . ALA A 1 186 ? -0.53 -31.828 0.885 1 94.56 186 ALA A O 1
ATOM 1472 N N . VAL A 1 187 ? -1.623 -31.234 -0.94 1 95.69 187 VAL A N 1
ATOM 1473 C CA . VAL A 1 187 ? -1.285 -29.828 -0.811 1 95.69 187 VAL A CA 1
ATOM 1474 C C . VAL A 1 187 ? -1.965 -29.234 0.426 1 95.69 187 VAL A C 1
ATOM 1476 O O . VAL A 1 187 ? -1.363 -28.453 1.157 1 95.69 187 VAL A O 1
ATOM 1479 N N . GLN A 1 188 ? -3.201 -29.641 0.65 1 93.5 188 GLN A N 1
ATOM 1480 C CA . GLN A 1 188 ? -3.928 -29.188 1.829 1 93.5 188 GLN A CA 1
ATOM 1481 C C . GLN A 1 188 ? -3.229 -29.625 3.111 1 93.5 188 GLN A C 1
ATOM 1483 O O . GLN A 1 188 ? -3.109 -28.844 4.059 1 93.5 188 GLN A O 1
ATOM 1488 N N . ALA A 1 189 ? -2.779 -30.812 3.08 1 91.19 189 ALA A N 1
ATOM 1489 C CA . ALA A 1 189 ? -2.061 -31.312 4.242 1 91.19 189 ALA A CA 1
ATOM 1490 C C . ALA A 1 189 ? -0.761 -30.547 4.469 1 91.19 189 ALA A C 1
ATOM 1492 O O . ALA A 1 189 ? -0.381 -30.281 5.609 1 91.19 189 ALA A O 1
ATOM 1493 N N . ALA A 1 190 ? -0.124 -30.25 3.402 1 89.69 190 ALA A N 1
ATOM 1494 C CA . ALA A 1 190 ? 1.161 -29.562 3.469 1 89.69 190 ALA A CA 1
ATOM 1495 C C . ALA A 1 190 ? 0.986 -28.125 3.939 1 89.69 190 ALA A C 1
ATOM 1497 O O . ALA A 1 190 ? 1.861 -27.578 4.613 1 89.69 190 ALA A O 1
ATOM 1498 N N . THR A 1 191 ? -0.145 -27.406 3.598 1 88.81 191 THR A N 1
ATOM 1499 C CA . THR A 1 191 ? -0.319 -25.984 3.85 1 88.81 191 THR A CA 1
ATOM 1500 C C . THR A 1 191 ? -1.251 -25.75 5.035 1 88.81 191 THR A C 1
ATOM 1502 O O . THR A 1 191 ? -1.368 -24.625 5.535 1 88.81 191 THR A O 1
ATOM 1505 N N . GLY A 1 192 ? -1.884 -26.797 5.367 1 83.5 192 GLY A N 1
ATOM 1506 C CA . GLY A 1 192 ? -2.869 -26.688 6.43 1 83.5 192 GLY A CA 1
ATOM 1507 C C . GLY A 1 192 ? -4.293 -26.906 5.945 1 83.5 192 GLY A C 1
ATOM 1508 O O . GLY A 1 192 ? -4.516 -27.234 4.781 1 83.5 192 GLY A O 1
ATOM 1509 N N . LYS A 1 193 ? -5.211 -26.766 6.871 1 69.75 193 LYS A N 1
ATOM 1510 C CA . LYS A 1 193 ? -6.594 -27.172 6.637 1 69.75 193 LYS A CA 1
ATOM 1511 C C . LYS A 1 193 ? -7.301 -26.203 5.691 1 69.75 193 LYS A C 1
ATOM 1513 O O . LYS A 1 193 ? -8.492 -25.922 5.852 1 69.75 193 LYS A O 1
ATOM 1518 N N . THR A 1 194 ? -6.543 -26 4.727 1 72.44 194 THR A N 1
ATOM 1519 C CA . THR A 1 194 ? -7.32 -25.281 3.723 1 72.44 194 THR A CA 1
ATOM 1520 C C . THR A 1 194 ? -8.227 -26.25 2.957 1 72.44 194 THR A C 1
ATOM 1522 O O . THR A 1 194 ? -7.883 -27.406 2.766 1 72.44 194 THR A O 1
ATOM 1525 N N . ASN A 1 195 ? -9.445 -25.875 2.756 1 73.5 195 ASN A N 1
ATOM 1526 C CA . ASN A 1 195 ? -10.414 -26.828 2.221 1 73.5 195 ASN A CA 1
ATOM 1527 C C . ASN A 1 195 ? -10.305 -26.953 0.705 1 73.5 195 ASN A C 1
ATOM 1529 O O . ASN A 1 195 ? -10.781 -27.922 0.122 1 73.5 195 ASN A O 1
ATOM 1533 N N . ASN A 1 196 ? -9.695 -25.984 0.006 1 91.25 196 ASN A N 1
ATOM 1534 C CA . ASN A 1 196 ? -9.688 -26.109 -1.447 1 91.25 196 ASN A CA 1
ATOM 1535 C C . ASN A 1 196 ? -8.523 -25.359 -2.072 1 91.25 196 ASN A C 1
ATOM 1537 O O . ASN A 1 196 ? -8.258 -24.203 -1.705 1 91.25 196 ASN A O 1
ATOM 1541 N N . VAL A 1 197 ? -7.742 -26.094 -3.051 1 97.19 197 VAL A N 1
ATOM 1542 C CA . VAL A 1 197 ? -6.707 -25.484 -3.889 1 97.19 197 VAL A CA 1
ATOM 1543 C C . VAL A 1 197 ? -7.004 -25.781 -5.359 1 97.19 197 VAL A C 1
ATOM 1545 O O . VAL A 1 197 ? -7.758 -26.703 -5.68 1 97.19 197 VAL A O 1
ATOM 1548 N N . TYR A 1 198 ? -6.469 -24.969 -6.25 1 97.69 198 TYR A N 1
ATOM 1549 C CA . TYR A 1 198 ? -6.652 -25.188 -7.68 1 97.69 198 TYR A CA 1
ATOM 1550 C C . TYR A 1 198 ? -5.484 -25.969 -8.273 1 97.69 198 TYR A C 1
ATOM 1552 O O . TYR A 1 198 ? -4.324 -25.703 -7.953 1 97.69 198 TYR A O 1
ATOM 1560 N N . ILE A 1 199 ? -5.828 -26.938 -9.078 1 97.88 199 ILE A N 1
ATOM 1561 C CA . ILE A 1 199 ? -4.844 -27.688 -9.859 1 97.88 199 ILE A CA 1
ATOM 1562 C C . ILE A 1 199 ? -5.07 -27.438 -11.344 1 97.88 199 ILE A C 1
ATOM 1564 O O . ILE A 1 199 ? -6.176 -27.641 -11.859 1 97.88 199 ILE A O 1
ATOM 1568 N N . SER A 1 200 ? -4.02 -26.969 -11.984 1 97.75 200 SER A N 1
ATOM 1569 C CA . SER A 1 200 ? -4.062 -26.766 -13.43 1 97.75 200 SER A CA 1
ATOM 1570 C C . SER A 1 200 ? -3.096 -27.703 -14.148 1 97.75 200 SER A C 1
ATOM 1572 O O . SER A 1 200 ? -1.987 -27.953 -13.672 1 97.75 200 SER A O 1
ATOM 1574 N N . CYS A 1 201 ? -3.564 -28.172 -15.32 1 97.56 201 CYS A N 1
ATOM 1575 C CA . CYS A 1 201 ? -2.787 -29.141 -16.062 1 97.56 201 CYS A CA 1
ATOM 1576 C C . CYS A 1 201 ? -2.541 -28.672 -17.5 1 97.56 201 CYS A C 1
ATOM 1578 O O . CYS A 1 201 ? -3.275 -27.828 -18.016 1 97.56 201 CYS A O 1
ATOM 1580 N N . SER A 1 202 ? -1.436 -29.109 -18.031 1 95.56 202 SER A N 1
ATOM 1581 C CA . SER A 1 202 ? -1.213 -29.109 -19.469 1 95.56 202 SER A CA 1
ATOM 1582 C C . SER A 1 202 ? -1.414 -30.484 -20.062 1 95.56 202 SER A C 1
ATOM 1584 O O . SER A 1 202 ? -1.019 -31.5 -19.469 1 95.56 202 SER A O 1
ATOM 1586 N N . ASN A 1 203 ? -2.029 -30.469 -21.219 1 92.88 203 ASN A N 1
ATOM 1587 C CA . ASN A 1 203 ? -2.336 -31.75 -21.859 1 92.88 203 ASN A CA 1
ATOM 1588 C C . ASN A 1 203 ? -1.514 -31.953 -23.141 1 92.88 203 ASN A C 1
ATOM 1590 O O . ASN A 1 203 ? -1.54 -31.109 -24.031 1 92.88 203 ASN A O 1
ATOM 1594 N N . ILE A 1 204 ? -0.733 -32.938 -23.109 1 84.19 204 ILE A N 1
ATOM 1595 C CA . ILE A 1 204 ? 0.05 -33.344 -24.266 1 84.19 204 ILE A CA 1
ATOM 1596 C C . ILE A 1 204 ? -0.325 -34.75 -24.688 1 84.19 204 ILE A C 1
ATOM 1598 O O . ILE A 1 204 ? -0.046 -35.719 -23.953 1 84.19 204 ILE A O 1
ATOM 1602 N N . GLY A 1 205 ? -0.88 -34.875 -25.891 1 85.38 205 GLY A N 1
ATOM 1603 C CA . GLY A 1 205 ? -1.444 -36.156 -26.25 1 85.38 205 GLY A CA 1
ATOM 1604 C C . GLY A 1 205 ? -2.529 -36.625 -25.297 1 85.38 205 GLY A C 1
ATOM 1605 O O . GLY A 1 205 ? -3.492 -35.906 -25.047 1 85.38 205 GLY A O 1
ATOM 1606 N N . GLN A 1 206 ? -2.264 -37.844 -24.75 1 87.5 206 GLN A N 1
ATOM 1607 C CA . GLN A 1 206 ? -3.25 -38.406 -23.844 1 87.5 206 GLN A CA 1
ATOM 1608 C C . GLN A 1 206 ? -2.885 -38.094 -22.391 1 87.5 206 GLN A C 1
ATOM 1610 O O . GLN A 1 206 ? -3.666 -38.375 -21.469 1 87.5 206 GLN A O 1
ATOM 1615 N N . ASP A 1 207 ? -1.732 -37.469 -22.219 1 90.56 207 ASP A N 1
ATOM 1616 C CA . ASP A 1 207 ? -1.236 -37.219 -20.875 1 90.56 207 ASP A CA 1
ATOM 1617 C C . ASP A 1 207 ? -1.695 -35.875 -20.328 1 90.56 207 ASP A C 1
ATOM 1619 O O . ASP A 1 207 ? -1.687 -34.875 -21.062 1 90.56 207 ASP A O 1
ATOM 1623 N N . SER A 1 208 ? -2.188 -35.875 -19.156 1 96.12 208 SER A N 1
ATOM 1624 C CA . SER A 1 208 ? -2.434 -34.656 -18.375 1 96.12 208 SER A CA 1
ATOM 1625 C C . SER A 1 208 ? -1.354 -34.438 -17.312 1 96.12 208 SER A C 1
ATOM 1627 O O . SER A 1 208 ? -1.146 -35.312 -16.469 1 96.12 208 SER A O 1
ATOM 1629 N N . MET A 1 209 ? -0.639 -33.344 -17.406 1 96.25 209 MET A N 1
ATOM 1630 C CA . MET A 1 209 ? 0.528 -33.125 -16.547 1 96.25 209 MET A CA 1
ATOM 1631 C C . MET A 1 209 ? 0.314 -31.938 -15.625 1 96.25 209 MET A C 1
ATOM 1633 O O . MET A 1 209 ? -0.205 -30.891 -16.031 1 96.25 209 MET A O 1
ATOM 1637 N N . LEU A 1 210 ? 0.665 -32.094 -14.383 1 97.62 210 LEU A N 1
ATOM 1638 C CA . LEU A 1 210 ? 0.576 -31.016 -13.406 1 97.62 210 LEU A CA 1
ATOM 1639 C C . LEU A 1 210 ? 1.371 -29.797 -13.875 1 97.62 210 LEU A C 1
ATOM 1641 O O . LEU A 1 210 ? 2.59 -29.875 -14.047 1 97.62 210 LEU A O 1
ATOM 1645 N N . ARG A 1 211 ? 0.693 -28.734 -14.047 1 97.44 211 ARG A N 1
ATOM 1646 C CA . ARG A 1 211 ? 1.354 -27.531 -14.547 1 97.44 211 ARG A CA 1
ATOM 1647 C C . ARG A 1 211 ? 1.486 -26.484 -13.445 1 97.44 211 ARG A C 1
ATOM 1649 O O . ARG A 1 211 ? 2.568 -25.938 -13.234 1 97.44 211 ARG A O 1
ATOM 1656 N N . GLU A 1 212 ? 0.367 -26.188 -12.758 1 98.06 212 GLU A N 1
ATOM 1657 C CA . GLU A 1 212 ? 0.375 -25.156 -11.727 1 98.06 212 GLU A CA 1
ATOM 1658 C C . GLU A 1 212 ? -0.537 -25.531 -10.562 1 98.06 212 GLU A C 1
ATOM 1660 O O . GLU A 1 212 ? -1.499 -26.281 -10.734 1 98.06 212 GLU A O 1
ATOM 1665 N N . ILE A 1 213 ? -0.184 -25.078 -9.438 1 97.75 213 ILE A N 1
ATOM 1666 C CA . ILE A 1 213 ? -1.014 -25.094 -8.242 1 97.75 213 ILE A CA 1
ATOM 1667 C C . ILE A 1 213 ? -1.312 -23.672 -7.789 1 97.75 213 ILE A C 1
ATOM 1669 O O . ILE A 1 213 ? -0.413 -22.828 -7.738 1 97.75 213 ILE A O 1
ATOM 1673 N N . SER A 1 214 ? -2.57 -23.375 -7.543 1 97.88 214 SER A N 1
ATOM 1674 C CA . SER A 1 214 ? -2.965 -22.109 -6.945 1 97.88 214 SER A CA 1
ATOM 1675 C C . SER A 1 214 ? -3.482 -22.297 -5.523 1 97.88 214 SER A C 1
ATOM 1677 O O . SER A 1 214 ? -4.445 -23.047 -5.305 1 97.88 214 SER A O 1
ATOM 1679 N N . ILE A 1 215 ? -2.816 -21.688 -4.66 1 97.25 215 ILE A N 1
ATOM 1680 C CA . ILE A 1 215 ? -3.244 -21.641 -3.264 1 97.25 215 ILE A CA 1
ATOM 1681 C C . ILE A 1 215 ? -3.838 -20.266 -2.951 1 97.25 215 ILE A C 1
ATOM 1683 O O . ILE A 1 215 ? -3.221 -19.234 -3.232 1 97.25 215 ILE A O 1
ATOM 1687 N N . CYS A 1 216 ? -5.031 -20.25 -2.381 1 97.25 216 CYS A N 1
ATOM 1688 C CA . CYS A 1 216 ? -5.711 -18.984 -2.174 1 97.25 216 CYS A CA 1
ATOM 1689 C C . CYS A 1 216 ? -5.359 -18.391 -0.815 1 97.25 216 CYS A C 1
ATOM 1691 O O . CYS A 1 216 ? -5.273 -19.109 0.179 1 97.25 216 CYS A O 1
ATOM 1693 N N . LEU A 1 217 ? -5.152 -17.109 -0.793 1 97.38 217 LEU A N 1
ATOM 1694 C CA . LEU A 1 217 ? -4.836 -16.312 0.385 1 97.38 217 LEU A CA 1
ATOM 1695 C C . LEU A 1 217 ? -5.93 -15.281 0.65 1 97.38 217 LEU A C 1
ATOM 1697 O O . LEU A 1 217 ? -6.734 -14.977 -0.235 1 97.38 217 LEU A O 1
ATOM 1701 N N . ASP A 1 218 ? -5.918 -14.789 1.855 1 96.19 218 ASP A N 1
ATOM 1702 C CA . ASP A 1 218 ? -6.828 -13.695 2.182 1 96.19 218 ASP A CA 1
ATOM 1703 C C . ASP A 1 218 ? -6.418 -12.406 1.471 1 96.19 218 ASP A C 1
ATOM 1705 O O . ASP A 1 218 ? -5.422 -12.383 0.746 1 96.19 218 ASP A O 1
ATOM 1709 N N . LYS A 1 219 ? -7.184 -11.344 1.656 1 93.56 219 LYS A N 1
ATOM 1710 C CA . LYS A 1 219 ? -7.035 -10.07 0.956 1 93.56 219 LYS A CA 1
ATOM 1711 C C . LYS A 1 219 ? -5.66 -9.461 1.212 1 93.56 219 LYS A C 1
ATOM 1713 O O . LYS A 1 219 ? -5.145 -8.703 0.385 1 93.56 219 LYS A O 1
ATOM 1718 N N . MET A 1 220 ? -5.07 -9.758 2.336 1 95.06 220 MET A N 1
ATOM 1719 C CA . MET A 1 220 ? -3.789 -9.18 2.727 1 95.06 220 MET A CA 1
ATOM 1720 C C . MET A 1 220 ? -2.641 -10.133 2.408 1 95.06 220 MET A C 1
ATOM 1722 O O . MET A 1 220 ? -1.488 -9.859 2.75 1 95.06 220 MET A O 1
ATOM 1726 N N . ALA A 1 221 ? -2.912 -11.297 1.803 1 97 221 ALA A N 1
ATOM 1727 C CA . ALA A 1 221 ? -1.938 -12.297 1.385 1 97 221 ALA A CA 1
ATOM 1728 C C . ALA A 1 221 ? -1.196 -12.875 2.588 1 97 221 ALA A C 1
ATOM 1730 O O . ALA A 1 221 ? 0.011 -13.125 2.521 1 97 221 ALA A O 1
ATOM 1731 N N . VAL A 1 222 ? -1.927 -13.094 3.648 1 96.44 222 VAL A N 1
ATOM 1732 C CA . VAL A 1 222 ? -1.288 -13.586 4.863 1 96.44 222 VAL A CA 1
ATOM 1733 C C . VAL A 1 222 ? -1.744 -15.016 5.141 1 96.44 222 VAL A C 1
ATOM 1735 O O . VAL A 1 222 ? -0.919 -15.922 5.262 1 96.44 222 VAL A O 1
ATOM 1738 N N . ASN A 1 223 ? -3.031 -15.203 5.176 1 95.44 223 ASN A N 1
ATOM 1739 C CA . ASN A 1 223 ? -3.588 -16.484 5.57 1 95.44 223 ASN A CA 1
ATOM 1740 C C . ASN A 1 223 ? -4.145 -17.25 4.367 1 95.44 223 ASN A C 1
ATOM 1742 O O . ASN A 1 223 ? -4.727 -16.641 3.463 1 95.44 223 ASN A O 1
ATOM 1746 N N . TYR A 1 224 ? -3.924 -18.547 4.441 1 96.25 224 TYR A N 1
ATOM 1747 C CA . TYR A 1 224 ? -4.547 -19.391 3.428 1 96.25 224 TYR A CA 1
ATOM 1748 C C . TYR A 1 224 ? -6.055 -19.469 3.637 1 96.25 224 TYR A C 1
ATOM 1750 O O . TYR A 1 224 ? -6.523 -19.562 4.77 1 96.25 224 TYR A O 1
ATOM 1758 N N . VAL A 1 225 ? -6.828 -19.359 2.604 1 95.94 225 VAL A N 1
ATOM 1759 C CA . VAL A 1 225 ? -8.273 -19.531 2.592 1 95.94 225 VAL A CA 1
ATOM 1760 C C . VAL A 1 225 ? -8.672 -20.516 1.493 1 95.94 225 VAL A C 1
ATOM 1762 O O . VAL A 1 225 ? -7.879 -20.797 0.583 1 95.94 225 VAL A O 1
ATOM 1765 N N . PRO A 1 226 ? -9.836 -21.094 1.623 1 95.94 226 PRO A N 1
ATOM 1766 C CA . PRO A 1 226 ? -10.258 -22 0.544 1 95.94 226 PRO A CA 1
ATOM 1767 C C . PRO A 1 226 ? -10.461 -21.266 -0.783 1 95.94 226 PRO A C 1
ATOM 1769 O O . PRO A 1 226 ? -11.109 -20.219 -0.826 1 95.94 226 PRO A O 1
ATOM 1772 N N . CYS A 1 227 ? -9.906 -21.891 -1.824 1 96.94 227 CYS A N 1
ATOM 1773 C CA . CYS A 1 227 ? -10.227 -21.344 -3.141 1 96.94 227 CYS A CA 1
ATOM 1774 C C . CYS A 1 227 ? -11.688 -21.578 -3.484 1 96.94 227 CYS A C 1
ATOM 1776 O O . CYS A 1 227 ? -12.219 -22.672 -3.266 1 96.94 227 CYS A O 1
ATOM 1778 N N . PRO A 1 228 ? -12.289 -20.547 -4.023 1 97.19 228 PRO A N 1
ATOM 1779 C CA . PRO A 1 228 ? -13.703 -20.688 -4.367 1 97.19 228 PRO A CA 1
ATOM 1780 C C . PRO A 1 228 ? -13.945 -21.766 -5.434 1 97.19 228 PRO A C 1
ATOM 1782 O O . PRO A 1 228 ? -13.211 -21.828 -6.418 1 97.19 228 PRO A O 1
ATOM 1785 N N . VAL A 1 229 ? -15.008 -22.484 -5.289 1 95.5 229 VAL A N 1
ATOM 1786 C CA . VAL A 1 229 ? -15.297 -23.625 -6.145 1 95.5 229 VAL A CA 1
ATOM 1787 C C . VAL A 1 229 ? -15.734 -23.141 -7.523 1 95.5 229 VAL A C 1
ATOM 1789 O O . VAL A 1 229 ? -15.516 -23.828 -8.531 1 95.5 229 VAL A O 1
ATOM 1792 N N . ALA A 1 230 ? -16.266 -21.922 -7.559 1 94.62 230 ALA A N 1
ATOM 1793 C CA . ALA A 1 230 ? -16.859 -21.391 -8.781 1 94.62 230 ALA A CA 1
ATOM 1794 C C . ALA A 1 230 ? -15.812 -21.297 -9.891 1 94.62 230 ALA A C 1
ATOM 1796 O O . ALA A 1 230 ? -16.156 -21.344 -11.078 1 94.62 230 ALA A O 1
ATOM 1797 N N . GLN A 1 231 ? -14.547 -21.172 -9.523 1 95.94 231 GLN A N 1
ATOM 1798 C CA . GLN A 1 231 ? -13.492 -20.984 -10.523 1 95.94 231 GLN A CA 1
ATOM 1799 C C . GLN A 1 231 ? -12.555 -22.188 -10.562 1 95.94 231 GLN A C 1
ATOM 1801 O O . GLN A 1 231 ? -11.391 -22.062 -10.945 1 95.94 231 GLN A O 1
ATOM 1806 N N . GLU A 1 232 ? -13.055 -23.312 -10.156 1 95.5 232 GLU A N 1
ATOM 1807 C CA . GLU A 1 232 ? -12.266 -24.547 -10.242 1 95.5 232 GLU A CA 1
ATOM 1808 C C . GLU A 1 232 ? -11.781 -24.781 -11.672 1 95.5 232 GLU A C 1
ATOM 1810 O O . GLU A 1 232 ? -12.578 -24.812 -12.609 1 95.5 232 GLU A O 1
ATOM 1815 N N . PRO A 1 233 ? -10.453 -25.016 -11.805 1 95.62 233 PRO A N 1
ATOM 1816 C CA . PRO A 1 233 ? -9.969 -25.266 -13.164 1 95.62 233 PRO A CA 1
ATOM 1817 C C . PRO A 1 233 ? -10.461 -26.609 -13.727 1 95.62 233 PRO A C 1
ATOM 1819 O O . PRO A 1 233 ? -10.594 -27.578 -12.984 1 95.62 233 PRO A O 1
ATOM 1822 N N . LYS A 1 234 ? -10.688 -26.625 -15.016 1 94.31 234 LYS A N 1
ATOM 1823 C CA . LYS A 1 234 ? -11.125 -27.844 -15.703 1 94.31 234 LYS A CA 1
ATOM 1824 C C . LYS A 1 234 ? -10.07 -28.328 -16.703 1 94.31 234 LYS A C 1
ATOM 1826 O O . LYS A 1 234 ? -10.398 -29 -17.672 1 94.31 234 LYS A O 1
ATOM 1831 N N . SER A 1 235 ? -8.938 -28 -16.453 1 95.19 235 SER A N 1
ATOM 1832 C CA . SER A 1 235 ? -7.875 -28.25 -17.422 1 95.19 235 SER A CA 1
ATOM 1833 C C . SER A 1 235 ? -7.348 -29.672 -17.312 1 95.19 235 SER A C 1
ATOM 1835 O O . SER A 1 235 ? -6.68 -30.172 -18.219 1 95.19 235 SER A O 1
ATOM 1837 N N . CYS A 1 236 ? -7.516 -30.328 -16.203 1 96.5 236 CYS A N 1
ATOM 1838 C CA . CYS A 1 236 ? -6.961 -31.656 -15.992 1 96.5 236 CYS A CA 1
ATOM 1839 C C . CYS A 1 236 ? -7.902 -32.719 -16.516 1 96.5 236 CYS A C 1
ATOM 1841 O O . CYS A 1 236 ? -9.086 -32.75 -16.172 1 96.5 236 CYS A O 1
ATOM 1843 N N . LYS A 1 237 ? -7.301 -33.531 -17.344 1 92.25 237 LYS A N 1
ATOM 1844 C CA . LYS A 1 237 ? -8.062 -34.625 -17.938 1 92.25 237 LYS A CA 1
ATOM 1845 C C . LYS A 1 237 ? -7.652 -35.969 -17.312 1 92.25 237 LYS A C 1
ATOM 1847 O O . LYS A 1 237 ? -6.594 -36.531 -17.641 1 92.25 237 LYS A O 1
ATOM 1852 N N . GLY A 1 238 ? -8.422 -36.531 -16.375 1 88.25 238 GLY A N 1
ATOM 1853 C CA . GLY A 1 238 ? -8.102 -37.812 -15.766 1 88.25 238 GLY A CA 1
ATOM 1854 C C . GLY A 1 238 ? -7 -37.719 -14.727 1 88.25 238 GLY A C 1
ATOM 1855 O O . GLY A 1 238 ? -6.848 -36.688 -14.07 1 88.25 238 GLY A O 1
ATOM 1856 N N . PRO A 1 239 ? -6.395 -38.938 -14.484 1 94.25 239 PRO A N 1
ATOM 1857 C CA . PRO A 1 239 ? -5.238 -38.844 -13.594 1 94.25 239 PRO A CA 1
ATOM 1858 C C . PRO A 1 239 ? -4.062 -38.094 -14.195 1 94.25 239 PRO A C 1
ATOM 1860 O O . PRO A 1 239 ? -3.92 -38.062 -15.422 1 94.25 239 PRO A O 1
ATOM 1863 N N . ILE A 1 240 ? -3.332 -37.469 -13.328 1 95.88 240 ILE A N 1
ATOM 1864 C CA . ILE A 1 240 ? -2.354 -36.531 -13.867 1 95.88 240 ILE A CA 1
ATOM 1865 C C . ILE A 1 240 ? -0.942 -37.031 -13.586 1 95.88 240 ILE A C 1
ATOM 1867 O O . ILE A 1 240 ? -0.705 -37.688 -12.57 1 95.88 240 ILE A O 1
ATOM 1871 N N . LYS A 1 241 ? -0.045 -36.719 -14.555 1 95.94 241 LYS A N 1
ATOM 1872 C CA . LYS A 1 241 ? 1.389 -36.969 -14.391 1 95.94 241 LYS A CA 1
ATOM 1873 C C . LYS A 1 241 ? 2.039 -35.812 -13.609 1 95.94 241 LYS A C 1
ATOM 1875 O O . LYS A 1 241 ? 1.636 -34.656 -13.742 1 95.94 241 LYS A O 1
ATOM 1880 N N . PHE A 1 242 ? 2.939 -36.188 -12.727 1 97.38 242 PHE A N 1
ATOM 1881 C CA . PHE A 1 242 ? 3.836 -35.25 -12.023 1 97.38 242 PHE A CA 1
ATOM 1882 C C . PHE A 1 242 ? 5.285 -35.531 -12.406 1 97.38 242 PHE A C 1
ATOM 1884 O O . PHE A 1 242 ? 6.023 -36.188 -11.664 1 97.38 242 PHE A O 1
ATOM 1891 N N . PRO A 1 243 ? 5.691 -34.938 -13.609 1 95.62 243 PRO A N 1
ATOM 1892 C CA . PRO A 1 243 ? 6.965 -35.375 -14.195 1 95.62 243 PRO A CA 1
ATOM 1893 C C . PRO A 1 243 ? 8.172 -34.906 -13.391 1 95.62 243 PRO A C 1
ATOM 1895 O O . PRO A 1 243 ? 8.164 -33.781 -12.875 1 95.62 243 PRO A O 1
ATOM 1898 N N . PRO A 1 244 ? 9.211 -35.75 -13.281 1 94.88 244 PRO A N 1
ATOM 1899 C CA . PRO A 1 244 ? 10.438 -35.312 -12.617 1 94.88 244 PRO A CA 1
ATOM 1900 C C . PRO A 1 244 ? 11.266 -34.344 -13.469 1 94.88 244 PRO A C 1
ATOM 1902 O O . PRO A 1 244 ? 11.016 -34.219 -14.672 1 94.88 244 PRO A O 1
ATOM 1905 N N . PHE A 1 245 ? 12.133 -33.594 -12.797 1 93.12 245 PHE A N 1
ATOM 1906 C CA . PHE A 1 245 ? 13.141 -32.844 -13.539 1 93.12 245 PHE A CA 1
ATOM 1907 C C . PHE A 1 245 ? 13.984 -33.781 -14.414 1 93.12 245 PHE A C 1
ATOM 1909 O O . PHE A 1 245 ? 14.32 -34.875 -14 1 93.12 245 PHE A O 1
ATOM 1916 N N . PRO A 1 246 ? 14.242 -33.25 -15.594 1 84.56 246 PRO A N 1
ATOM 1917 C CA . PRO A 1 246 ? 15.094 -34.062 -16.453 1 84.56 246 PRO A CA 1
ATOM 1918 C C . PRO A 1 246 ? 16.484 -34.281 -15.867 1 84.56 246 PRO A C 1
ATOM 1920 O O . PRO A 1 246 ? 17 -33.438 -15.141 1 84.56 246 PRO A O 1
ATOM 1923 N N . THR A 1 247 ? 16.984 -35.469 -15.945 1 71.38 247 THR A N 1
ATOM 1924 C CA . THR A 1 247 ? 18.344 -35.781 -15.516 1 71.38 247 THR A CA 1
ATOM 1925 C C . THR A 1 247 ? 19.359 -35.094 -16.422 1 71.38 247 THR A C 1
ATOM 1927 O O . THR A 1 247 ? 19.062 -34.75 -17.562 1 71.38 247 THR A O 1
ATOM 1930 N N . ALA A 1 248 ? 20.484 -34.375 -15.82 1 58.06 248 ALA A N 1
ATOM 1931 C CA . ALA A 1 248 ? 21.578 -33.625 -16.438 1 58.06 248 ALA A CA 1
ATOM 1932 C C . ALA A 1 248 ? 21.766 -34.031 -17.891 1 58.06 248 ALA A C 1
ATOM 1934 O O . ALA A 1 248 ? 22.109 -33.188 -18.734 1 58.06 248 ALA A O 1
ATOM 1935 N N . GLU A 1 249 ? 21.594 -35.281 -18.219 1 50.44 249 GLU A N 1
ATOM 1936 C CA . GLU A 1 249 ? 21.953 -35.688 -19.578 1 50.44 249 GLU A CA 1
ATOM 1937 C C . GLU A 1 249 ? 20.922 -35.188 -20.594 1 50.44 249 GLU A C 1
ATOM 1939 O O . GLU A 1 249 ? 21.203 -35.125 -21.781 1 50.44 249 GLU A O 1
ATOM 1944 N N . GLN A 1 250 ? 19.719 -34.812 -20.172 1 52.34 250 GLN A N 1
ATOM 1945 C CA . GLN A 1 250 ? 18.656 -34.594 -21.156 1 52.34 250 GLN A CA 1
ATOM 1946 C C . GLN A 1 250 ? 18.672 -33.156 -21.688 1 52.34 250 GLN A C 1
ATOM 1948 O O . GLN A 1 250 ? 18.016 -32.875 -22.688 1 52.34 250 GLN A O 1
ATOM 1953 N N . GLY A 1 251 ? 19.578 -32.469 -21.812 1 51.69 251 GLY A N 1
ATOM 1954 C CA . GLY A 1 251 ? 19.781 -31.203 -22.5 1 51.69 251 GLY A CA 1
ATOM 1955 C C . GLY A 1 251 ? 18.812 -30.125 -22.078 1 51.69 251 GLY A C 1
ATOM 1956 O O . GLY A 1 251 ? 18.422 -30.062 -20.906 1 51.69 251 GLY A O 1
ATOM 1957 N N . GLN A 1 252 ? 18.406 -29.109 -23.016 1 53.34 252 GLN A N 1
ATOM 1958 C CA . GLN A 1 252 ? 17.594 -27.906 -22.922 1 53.34 252 GLN A CA 1
ATOM 1959 C C . GLN A 1 252 ? 16.109 -28.25 -22.844 1 53.34 252 GLN A C 1
ATOM 1961 O O . GLN A 1 252 ? 15.656 -29.219 -23.453 1 53.34 252 GLN A O 1
ATOM 1966 N N . PRO A 1 253 ? 15.32 -27.609 -21.906 1 51.69 253 PRO A N 1
ATOM 1967 C CA . PRO A 1 253 ? 13.867 -27.797 -22 1 51.69 253 PRO A CA 1
ATOM 1968 C C . PRO A 1 253 ? 13.336 -27.656 -23.422 1 51.69 253 PRO A C 1
ATOM 1970 O O . PRO A 1 253 ? 13.812 -26.812 -24.188 1 51.69 253 PRO A O 1
ATOM 1973 N N . GLY A 1 254 ? 12.852 -28.75 -24.188 1 52.06 254 GLY A N 1
ATOM 1974 C CA . GLY A 1 254 ? 12.227 -28.766 -25.5 1 52.06 254 GLY A CA 1
ATOM 1975 C C . GLY A 1 254 ? 10.953 -29.594 -25.547 1 52.06 254 GLY A C 1
ATOM 1976 O O . GLY A 1 254 ? 10.578 -30.203 -24.547 1 52.06 254 GLY A O 1
ATOM 1977 N N . PRO A 1 255 ? 10.18 -29.453 -26.641 1 49.19 255 PRO A N 1
ATOM 1978 C CA . PRO A 1 255 ? 8.93 -30.203 -26.766 1 49.19 255 PRO A CA 1
ATOM 1979 C C . PRO A 1 255 ? 9.094 -31.688 -26.453 1 49.19 255 PRO A C 1
ATOM 1981 O O . PRO A 1 255 ? 10.148 -32.281 -26.75 1 49.19 255 PRO A O 1
ATOM 1984 N N . ILE A 1 256 ? 8.25 -32.281 -25.609 1 46.53 256 ILE A N 1
ATOM 1985 C CA . ILE A 1 256 ? 8.188 -33.625 -25.109 1 46.53 256 ILE A CA 1
ATOM 1986 C C . ILE A 1 256 ? 8.18 -34.625 -26.281 1 46.53 256 ILE A C 1
ATOM 1988 O O . ILE A 1 256 ? 8.086 -35.812 -26.078 1 46.53 256 ILE A O 1
ATOM 1992 N N . GLU A 1 257 ? 8.219 -34.312 -27.547 1 40.53 257 GLU A N 1
ATOM 1993 C CA . GLU A 1 257 ? 8.148 -35.469 -28.453 1 40.53 257 GLU A CA 1
ATOM 1994 C C . GLU A 1 257 ? 9.102 -36.562 -28.016 1 40.53 257 GLU A C 1
ATOM 1996 O O . GLU A 1 257 ? 8.766 -37.75 -28.125 1 40.53 257 GLU A O 1
ATOM 2001 N N . ASP A 1 258 ? 10.312 -36.281 -27.891 1 36.34 258 ASP A N 1
ATOM 2002 C CA . ASP A 1 258 ? 11.328 -37.312 -27.891 1 36.34 258 ASP A CA 1
ATOM 2003 C C . ASP A 1 258 ? 11.547 -37.875 -26.484 1 36.34 258 ASP A C 1
ATOM 2005 O O . ASP A 1 258 ? 12.609 -38.438 -26.203 1 36.34 258 ASP A O 1
ATOM 2009 N N . LEU A 1 259 ? 10.781 -37.469 -25.438 1 35.41 259 LEU A N 1
ATOM 2010 C CA . LEU A 1 259 ? 11.117 -38.219 -24.234 1 35.41 259 LEU A CA 1
ATOM 2011 C C . LEU A 1 259 ? 10.617 -39.656 -24.328 1 35.41 259 LEU A C 1
ATOM 2013 O O . LEU A 1 259 ? 9.508 -39.906 -24.812 1 35.41 259 LEU A O 1
ATOM 2017 N N . GLY A 1 260 ? 11.359 -40.688 -24.719 1 34.03 260 GLY A N 1
ATOM 2018 C CA . GLY A 1 260 ? 11.312 -42.125 -24.781 1 34.03 260 GLY A CA 1
ATOM 2019 C C . GLY A 1 260 ? 10.227 -42.719 -23.906 1 34.03 260 GLY A C 1
ATOM 2020 O O . GLY A 1 260 ? 10.383 -43.812 -23.375 1 34.03 260 GLY A O 1
ATOM 2021 N N . PHE A 1 261 ? 9.242 -41.906 -23.547 1 34.19 261 PHE A N 1
ATOM 2022 C CA . PHE A 1 261 ? 8.195 -42.656 -22.844 1 34.19 261 PHE A CA 1
ATOM 2023 C C . PHE A 1 261 ? 7.637 -43.75 -23.719 1 34.19 261 PHE A C 1
ATOM 2025 O O . PHE A 1 261 ? 6.953 -43.5 -24.719 1 34.19 261 PHE A O 1
ATOM 2032 N N . THR A 1 262 ? 8.328 -44.906 -23.719 1 29.48 262 THR A N 1
ATOM 2033 C CA . THR A 1 262 ? 7.852 -46.156 -24.312 1 29.48 262 THR A CA 1
ATOM 2034 C C . THR A 1 262 ? 6.402 -46.438 -23.906 1 29.48 262 THR A C 1
ATOM 2036 O O . THR A 1 262 ? 5.984 -46.094 -22.797 1 29.48 262 THR A O 1
ATOM 2039 N N . GLU A 1 263 ? 5.539 -46.688 -24.828 1 31.08 263 GLU A N 1
ATOM 2040 C CA . GLU A 1 263 ? 4.207 -47.25 -24.75 1 31.08 263 GLU A CA 1
ATOM 2041 C C . GLU A 1 263 ? 4.148 -48.375 -23.719 1 31.08 263 GLU A C 1
ATOM 2043 O O . GLU A 1 263 ? 4.832 -49.406 -23.844 1 31.08 263 GLU A O 1
ATOM 2048 N N . LEU A 1 264 ? 4.066 -48.031 -22.422 1 30 264 LEU A N 1
ATOM 2049 C CA . LEU A 1 264 ? 3.828 -49.188 -21.562 1 30 264 LEU A CA 1
ATOM 2050 C C . LEU A 1 264 ? 2.754 -50.094 -22.141 1 30 264 LEU A C 1
ATOM 2052 O O . LEU A 1 264 ? 1.695 -49.625 -22.562 1 30 264 LEU A O 1
ATOM 2056 N N . ALA A 1 265 ? 3.133 -51.344 -22.562 1 32.16 265 ALA A N 1
ATOM 2057 C CA . ALA A 1 265 ? 2.355 -52.531 -22.906 1 32.16 265 ALA A CA 1
ATOM 2058 C C . ALA A 1 265 ? 1.311 -52.812 -21.844 1 32.16 265 ALA A C 1
ATOM 2060 O O . ALA A 1 265 ? 1.652 -53.094 -20.688 1 32.16 265 ALA A O 1
ATOM 2061 N N . VAL A 1 266 ? 0.075 -52.188 -21.812 1 28.94 266 VAL A N 1
ATOM 2062 C CA . VAL A 1 266 ? -1.094 -52.719 -21.109 1 28.94 266 VAL A CA 1
ATOM 2063 C C . VAL A 1 266 ? -1.191 -54.219 -21.344 1 28.94 266 VAL A C 1
ATOM 2065 O O . VAL A 1 266 ? -1.521 -54.656 -22.438 1 28.94 266 VAL A O 1
ATOM 2068 N N . ASP A 1 267 ? -0.35 -55 -20.812 1 26.67 267 ASP A N 1
ATOM 2069 C CA . ASP A 1 267 ? -0.604 -56.438 -20.781 1 26.67 267 ASP A CA 1
ATOM 2070 C C . ASP A 1 267 ? -2.023 -56.719 -20.297 1 26.67 267 ASP A C 1
ATOM 2072 O O . ASP A 1 267 ? -2.645 -55.906 -19.625 1 26.67 267 ASP A O 1
ATOM 2076 N N . ASN A 1 268 ? -2.582 -58 -20.609 1 27.89 268 ASN A N 1
ATOM 2077 C CA . ASN A 1 268 ? -3.787 -58.812 -20.531 1 27.89 268 ASN A CA 1
ATOM 2078 C C . ASN A 1 268 ? -4.238 -59.031 -19.078 1 27.89 268 ASN A C 1
ATOM 2080 O O . ASN A 1 268 ? -3.721 -59.906 -18.391 1 27.89 268 ASN A O 1
ATOM 2084 N N . ILE A 1 269 ? -4.555 -58.125 -18.219 1 29.2 269 ILE A N 1
ATOM 2085 C CA . ILE A 1 269 ? -5.195 -58.625 -17.016 1 29.2 269 ILE A CA 1
ATOM 2086 C C . ILE A 1 269 ? -6.461 -59.406 -17.375 1 29.2 269 ILE A C 1
ATOM 2088 O O . ILE A 1 269 ? -7.332 -58.875 -18.078 1 29.2 269 ILE A O 1
ATOM 2092 N N . PRO A 1 270 ? -6.465 -60.719 -17.219 1 29.41 270 PRO A N 1
ATOM 2093 C CA . PRO A 1 270 ? -7.621 -61.594 -17.422 1 29.41 270 PRO A CA 1
ATOM 2094 C C . PRO A 1 270 ? -8.891 -61.031 -16.781 1 29.41 270 PRO A C 1
ATOM 2096 O O . PRO A 1 270 ? -8.828 -60.344 -15.766 1 29.41 270 PRO A O 1
ATOM 2099 N N . MET A 1 271 ? -9.992 -60.906 -17.578 1 25.58 271 MET A N 1
ATOM 2100 C CA . MET A 1 271 ? -11.398 -60.719 -17.25 1 25.58 271 MET A CA 1
ATOM 2101 C C . MET A 1 271 ? -11.836 -61.656 -16.125 1 25.58 271 MET A C 1
ATOM 2103 O O . MET A 1 271 ? -11.906 -62.875 -16.328 1 25.58 271 MET A O 1
ATOM 2107 N N . LEU A 1 272 ? -11.336 -61.656 -14.922 1 24.22 272 LEU A N 1
ATOM 2108 C CA . LEU A 1 272 ? -12.008 -62.562 -14 1 24.22 272 LEU A CA 1
ATOM 2109 C C . LEU A 1 272 ? -13.523 -62.469 -14.133 1 24.22 272 LEU A C 1
ATOM 2111 O O . LEU A 1 272 ? -14.094 -61.375 -13.922 1 24.22 272 LEU A O 1
ATOM 2115 N N . LEU A 1 273 ? -14.094 -63.312 -15.055 1 22.2 273 LEU A N 1
ATOM 2116 C CA . LEU A 1 273 ? -15.469 -63.812 -15 1 22.2 273 LEU A CA 1
ATOM 2117 C C . LEU A 1 273 ? -15.797 -64.375 -13.617 1 22.2 273 LEU A C 1
ATOM 2119 O O . LEU A 1 273 ? -14.984 -65.062 -13.023 1 22.2 273 LEU A O 1
ATOM 2123 N N . MET B 1 1 ? 27.141 45.062 -75.125 1 32.16 1 MET B N 1
ATOM 2124 C CA . MET B 1 1 ? 27.594 44.438 -73.875 1 32.16 1 MET B CA 1
ATOM 2125 C C . MET B 1 1 ? 26.422 44.188 -72.938 1 32.16 1 MET B C 1
ATOM 2127 O O . MET B 1 1 ? 26.016 45.094 -72.188 1 32.16 1 MET B O 1
ATOM 2131 N N . ARG B 1 2 ? 25.469 43.312 -73.375 1 38.34 2 ARG B N 1
ATOM 2132 C CA . ARG B 1 2 ? 24.266 42.969 -72.625 1 38.34 2 ARG B CA 1
ATOM 2133 C C . ARG B 1 2 ? 24.625 42.438 -71.25 1 38.34 2 ARG B C 1
ATOM 2135 O O . ARG B 1 2 ? 25.453 41.531 -71.125 1 38.34 2 ARG B O 1
ATOM 2142 N N . LYS B 1 3 ? 24.25 43.156 -70.125 1 41.78 3 LYS B N 1
ATOM 2143 C CA . LYS B 1 3 ? 24.359 42.938 -68.688 1 41.78 3 LYS B CA 1
ATOM 2144 C C . LYS B 1 3 ? 23.578 41.688 -68.25 1 41.78 3 LYS B C 1
ATOM 2146 O O . LYS B 1 3 ? 22.375 41.594 -68.438 1 41.78 3 LYS B O 1
ATOM 2151 N N . PHE B 1 4 ? 24.109 40.5 -68.375 1 44 4 PHE B N 1
ATOM 2152 C CA . PHE B 1 4 ? 23.547 39.25 -67.875 1 44 4 PHE B CA 1
ATOM 2153 C C . PHE B 1 4 ? 23.422 39.281 -66.375 1 44 4 PHE B C 1
ATOM 2155 O O . PHE B 1 4 ? 24.422 39.469 -65.688 1 44 4 PHE B O 1
ATOM 2162 N N . VAL B 1 5 ? 22.297 39.719 -65.875 1 41.53 5 VAL B N 1
ATOM 2163 C CA . VAL B 1 5 ? 21.984 39.656 -64.438 1 41.53 5 VAL B CA 1
ATOM 2164 C C . VAL B 1 5 ? 21.859 38.188 -64 1 41.53 5 VAL B C 1
ATOM 2166 O O . VAL B 1 5 ? 21.031 37.469 -64.5 1 41.53 5 VAL B O 1
ATOM 2169 N N . LEU B 1 6 ? 22.891 37.625 -63.562 1 40.84 6 LEU B N 1
ATOM 2170 C CA . LEU B 1 6 ? 22.922 36.312 -62.938 1 40.84 6 LEU B CA 1
ATOM 2171 C C . LEU B 1 6 ? 22.094 36.312 -61.656 1 40.84 6 LEU B C 1
ATOM 2173 O O . LEU B 1 6 ? 22.391 37.062 -60.719 1 40.84 6 LEU B O 1
ATOM 2177 N N . ILE B 1 7 ? 20.875 35.969 -61.75 1 44.22 7 ILE B N 1
ATOM 2178 C CA . ILE B 1 7 ? 20.016 35.75 -60.594 1 44.22 7 ILE B CA 1
ATOM 2179 C C . ILE B 1 7 ? 20.484 34.531 -59.812 1 44.22 7 ILE B C 1
ATOM 2181 O O . ILE B 1 7 ? 20.484 33.406 -60.344 1 44.22 7 ILE B O 1
ATOM 2185 N N . ILE B 1 8 ? 21.344 34.688 -58.875 1 41.19 8 ILE B N 1
ATOM 2186 C CA . ILE B 1 8 ? 21.781 33.625 -57.938 1 41.19 8 ILE B CA 1
ATOM 2187 C C . ILE B 1 8 ? 20.609 33.25 -57.031 1 41.19 8 ILE B C 1
ATOM 2189 O O . ILE B 1 8 ? 20.062 34.094 -56.312 1 41.19 8 ILE B O 1
ATOM 2193 N N . PHE B 1 9 ? 19.906 32.219 -57.438 1 43.97 9 PHE B N 1
ATOM 2194 C CA . PHE B 1 9 ? 18.922 31.594 -56.562 1 43.97 9 PHE B CA 1
ATOM 2195 C C . PHE B 1 9 ? 19.578 31.031 -55.312 1 43.97 9 PHE B C 1
ATOM 2197 O O . PHE B 1 9 ? 20.406 30.125 -55.406 1 43.97 9 PHE B O 1
ATOM 2204 N N . LEU B 1 10 ? 19.625 31.797 -54.25 1 44.59 10 LEU B N 1
ATOM 2205 C CA . LEU B 1 10 ? 20.031 31.328 -52.938 1 44.59 10 LEU B CA 1
ATOM 2206 C C . LEU B 1 10 ? 19.031 30.297 -52.406 1 44.59 10 LEU B C 1
ATOM 2208 O O . LEU B 1 10 ? 17.875 30.625 -52.156 1 44.59 10 LEU B O 1
ATOM 2212 N N . ILE B 1 11 ? 19.219 29.062 -52.812 1 45.41 11 ILE B N 1
ATOM 2213 C CA . ILE B 1 11 ? 18.5 27.984 -52.156 1 45.41 11 ILE B CA 1
ATOM 2214 C C . ILE B 1 11 ? 18.844 27.938 -50.688 1 45.41 11 ILE B C 1
ATOM 2216 O O . ILE B 1 11 ? 19.984 27.688 -50.312 1 45.41 11 ILE B O 1
ATOM 2220 N N . VAL B 1 12 ? 18.094 28.656 -49.875 1 47.25 12 VAL B N 1
ATOM 2221 C CA . VAL B 1 12 ? 18.141 28.516 -48.406 1 47.25 12 VAL B CA 1
ATOM 2222 C C . VAL B 1 12 ? 17.703 27.109 -48.031 1 47.25 12 VAL B C 1
ATOM 2224 O O . VAL B 1 12 ? 16.547 26.75 -48.188 1 47.25 12 VAL B O 1
ATOM 2227 N N . SER B 1 13 ? 18.625 26.188 -48.125 1 44.19 13 SER B N 1
ATOM 2228 C CA . SER B 1 13 ? 18.344 24.891 -47.5 1 44.19 13 SER B CA 1
ATOM 2229 C C . SER B 1 13 ? 17.953 25.047 -46.031 1 44.19 13 SER B C 1
ATOM 2231 O O . SER B 1 13 ? 18.75 25.547 -45.219 1 44.19 13 SER B O 1
ATOM 2233 N N . CYS B 1 14 ? 16.703 25.203 -45.781 1 42.53 14 CYS B N 1
ATOM 2234 C CA . CYS B 1 14 ? 16.203 25.062 -44.406 1 42.53 14 CYS B CA 1
ATOM 2235 C C . CYS B 1 14 ? 16.594 23.719 -43.812 1 42.53 14 CYS B C 1
ATOM 2237 O O . CYS B 1 14 ? 16.016 22.688 -44.188 1 42.53 14 CYS B O 1
ATOM 2239 N N . VAL B 1 15 ? 17.875 23.547 -43.469 1 48.25 15 VAL B N 1
ATOM 2240 C CA . VAL B 1 15 ? 18.203 22.391 -42.656 1 48.25 15 VAL B CA 1
ATOM 2241 C C . VAL B 1 15 ? 17.297 22.391 -41.406 1 48.25 15 VAL B C 1
ATOM 2243 O O . VAL B 1 15 ? 17.406 23.266 -40.562 1 48.25 15 VAL B O 1
ATOM 2246 N N . SER B 1 16 ? 16.156 21.734 -41.531 1 45.41 16 SER B N 1
ATOM 2247 C CA . SER B 1 16 ? 15.422 21.406 -40.312 1 45.41 16 SER B CA 1
ATOM 2248 C C . SER B 1 16 ? 16.328 20.734 -39.281 1 45.41 16 SER B C 1
ATOM 2250 O O . SER B 1 16 ? 16.781 19.609 -39.469 1 45.41 16 SER B O 1
ATOM 2252 N N . LEU B 1 17 ? 17.047 21.531 -38.5 1 47.56 17 LEU B N 1
ATOM 2253 C CA . LEU B 1 17 ? 17.609 20.953 -37.281 1 47.56 17 LEU B CA 1
ATOM 2254 C C . LEU B 1 17 ? 16.562 20.156 -36.531 1 47.56 17 LEU B C 1
ATOM 2256 O O . LEU B 1 17 ? 15.664 20.734 -35.906 1 47.56 17 LEU B O 1
ATOM 2260 N N . GLN B 1 18 ? 16.391 18.969 -37 1 43.59 18 GLN B N 1
ATOM 2261 C CA . GLN B 1 18 ? 15.695 18.094 -36.062 1 43.59 18 GLN B CA 1
ATOM 2262 C C . GLN B 1 18 ? 16.375 18.094 -34.719 1 43.59 18 GLN B C 1
ATOM 2264 O O . GLN B 1 18 ? 17.5 17.625 -34.562 1 43.59 18 GLN B O 1
ATOM 2269 N N . VAL B 1 19 ? 16.047 19.078 -33.875 1 50.66 19 VAL B N 1
ATOM 2270 C CA . VAL B 1 19 ? 16.391 18.938 -32.469 1 50.66 19 VAL B CA 1
ATOM 2271 C C . VAL B 1 19 ? 15.977 17.562 -31.969 1 50.66 19 VAL B C 1
ATOM 2273 O O . VAL B 1 19 ? 14.781 17.25 -31.938 1 50.66 19 VAL B O 1
ATOM 2276 N N . ASP B 1 20 ? 16.766 16.609 -32.125 1 44.09 20 ASP B N 1
ATOM 2277 C CA . ASP B 1 20 ? 16.547 15.383 -31.391 1 44.09 20 ASP B CA 1
ATOM 2278 C C . ASP B 1 20 ? 16.234 15.68 -29.922 1 44.09 20 ASP B C 1
ATOM 2280 O O . ASP B 1 20 ? 17.109 16.109 -29.172 1 44.09 20 ASP B O 1
ATOM 2284 N N . SER B 1 21 ? 15.062 16.125 -29.609 1 42.28 21 SER B N 1
ATOM 2285 C CA . SER B 1 21 ? 14.734 16.172 -28.188 1 42.28 21 SER B CA 1
ATOM 2286 C C . SER B 1 21 ? 15.258 14.945 -27.453 1 42.28 21 SER B C 1
ATOM 2288 O O . SER B 1 21 ? 14.992 13.812 -27.859 1 42.28 21 SER B O 1
ATOM 2290 N N . ALA B 1 22 ? 16.422 15.109 -26.797 1 47.31 22 ALA B N 1
ATOM 2291 C CA . ALA B 1 22 ? 16.891 14.039 -25.922 1 47.31 22 ALA B CA 1
ATOM 2292 C C . ALA B 1 22 ? 15.734 13.32 -25.25 1 47.31 22 ALA B C 1
ATOM 2294 O O . ALA B 1 22 ? 14.703 13.938 -24.953 1 47.31 22 ALA B O 1
ATOM 2295 N N . PRO B 1 23 ? 15.672 11.969 -25.375 1 48.19 23 PRO B N 1
ATOM 2296 C CA . PRO B 1 23 ? 14.594 11.312 -24.625 1 48.19 23 PRO B CA 1
ATOM 2297 C C . PRO B 1 23 ? 14.406 11.883 -23.219 1 48.19 23 PRO B C 1
ATOM 2299 O O . PRO B 1 23 ? 15.367 12.367 -22.625 1 48.19 23 PRO B O 1
ATOM 2302 N N . PRO B 1 24 ? 13.211 12.297 -22.859 1 46.53 24 PRO B N 1
ATOM 2303 C CA . PRO B 1 24 ? 13.039 12.805 -21.5 1 46.53 24 PRO B CA 1
ATOM 2304 C C . PRO B 1 24 ? 13.812 11.984 -20.469 1 46.53 24 PRO B C 1
ATOM 2306 O O . PRO B 1 24 ? 14.023 10.789 -20.656 1 46.53 24 PRO B O 1
ATOM 2309 N N . PRO B 1 25 ? 14.531 12.68 -19.656 1 46.38 25 PRO B N 1
ATOM 2310 C CA . PRO B 1 25 ? 15.234 11.914 -18.625 1 46.38 25 PRO B CA 1
ATOM 2311 C C . PRO B 1 25 ? 14.352 10.844 -17.984 1 46.38 25 PRO B C 1
ATOM 2313 O O . PRO B 1 25 ? 13.125 10.984 -17.953 1 46.38 25 PRO B O 1
ATOM 2316 N N . PRO B 1 26 ? 14.914 9.695 -17.844 1 45.28 26 PRO B N 1
ATOM 2317 C CA . PRO B 1 26 ? 14.125 8.656 -17.188 1 45.28 26 PRO B CA 1
ATOM 2318 C C . PRO B 1 26 ? 13.383 9.164 -15.953 1 45.28 26 PRO B C 1
ATOM 2320 O O . PRO B 1 26 ? 13.867 10.07 -15.266 1 45.28 26 PRO B O 1
ATOM 2323 N N . PRO B 1 27 ? 12.086 9.109 -15.992 1 47.97 27 PRO B N 1
ATOM 2324 C CA . PRO B 1 27 ? 11.375 9.57 -14.805 1 47.97 27 PRO B CA 1
ATOM 2325 C C . PRO B 1 27 ? 12.148 9.312 -13.516 1 47.97 27 PRO B C 1
ATOM 2327 O O . PRO B 1 27 ? 12.805 8.281 -13.383 1 47.97 27 PRO B O 1
ATOM 2330 N N . ALA B 1 28 ? 12.43 10.328 -12.812 1 49.31 28 ALA B N 1
ATOM 2331 C CA . ALA B 1 28 ? 13.148 10.281 -11.539 1 49.31 28 ALA B CA 1
ATOM 2332 C C . ALA B 1 28 ? 12.68 9.102 -10.695 1 49.31 28 ALA B C 1
ATOM 2334 O O . ALA B 1 28 ? 11.5 8.734 -10.734 1 49.31 28 ALA B O 1
ATOM 2335 N N . ALA B 1 29 ? 13.648 8.289 -10.281 1 53.69 29 ALA B N 1
ATOM 2336 C CA . ALA B 1 29 ? 13.531 7.242 -9.281 1 53.69 29 ALA B CA 1
ATOM 2337 C C . ALA B 1 29 ? 12.547 7.645 -8.18 1 53.69 29 ALA B C 1
ATOM 2339 O O . ALA B 1 29 ? 12.453 8.82 -7.824 1 53.69 29 ALA B O 1
ATOM 2340 N N . PHE B 1 30 ? 11.391 7.031 -8.078 1 59.84 30 PHE B N 1
ATOM 2341 C CA . PHE B 1 30 ? 10.523 7.227 -6.926 1 59.84 30 PHE B CA 1
ATOM 2342 C C . PHE B 1 30 ? 11.344 7.531 -5.68 1 59.84 30 PHE B C 1
ATOM 2344 O O . PHE B 1 30 ? 12.141 6.699 -5.234 1 59.84 30 PHE B O 1
ATOM 2351 N N . PRO B 1 31 ? 11.414 8.828 -5.367 1 61.06 31 PRO B N 1
ATOM 2352 C CA . PRO B 1 31 ? 12.219 9.141 -4.188 1 61.06 31 PRO B CA 1
ATOM 2353 C C . PRO B 1 31 ? 11.734 8.422 -2.932 1 61.06 31 PRO B C 1
ATOM 2355 O O . PRO B 1 31 ? 10.531 8.203 -2.764 1 61.06 31 PRO B O 1
ATOM 2358 N N . SER B 1 32 ? 12.664 7.82 -2.303 1 77.12 32 SER B N 1
ATOM 2359 C CA . SER B 1 32 ? 12.398 7.23 -0.993 1 77.12 32 SER B CA 1
ATOM 2360 C C . SER B 1 32 ? 12.062 8.305 0.04 1 77.12 32 SER B C 1
ATOM 2362 O O . SER B 1 32 ? 12.461 9.461 -0.107 1 77.12 32 SER B O 1
ATOM 2364 N N . TYR B 1 33 ? 11.102 8.203 0.798 1 92.38 33 TYR B N 1
ATOM 2365 C CA . TYR B 1 33 ? 10.812 9.016 1.977 1 92.38 33 TYR B CA 1
ATOM 2366 C C . TYR B 1 33 ? 11.234 8.297 3.25 1 92.38 33 TYR B C 1
ATOM 2368 O O . TYR B 1 33 ? 11.445 7.078 3.244 1 92.38 33 TYR B O 1
ATOM 2376 N N . ASP B 1 34 ? 11.422 9.156 4.367 1 94.5 34 ASP B N 1
ATOM 2377 C CA . ASP B 1 34 ? 11.961 8.57 5.59 1 94.5 34 ASP B CA 1
ATOM 2378 C C . ASP B 1 34 ? 11.016 8.805 6.77 1 94.5 34 ASP B C 1
ATOM 2380 O O . ASP B 1 34 ? 10.984 8.008 7.711 1 94.5 34 ASP B O 1
ATOM 2384 N N . ILE B 1 35 ? 10.312 9.867 6.719 1 96.69 35 ILE B N 1
ATOM 2385 C CA . ILE B 1 35 ? 9.344 10.203 7.762 1 96.69 35 ILE B CA 1
ATOM 2386 C C . ILE B 1 35 ? 8.07 10.742 7.129 1 96.69 35 ILE B C 1
ATOM 2388 O O . ILE B 1 35 ? 8.031 11.016 5.926 1 96.69 35 ILE B O 1
ATOM 2392 N N . ILE B 1 36 ? 7.051 10.82 7.859 1 97.75 36 ILE B N 1
ATOM 2393 C CA . ILE B 1 36 ? 5.797 11.438 7.43 1 97.75 36 ILE B CA 1
ATOM 2394 C C . ILE B 1 36 ? 5.41 12.547 8.406 1 97.75 36 ILE B C 1
ATOM 2396 O O . ILE B 1 36 ? 5.41 12.344 9.617 1 97.75 36 ILE B O 1
ATOM 2400 N N . GLN B 1 37 ? 5.18 13.68 7.895 1 98.12 37 GLN B N 1
ATOM 2401 C CA . GLN B 1 37 ? 4.695 14.781 8.719 1 98.12 37 GLN B CA 1
ATOM 2402 C C . GLN B 1 37 ? 3.174 14.75 8.836 1 98.12 37 GLN B C 1
ATOM 2404 O O . GLN B 1 37 ? 2.465 14.805 7.832 1 98.12 37 GLN B O 1
ATOM 2409 N N . LEU B 1 38 ? 2.697 14.578 10.023 1 98.12 38 LEU B N 1
ATOM 2410 C CA . LEU B 1 38 ? 1.295 14.812 10.352 1 98.12 38 LEU B CA 1
ATOM 2411 C C . LEU B 1 38 ? 1.037 16.297 10.594 1 98.12 38 LEU B C 1
ATOM 2413 O O . LEU B 1 38 ? 1.449 16.844 11.625 1 98.12 38 LEU B O 1
ATOM 2417 N N . VAL B 1 39 ? 0.316 16.906 9.664 1 98.31 39 VAL B N 1
ATOM 2418 C CA . VAL B 1 39 ? 0.133 18.344 9.711 1 98.31 39 VAL B CA 1
ATOM 2419 C C . VAL B 1 39 ? -1.299 18.672 10.133 1 98.31 39 VAL B C 1
ATOM 2421 O O . VAL B 1 39 ? -2.256 18.234 9.492 1 98.31 39 VAL B O 1
ATOM 2424 N N . ILE B 1 40 ? -1.371 19.453 11.195 1 98.12 40 ILE B N 1
ATOM 2425 C CA . ILE B 1 40 ? -2.674 19.906 11.664 1 98.12 40 ILE B CA 1
ATOM 2426 C C . ILE B 1 40 ? -2.713 21.438 11.664 1 98.12 40 ILE B C 1
ATOM 2428 O O . ILE B 1 40 ? -1.7 22.078 11.93 1 98.12 40 ILE B O 1
ATOM 2432 N N . SER B 1 41 ? -3.891 21.969 11.391 1 97.5 41 SER B N 1
ATOM 2433 C CA . SER B 1 41 ? -4.074 23.406 11.281 1 97.5 41 SER B CA 1
ATOM 2434 C C . SER B 1 41 ? -4.992 23.938 12.383 1 97.5 41 SER B C 1
ATOM 2436 O O . SER B 1 41 ? -5.922 23.25 12.797 1 97.5 41 SER B O 1
ATOM 2438 N N . TRP B 1 42 ? -4.648 25.109 12.773 1 97.5 42 TRP B N 1
ATOM 2439 C CA . TRP B 1 42 ? -5.535 25.828 13.695 1 97.5 42 TRP B CA 1
ATOM 2440 C C . TRP B 1 42 ? -6.504 26.719 12.93 1 97.5 42 TRP B C 1
ATOM 2442 O O . TRP B 1 42 ? -6.113 27.766 12.422 1 97.5 42 TRP B O 1
ATOM 2452 N N . PRO B 1 43 ? -7.82 26.359 12.891 1 96.19 43 PRO B N 1
ATOM 2453 C CA . PRO B 1 43 ? -8.766 27 11.977 1 96.19 43 PRO B CA 1
ATOM 2454 C C . PRO B 1 43 ? -8.859 28.5 12.188 1 96.19 43 PRO B C 1
ATOM 2456 O O . PRO B 1 43 ? -8.883 29.266 11.219 1 96.19 43 PRO B O 1
ATOM 2459 N N . PRO B 1 44 ? -8.805 29.047 13.398 1 94.75 44 PRO B N 1
ATOM 2460 C CA . PRO B 1 44 ? -8.906 30.5 13.547 1 94.75 44 PRO B CA 1
ATOM 2461 C C . PRO B 1 44 ? -7.797 31.25 12.82 1 94.75 44 PRO B C 1
ATOM 2463 O O . PRO B 1 44 ? -8.016 32.344 12.32 1 94.75 44 PRO B O 1
ATOM 2466 N N . THR B 1 45 ? -6.648 30.688 12.805 1 95.12 45 THR B N 1
ATOM 2467 C CA . THR B 1 45 ? -5.555 31.328 12.078 1 95.12 45 THR B CA 1
ATOM 2468 C C . THR B 1 45 ? -5.613 30.969 10.594 1 95.12 45 THR B C 1
ATOM 2470 O O . THR B 1 45 ? -5.527 31.844 9.734 1 95.12 45 THR B O 1
ATOM 2473 N N . TYR B 1 46 ? -5.824 29.703 10.305 1 94.88 46 TYR B N 1
ATOM 2474 C CA . TYR B 1 46 ? -5.82 29.188 8.945 1 94.88 46 TYR B CA 1
ATOM 2475 C C . TYR B 1 46 ? -6.895 29.859 8.094 1 94.88 46 TYR B C 1
ATOM 2477 O O . TYR B 1 46 ? -6.668 30.172 6.926 1 94.88 46 TYR B O 1
ATOM 2485 N N . CYS B 1 47 ? -8.031 30.109 8.609 1 91.44 47 CYS B N 1
ATOM 2486 C CA . CYS B 1 47 ? -9.188 30.625 7.887 1 91.44 47 CYS B CA 1
ATOM 2487 C C . CYS B 1 47 ? -9.141 32.156 7.812 1 91.44 47 CYS B C 1
ATOM 2489 O O . CYS B 1 47 ? -9.93 32.781 7.098 1 91.44 47 CYS B O 1
ATOM 2491 N N . GLN B 1 48 ? -8.219 32.688 8.469 1 82.94 48 GLN B N 1
ATOM 2492 C CA . GLN B 1 48 ? -8.117 34.156 8.453 1 82.94 48 GLN B CA 1
ATOM 2493 C C . GLN B 1 48 ? -6.926 34.625 7.625 1 82.94 48 GLN B C 1
ATOM 2495 O O . GLN B 1 48 ? -6.719 35.812 7.441 1 82.94 48 GLN B O 1
ATOM 2500 N N . THR B 1 49 ? -6.195 33.656 7.203 1 78.62 49 THR B N 1
ATOM 2501 C CA . THR B 1 49 ? -4.984 34.031 6.484 1 78.62 49 THR B CA 1
ATOM 2502 C C . THR B 1 49 ? -4.988 33.438 5.078 1 78.62 49 THR B C 1
ATOM 2504 O O . THR B 1 49 ? -4.23 32.5 4.785 1 78.62 49 THR B O 1
ATOM 2507 N N . GLY B 1 50 ? -5.875 33.906 4.207 1 72.31 50 GLY B N 1
ATOM 2508 C CA . GLY B 1 50 ? -5.773 33.625 2.783 1 72.31 50 GLY B CA 1
ATOM 2509 C C . GLY B 1 50 ? -6.652 32.469 2.34 1 72.31 50 GLY B C 1
ATOM 2510 O O . GLY B 1 50 ? -6.672 32.125 1.16 1 72.31 50 GLY B O 1
ATOM 2511 N N . ASN B 1 51 ? -7.289 31.781 3.258 1 79.56 51 ASN B N 1
ATOM 2512 C CA . ASN B 1 51 ? -8.164 30.688 2.857 1 79.56 51 ASN B CA 1
ATOM 2513 C C . ASN B 1 51 ? -9.625 31 3.17 1 79.56 51 ASN B C 1
ATOM 2515 O O . ASN B 1 51 ? -9.938 31.531 4.238 1 79.56 51 ASN B O 1
ATOM 2519 N N . THR B 1 52 ? -10.469 30.828 2.172 1 86.44 52 THR B N 1
ATOM 2520 C CA . THR B 1 52 ? -11.898 30.969 2.408 1 86.44 52 THR B CA 1
ATOM 2521 C C . THR B 1 52 ? -12.469 29.688 3.021 1 86.44 52 THR B C 1
ATOM 2523 O O . THR B 1 52 ? -12.531 28.656 2.363 1 86.44 52 THR B O 1
ATOM 2526 N N . CYS B 1 53 ? -12.891 29.891 4.297 1 93.12 53 CYS B N 1
ATOM 2527 C CA . CYS B 1 53 ? -13.328 28.719 5.043 1 93.12 53 CYS B CA 1
ATOM 2528 C C . CYS B 1 53 ? -14.836 28.719 5.219 1 93.12 53 CYS B C 1
ATOM 2530 O O . CYS B 1 53 ? -15.508 29.703 4.895 1 93.12 53 CYS B O 1
ATOM 2532 N N . LYS B 1 54 ? -15.32 27.578 5.613 1 92.94 54 LYS B N 1
ATOM 2533 C CA . LYS B 1 54 ? -16.719 27.406 5.992 1 92.94 54 LYS B CA 1
ATOM 2534 C C . LYS B 1 54 ? -17.078 28.297 7.184 1 92.94 54 LYS B C 1
ATOM 2536 O O . LYS B 1 54 ? -16.188 28.859 7.832 1 92.94 54 LYS B O 1
ATOM 2541 N N . ASP B 1 55 ? -18.406 28.406 7.355 1 90.81 55 ASP B N 1
ATOM 2542 C CA . ASP B 1 55 ? -18.844 29.125 8.547 1 90.81 55 ASP B CA 1
ATOM 2543 C C . ASP B 1 55 ? -18.312 28.469 9.82 1 90.81 55 ASP B C 1
ATOM 2545 O O . ASP B 1 55 ? -18.172 27.25 9.875 1 90.81 55 ASP B O 1
ATOM 2549 N N . TRP B 1 56 ? -18.047 29.312 10.852 1 91.62 56 TRP B N 1
ATOM 2550 C CA . TRP B 1 56 ? -17.453 28.828 12.086 1 91.62 56 TRP B CA 1
ATOM 2551 C C . TRP B 1 56 ? -18.297 27.719 12.703 1 91.62 56 TRP B C 1
ATOM 2553 O O . TRP B 1 56 ? -17.766 26.797 13.328 1 91.62 56 TRP B O 1
ATOM 2563 N N . GLY B 1 57 ? -19.641 27.781 12.484 1 90.75 57 GLY B N 1
ATOM 2564 C CA . GLY B 1 57 ? -20.547 26.75 13 1 90.75 57 GLY B CA 1
ATOM 2565 C C . GLY B 1 57 ? -20.375 25.406 12.336 1 90.75 57 GLY B C 1
ATOM 2566 O O . GLY B 1 57 ? -20.812 24.391 12.867 1 90.75 57 GLY B O 1
ATOM 2567 N N . GLN B 1 58 ? -19.703 25.375 11.203 1 92.06 58 GLN B N 1
ATOM 2568 C CA . GLN B 1 58 ? -19.516 24.156 10.438 1 92.06 58 GLN B CA 1
ATOM 2569 C C . GLN B 1 58 ? -18.109 23.609 10.633 1 92.06 58 GLN B C 1
ATOM 2571 O O . GLN B 1 58 ? -17.75 22.578 10.047 1 92.06 58 GLN B O 1
ATOM 2576 N N . ILE B 1 59 ? -17.328 24.312 11.438 1 94.25 59 ILE B N 1
ATOM 2577 C CA . ILE B 1 59 ? -15.961 23.906 11.711 1 94.25 59 ILE B CA 1
ATOM 2578 C C . ILE B 1 59 ? -15.844 23.406 13.148 1 94.25 59 ILE B C 1
ATOM 2580 O O . ILE B 1 59 ? -16.25 24.094 14.086 1 94.25 59 ILE B O 1
ATOM 2584 N N . LYS B 1 60 ? -15.328 22.203 13.297 1 94.06 60 LYS B N 1
ATOM 2585 C CA . LYS B 1 60 ? -15.125 21.672 14.641 1 94.06 60 LYS B CA 1
ATOM 2586 C C . LYS B 1 60 ? -14.125 22.516 15.422 1 94.06 60 LYS B C 1
ATOM 2588 O O . LYS B 1 60 ? -13.117 22.984 14.867 1 94.06 60 LYS B O 1
ATOM 2593 N N . LYS B 1 61 ? -14.367 22.703 16.703 1 93.88 61 LYS B N 1
ATOM 2594 C CA . LYS B 1 61 ? -13.539 23.562 17.531 1 93.88 61 LYS B CA 1
ATOM 2595 C C . LYS B 1 61 ? -12.312 22.828 18.062 1 93.88 61 LYS B C 1
ATOM 2597 O O . LYS B 1 61 ? -12.133 22.688 19.266 1 93.88 61 LYS B O 1
ATOM 2602 N N . ARG B 1 62 ? -11.539 22.406 17.156 1 95.88 62 ARG B N 1
ATOM 2603 C CA . ARG B 1 62 ? -10.289 21.703 17.406 1 95.88 62 ARG B CA 1
ATOM 2604 C C . ARG B 1 62 ? -9.328 21.875 16.234 1 95.88 62 ARG B C 1
ATOM 2606 O O . ARG B 1 62 ? -9.672 22.5 15.227 1 95.88 62 ARG B O 1
ATOM 2613 N N . PHE B 1 63 ? -8.125 21.375 16.422 1 97.31 63 PHE B N 1
ATOM 2614 C CA . PHE B 1 63 ? -7.219 21.344 15.281 1 97.31 63 PHE B CA 1
ATOM 2615 C C . PHE B 1 63 ? -7.797 20.516 14.141 1 97.31 63 PHE B C 1
ATOM 2617 O O . PHE B 1 63 ? -8.398 19.469 14.383 1 97.31 63 PHE B O 1
ATOM 2624 N N . SER B 1 64 ? -7.637 21 12.961 1 96.94 64 SER B N 1
ATOM 2625 C CA . SER B 1 64 ? -8.078 20.281 11.773 1 96.94 64 SER B CA 1
ATOM 2626 C C . SER B 1 64 ? -6.918 19.547 11.102 1 96.94 64 SER B C 1
ATOM 2628 O O . SER B 1 64 ? -5.816 20.094 11 1 96.94 64 SER B O 1
ATOM 2630 N N . LEU B 1 65 ? -7.191 18.344 10.695 1 98.19 65 LEU B N 1
ATOM 2631 C CA . LEU B 1 65 ? -6.184 17.609 9.93 1 98.19 65 LEU B CA 1
ATOM 2632 C C . LEU B 1 65 ? -5.973 18.234 8.562 1 98.19 65 LEU B C 1
ATOM 2634 O O . LEU B 1 65 ? -6.926 18.438 7.805 1 98.19 65 LEU B O 1
ATOM 2638 N N . HIS B 1 66 ? -4.793 18.625 8.297 1 97.62 66 HIS B N 1
ATOM 2639 C CA . HIS B 1 66 ? -4.445 19.156 6.977 1 97.62 66 HIS B CA 1
ATOM 2640 C C . HIS B 1 66 ? -3.955 18.047 6.051 1 97.62 66 HIS B C 1
ATOM 2642 O O . HIS B 1 66 ? -4.402 17.953 4.906 1 97.62 66 HIS B O 1
ATOM 2648 N N . GLY B 1 67 ? -3.033 17.219 6.672 1 97.94 67 GLY B N 1
ATOM 2649 C CA . GLY B 1 67 ? -2.602 16.094 5.844 1 97.94 67 GLY B CA 1
ATOM 2650 C C . GLY B 1 67 ? -1.457 15.312 6.453 1 97.94 67 GLY B C 1
ATOM 2651 O O . GLY B 1 67 ? -0.967 15.648 7.531 1 97.94 67 GLY B O 1
ATOM 2652 N N . LEU B 1 68 ? -1.04 14.188 5.781 1 98.25 68 LEU B N 1
ATOM 2653 C CA . LEU B 1 68 ? 0.183 13.422 5.988 1 98.25 68 LEU B CA 1
ATOM 2654 C C . LEU B 1 68 ? 1.161 13.633 4.84 1 98.25 68 LEU B C 1
ATOM 2656 O O . LEU B 1 68 ? 0.851 13.32 3.686 1 98.25 68 LEU B O 1
ATOM 2660 N N . TRP B 1 69 ? 2.324 14.156 5.191 1 98.31 69 TRP B N 1
ATOM 2661 C CA . TRP B 1 69 ? 3.256 14.578 4.152 1 98.31 69 TRP B CA 1
ATOM 2662 C C . TRP B 1 69 ? 4.566 13.797 4.246 1 98.31 69 TRP B C 1
ATOM 2664 O O . TRP B 1 69 ? 5.434 14.125 5.059 1 98.31 69 TRP B O 1
ATOM 2674 N N . PRO B 1 70 ? 4.734 12.812 3.381 1 97.19 70 PRO B N 1
ATOM 2675 C CA . PRO B 1 70 ? 6.039 12.148 3.34 1 97.19 70 PRO B CA 1
ATOM 2676 C C . PRO B 1 70 ? 7.191 13.125 3.121 1 97.19 70 PRO B C 1
ATOM 2678 O O . PRO B 1 70 ? 7.062 14.078 2.342 1 97.19 70 PRO B O 1
ATOM 2681 N N . ALA B 1 71 ? 8.258 12.945 3.873 1 96.88 71 ALA B N 1
ATOM 2682 C CA . ALA B 1 71 ? 9.469 13.766 3.826 1 96.88 71 ALA B CA 1
ATOM 2683 C C . ALA B 1 71 ? 10.719 12.898 3.922 1 96.88 71 ALA B C 1
ATOM 2685 O O . ALA B 1 71 ? 10.656 11.742 4.352 1 96.88 71 ALA B O 1
ATOM 2686 N N . ASP B 1 72 ? 11.789 13.438 3.426 1 94.06 72 ASP B N 1
ATOM 2687 C CA . ASP B 1 72 ? 13.047 12.703 3.52 1 94.06 72 ASP B CA 1
ATOM 2688 C C . ASP B 1 72 ? 13.641 12.797 4.922 1 94.06 72 ASP B C 1
ATOM 2690 O O . ASP B 1 72 ? 13.016 13.359 5.824 1 94.06 72 ASP B O 1
ATOM 2694 N N . ALA B 1 73 ? 14.828 12.289 5.121 1 94.06 73 ALA B N 1
ATOM 2695 C CA . ALA B 1 73 ? 15.438 12.188 6.441 1 94.06 73 ALA B CA 1
ATOM 2696 C C . ALA B 1 73 ? 15.758 13.562 7.016 1 94.06 73 ALA B C 1
ATOM 2698 O O . ALA B 1 73 ? 15.914 13.719 8.227 1 94.06 73 ALA B O 1
ATOM 2699 N N . THR B 1 74 ? 15.812 14.594 6.184 1 95.25 74 THR B N 1
ATOM 2700 C CA . THR B 1 74 ? 16.094 15.953 6.641 1 95.25 74 THR B CA 1
ATOM 2701 C C . THR B 1 74 ? 14.812 16.688 7 1 95.25 74 THR B C 1
ATOM 2703 O O . THR B 1 74 ? 14.844 17.781 7.566 1 95.25 74 THR B O 1
ATOM 2706 N N . GLY B 1 75 ? 13.688 16.078 6.684 1 95.94 75 GLY B N 1
ATOM 2707 C CA . GLY B 1 75 ? 12.406 16.703 6.949 1 95.94 75 GLY B CA 1
ATOM 2708 C C . GLY B 1 75 ? 11.844 17.453 5.758 1 95.94 75 GLY B C 1
ATOM 2709 O O . GLY B 1 75 ? 10.781 18.062 5.844 1 95.94 75 GLY B O 1
ATOM 2710 N N . LYS B 1 76 ? 12.547 17.375 4.668 1 95.06 76 LYS B N 1
ATOM 2711 C CA . LYS B 1 76 ? 12.094 18.062 3.459 1 95.06 76 LYS B CA 1
ATOM 2712 C C . LYS B 1 76 ? 10.984 17.266 2.771 1 95.06 76 LYS B C 1
ATOM 2714 O O . LYS B 1 76 ? 11.156 16.094 2.449 1 95.06 76 LYS B O 1
ATOM 2719 N N . SER B 1 77 ? 9.891 17.984 2.598 1 92.31 77 SER B N 1
ATOM 2720 C CA . SER B 1 77 ? 8.758 17.344 1.929 1 92.31 77 SER B CA 1
ATOM 2721 C C . SER B 1 77 ? 9.117 16.922 0.508 1 92.31 77 SER B C 1
ATOM 2723 O O . SER B 1 77 ? 9.883 17.609 -0.174 1 92.31 77 SER B O 1
ATOM 2725 N N . ILE B 1 78 ? 8.523 15.898 0.054 1 92 78 ILE B N 1
ATOM 2726 C CA . ILE B 1 78 ? 8.781 15.391 -1.29 1 92 78 ILE B CA 1
ATOM 2727 C C . ILE B 1 78 ? 7.805 16.031 -2.277 1 92 78 ILE B C 1
ATOM 2729 O O . ILE B 1 78 ? 6.598 16.078 -2.025 1 92 78 ILE B O 1
ATOM 2733 N N . ASP B 1 79 ? 8.367 16.516 -3.336 1 87.19 79 ASP B N 1
ATOM 2734 C CA . ASP B 1 79 ? 7.535 17.016 -4.422 1 87.19 79 ASP B CA 1
ATOM 2735 C C . ASP B 1 79 ? 6.934 15.883 -5.234 1 87.19 79 ASP B C 1
ATOM 2737 O O . ASP B 1 79 ? 7.633 15.227 -6.012 1 87.19 79 ASP B O 1
ATOM 2741 N N . ALA B 1 80 ? 5.621 15.742 -5.164 1 87.94 80 ALA B N 1
ATOM 2742 C CA . ALA B 1 80 ? 4.977 14.57 -5.754 1 87.94 80 ALA B CA 1
ATOM 2743 C C . ALA B 1 80 ? 5.051 14.617 -7.277 1 87.94 80 ALA B C 1
ATOM 2745 O O . ALA B 1 80 ? 5.301 13.602 -7.926 1 87.94 80 ALA B O 1
ATOM 2746 N N . LYS B 1 81 ? 4.84 15.812 -7.836 1 83.69 81 LYS B N 1
ATOM 2747 C CA . LYS B 1 81 ? 4.84 15.945 -9.289 1 83.69 81 LYS B CA 1
ATOM 2748 C C . LYS B 1 81 ? 6.199 15.57 -9.875 1 83.69 81 LYS B C 1
ATOM 2750 O O . LYS B 1 81 ? 6.277 14.938 -10.93 1 83.69 81 LYS B O 1
ATOM 2755 N N . ALA B 1 82 ? 7.18 15.906 -9.148 1 82.31 82 ALA B N 1
ATOM 2756 C CA . ALA B 1 82 ? 8.539 15.703 -9.648 1 82.31 82 ALA B CA 1
ATOM 2757 C C . ALA B 1 82 ? 9.008 14.273 -9.375 1 82.31 82 ALA B C 1
ATOM 2759 O O . ALA B 1 82 ? 9.742 13.695 -10.18 1 82.31 82 ALA B O 1
ATOM 2760 N N . TYR B 1 83 ? 8.5 13.703 -8.266 1 82.44 83 TYR B N 1
ATOM 2761 C CA . TYR B 1 83 ? 9.25 12.531 -7.828 1 82.44 83 TYR B CA 1
ATOM 2762 C C . TYR B 1 83 ? 8.328 11.328 -7.664 1 82.44 83 TYR B C 1
ATOM 2764 O O . TYR B 1 83 ? 8.797 10.195 -7.547 1 82.44 83 TYR B O 1
ATOM 2772 N N . CYS B 1 84 ? 7.062 11.469 -7.676 1 85.81 84 CYS B N 1
ATOM 2773 C CA . CYS B 1 84 ? 6.18 10.359 -7.312 1 85.81 84 CYS B CA 1
ATOM 2774 C C . CYS B 1 84 ? 5.117 10.141 -8.383 1 85.81 84 CYS B C 1
ATOM 2776 O O . CYS B 1 84 ? 4.012 9.68 -8.078 1 85.81 84 CYS B O 1
ATOM 2778 N N . SER B 1 85 ? 5.449 10.414 -9.562 1 79.19 85 SER B N 1
ATOM 2779 C CA . SER B 1 85 ? 4.48 10.391 -10.648 1 79.19 85 SER B CA 1
ATOM 2780 C C . SER B 1 85 ? 4.074 8.961 -11 1 79.19 85 SER B C 1
ATOM 2782 O O . SER B 1 85 ? 3.055 8.742 -11.656 1 79.19 85 SER B O 1
ATOM 2784 N N . GLN B 1 86 ? 4.801 8.016 -10.516 1 79.5 86 GLN B N 1
ATOM 2785 C CA . GLN B 1 86 ? 4.484 6.625 -10.812 1 79.5 86 GLN B CA 1
ATOM 2786 C C . GLN B 1 86 ? 3.426 6.082 -9.859 1 79.5 86 GLN B C 1
ATOM 2788 O O . GLN B 1 86 ? 2.867 5.008 -10.086 1 79.5 86 GLN B O 1
ATOM 2793 N N . GLY B 1 87 ? 3.203 6.746 -8.773 1 83.75 87 GLY B N 1
ATOM 2794 C CA . GLY B 1 87 ? 2.168 6.328 -7.84 1 83.75 87 GLY B CA 1
ATOM 2795 C C . GLY B 1 87 ? 0.764 6.547 -8.367 1 83.75 87 GLY B C 1
ATOM 2796 O O . GLY B 1 87 ? 0.574 7.242 -9.367 1 83.75 87 GLY B O 1
ATOM 2797 N N . PRO B 1 88 ? -0.153 5.895 -7.75 1 86.19 88 PRO B N 1
ATOM 2798 C CA . PRO B 1 88 ? -1.536 6.109 -8.18 1 86.19 88 PRO B CA 1
ATOM 2799 C C . PRO B 1 88 ? -2.039 7.52 -7.871 1 86.19 88 PRO B C 1
ATOM 2801 O O . PRO B 1 88 ? -1.794 8.039 -6.777 1 86.19 88 PRO B O 1
ATOM 2804 N N . THR B 1 89 ? -2.639 8.164 -8.859 1 87.25 89 THR B N 1
ATOM 2805 C CA . THR B 1 89 ? -3.307 9.445 -8.656 1 87.25 89 THR B CA 1
ATOM 2806 C C . THR B 1 89 ? -4.754 9.383 -9.141 1 87.25 89 THR B C 1
ATOM 2808 O O . THR B 1 89 ? -5.121 8.492 -9.906 1 87.25 89 THR B O 1
ATOM 2811 N N . PHE B 1 90 ? -5.539 10.359 -8.602 1 89.69 90 PHE B N 1
ATOM 2812 C CA . PHE B 1 90 ? -6.969 10.375 -8.891 1 89.69 90 PHE B CA 1
ATOM 2813 C C . PHE B 1 90 ? -7.387 11.711 -9.484 1 89.69 90 PHE B C 1
ATOM 2815 O O . PHE B 1 90 ? -7.137 12.766 -8.898 1 89.69 90 PHE B O 1
ATOM 2822 N N . SER B 1 91 ? -8.078 11.656 -10.586 1 88.25 91 SER B N 1
ATOM 2823 C CA . SER B 1 91 ? -8.508 12.875 -11.273 1 88.25 91 SER B CA 1
ATOM 2824 C C . SER B 1 91 ? -9.773 13.445 -10.648 1 88.25 91 SER B C 1
ATOM 2826 O O . SER B 1 91 ? -10.039 14.641 -10.758 1 88.25 91 SER B O 1
ATOM 2828 N N . THR B 1 92 ? -10.547 12.516 -10.047 1 90.38 92 THR B N 1
ATOM 2829 C CA . THR B 1 92 ? -11.805 12.945 -9.438 1 90.38 92 THR B CA 1
ATOM 2830 C C . THR B 1 92 ? -11.977 12.32 -8.055 1 90.38 92 THR B C 1
ATOM 2832 O O . THR B 1 92 ? -11.43 11.25 -7.781 1 90.38 92 THR B O 1
ATOM 2835 N N . PRO B 1 93 ? -12.742 13.031 -7.168 1 93.5 93 PRO B N 1
ATOM 2836 C CA . PRO B 1 93 ? -13.031 12.445 -5.859 1 93.5 93 PRO B CA 1
ATOM 2837 C C . PRO B 1 93 ? -13.711 11.086 -5.957 1 93.5 93 PRO B C 1
ATOM 2839 O O . PRO B 1 93 ? -13.508 10.219 -5.102 1 93.5 93 PRO B O 1
ATOM 2842 N N . GLU B 1 94 ? -14.492 10.906 -6.977 1 90.75 94 GLU B N 1
ATOM 2843 C CA . GLU B 1 94 ? -15.211 9.648 -7.148 1 90.75 94 GLU B CA 1
ATOM 2844 C C . GLU B 1 94 ? -14.242 8.477 -7.305 1 90.75 94 GLU B C 1
ATOM 2846 O O . GLU B 1 94 ? -14.492 7.383 -6.793 1 90.75 94 GLU B O 1
ATOM 2851 N N . GLN B 1 95 ? -13.203 8.719 -8 1 88.44 95 GLN B N 1
ATOM 2852 C CA . GLN B 1 95 ? -12.203 7.672 -8.188 1 88.44 95 GLN B CA 1
ATOM 2853 C C . GLN B 1 95 ? -11.562 7.277 -6.859 1 88.44 95 GLN B C 1
ATOM 2855 O O . GLN B 1 95 ? -11.414 6.094 -6.566 1 88.44 95 GLN B O 1
ATOM 2860 N N . LEU B 1 96 ? -11.18 8.258 -6.07 1 92.44 96 LEU B N 1
ATOM 2861 C CA . LEU B 1 96 ? -10.609 7.977 -4.758 1 92.44 96 LEU B CA 1
ATOM 2862 C C . LEU B 1 96 ? -11.617 7.27 -3.865 1 92.44 96 LEU B C 1
ATOM 2864 O O . LEU B 1 96 ? -11.281 6.301 -3.18 1 92.44 96 LEU B O 1
ATOM 2868 N N . ASN B 1 97 ? -12.859 7.707 -3.938 1 92.12 97 ASN B N 1
ATOM 2869 C CA . ASN B 1 97 ? -13.906 7.129 -3.104 1 92.12 97 ASN B CA 1
ATOM 2870 C C . ASN B 1 97 ? -14.102 5.645 -3.395 1 92.12 97 ASN B C 1
ATOM 2872 O O . ASN B 1 97 ? -14.406 4.863 -2.49 1 92.12 97 ASN B O 1
ATOM 2876 N N . ALA B 1 98 ? -13.953 5.305 -4.613 1 87.38 98 ALA B N 1
ATOM 2877 C CA . ALA B 1 98 ? -14.086 3.896 -4.977 1 87.38 98 ALA B CA 1
ATOM 2878 C C . ALA B 1 98 ? -13.07 3.037 -4.234 1 87.38 98 ALA B C 1
ATOM 2880 O O . ALA B 1 98 ? -13.352 1.891 -3.877 1 87.38 98 ALA B O 1
ATOM 2881 N N . TRP B 1 99 ? -11.891 3.537 -4.051 1 88.62 99 TRP B N 1
ATOM 2882 C CA . TRP B 1 99 ? -10.875 2.818 -3.297 1 88.62 99 TRP B CA 1
ATOM 2883 C C . TRP B 1 99 ? -11.18 2.842 -1.805 1 88.62 99 TRP B C 1
ATOM 2885 O O . TRP B 1 99 ? -11.164 1.801 -1.144 1 88.62 99 TRP B O 1
ATOM 2895 N N . ILE B 1 100 ? -11.508 4.016 -1.271 1 92.19 100 ILE B N 1
ATOM 2896 C CA . ILE B 1 100 ? -11.789 4.203 0.148 1 92.19 100 ILE B CA 1
ATOM 2897 C C . ILE B 1 100 ? -12.938 3.289 0.572 1 92.19 100 ILE B C 1
ATOM 2899 O O . ILE B 1 100 ? -12.898 2.697 1.653 1 92.19 100 ILE B O 1
ATOM 2903 N N . ASN B 1 101 ? -13.836 3.133 -0.299 1 89.75 101 ASN B N 1
ATOM 2904 C CA . ASN B 1 101 ? -15.055 2.389 0.009 1 89.75 101 ASN B CA 1
ATOM 2905 C C . ASN B 1 101 ? -14.797 0.886 0.067 1 89.75 101 ASN B C 1
ATOM 2907 O O . ASN B 1 101 ? -15.641 0.122 0.53 1 89.75 101 ASN B O 1
ATOM 2911 N N . THR B 1 102 ? -13.633 0.446 -0.368 1 84.75 102 THR B N 1
ATOM 2912 C CA . THR B 1 102 ? -13.305 -0.972 -0.277 1 84.75 102 THR B CA 1
ATOM 2913 C C . THR B 1 102 ? -12.938 -1.353 1.156 1 84.75 102 THR B C 1
ATOM 2915 O O . THR B 1 102 ? -12.82 -2.535 1.479 1 84.75 102 THR B O 1
ATOM 2918 N N . LYS B 1 103 ? -12.75 -0.429 2.014 1 88.38 103 LYS B N 1
ATOM 2919 C CA . LYS B 1 103 ? -12.492 -0.651 3.434 1 88.38 103 LYS B CA 1
ATOM 2920 C C . LYS B 1 103 ? -13.68 -0.223 4.285 1 88.38 103 LYS B C 1
ATOM 2922 O O . LYS B 1 103 ? -14.164 0.903 4.164 1 88.38 103 LYS B O 1
ATOM 2927 N N . ALA B 1 104 ? -13.992 -1.095 5.168 1 87.94 104 ALA B N 1
ATOM 2928 C CA . ALA B 1 104 ? -15.148 -0.828 6.02 1 87.94 104 ALA B CA 1
ATOM 2929 C C . ALA B 1 104 ? -14.914 0.407 6.887 1 87.94 104 ALA B C 1
ATOM 2931 O O . ALA B 1 104 ? -13.836 0.587 7.449 1 87.94 104 ALA B O 1
ATOM 2932 N N . ASN B 1 105 ? -15.828 1.374 6.91 1 94.75 105 ASN B N 1
ATOM 2933 C CA . ASN B 1 105 ? -15.961 2.504 7.824 1 94.75 105 ASN B CA 1
ATOM 2934 C C . ASN B 1 105 ? -14.945 3.6 7.512 1 94.75 105 ASN B C 1
ATOM 2936 O O . ASN B 1 105 ? -14.922 4.637 8.172 1 94.75 105 ASN B O 1
ATOM 2940 N N . LEU B 1 106 ? -14.133 3.34 6.508 1 96.25 106 LEU B N 1
ATOM 2941 C CA . LEU B 1 106 ? -13.078 4.32 6.27 1 96.25 106 LEU B CA 1
ATOM 2942 C C . LEU B 1 106 ? -13.664 5.645 5.793 1 96.25 106 LEU B C 1
ATOM 2944 O O . LEU B 1 106 ? -13.258 6.711 6.25 1 96.25 106 LEU B O 1
ATOM 2948 N N . PHE B 1 107 ? -14.633 5.586 4.902 1 96.62 107 PHE B N 1
ATOM 2949 C CA . PHE B 1 107 ? -15.273 6.793 4.391 1 96.62 107 PHE B CA 1
ATOM 2950 C C . PHE B 1 107 ? -15.922 7.586 5.523 1 96.62 107 PHE B C 1
ATOM 2952 O O . PHE B 1 107 ? -15.695 8.789 5.652 1 96.62 107 PHE B O 1
ATOM 2959 N N . THR B 1 108 ? -16.641 6.922 6.391 1 97.5 108 THR B N 1
ATOM 2960 C CA . THR B 1 108 ? -17.328 7.566 7.512 1 97.5 108 THR B CA 1
ATOM 2961 C C . THR B 1 108 ? -16.312 8.141 8.492 1 97.5 108 THR B C 1
ATOM 2963 O O . THR B 1 108 ? -16.5 9.242 9.016 1 97.5 108 THR B O 1
ATOM 2966 N N . ASP B 1 109 ? -15.297 7.379 8.75 1 97.94 109 ASP B N 1
ATOM 2967 C CA . ASP B 1 109 ? -14.242 7.863 9.633 1 97.94 109 ASP B CA 1
ATOM 2968 C C . ASP B 1 109 ? -13.602 9.133 9.078 1 97.94 109 ASP B C 1
ATOM 2970 O O . ASP B 1 109 ? -13.328 10.078 9.82 1 97.94 109 ASP B O 1
ATOM 2974 N N . LEU B 1 110 ? -13.375 9.125 7.785 1 98.5 110 LEU B N 1
ATOM 2975 C CA . LEU B 1 110 ? -12.766 10.289 7.148 1 98.5 110 LEU B CA 1
ATOM 2976 C C . LEU B 1 110 ? -13.68 11.5 7.246 1 98.5 110 LEU B C 1
ATOM 2978 O O . LEU B 1 110 ? -13.219 12.625 7.477 1 98.5 110 LEU B O 1
ATOM 2982 N N . LEU B 1 111 ? -14.977 11.336 7.129 1 97.12 111 LEU B N 1
ATOM 2983 C CA . LEU B 1 111 ? -15.938 12.43 7.285 1 97.12 111 LEU B CA 1
ATOM 2984 C C . LEU B 1 111 ? -15.844 13.039 8.68 1 97.12 111 LEU B C 1
ATOM 2986 O O . LEU B 1 111 ? -15.992 14.25 8.844 1 97.12 111 LEU B O 1
ATOM 2990 N N . ASN B 1 112 ? -15.508 12.242 9.609 1 96.69 112 ASN B N 1
ATOM 2991 C CA . ASN B 1 112 ? -15.508 12.688 11 1 96.69 112 ASN B CA 1
ATOM 2992 C C . ASN B 1 112 ? -14.164 13.281 11.398 1 96.69 112 ASN B C 1
ATOM 2994 O O . ASN B 1 112 ? -14.109 14.242 12.172 1 96.69 112 ASN B O 1
ATOM 2998 N N . TYR B 1 113 ? -13.094 12.742 10.859 1 97.5 113 TYR B N 1
ATOM 2999 C CA . TYR B 1 113 ? -11.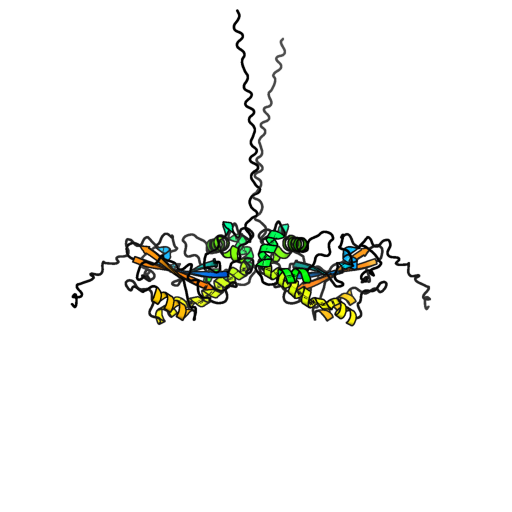789 13.07 11.422 1 97.5 113 TYR B CA 1
ATOM 3000 C C . TYR B 1 113 ? -10.953 13.859 10.43 1 97.5 113 TYR B C 1
ATOM 3002 O O . TYR B 1 113 ? -9.875 14.367 10.773 1 97.5 113 TYR B O 1
ATOM 3010 N N . TRP B 1 114 ? -11.453 13.992 9.242 1 98.12 114 TRP B N 1
ATOM 3011 C CA . TRP B 1 114 ? -10.758 14.797 8.242 1 98.12 114 TRP B CA 1
ATOM 3012 C C . TRP B 1 114 ? -11.742 15.594 7.395 1 98.12 114 TRP B C 1
ATOM 3014 O O . TRP B 1 114 ? -11.695 15.547 6.164 1 98.12 114 TRP B O 1
ATOM 3024 N N . PRO B 1 115 ? -12.602 16.312 8.047 1 97.25 115 PRO B N 1
ATOM 3025 C CA . PRO B 1 115 ? -13.516 17.172 7.289 1 97.25 115 PRO B CA 1
ATOM 3026 C C . PRO B 1 115 ? -12.812 18.375 6.664 1 97.25 115 PRO B C 1
ATOM 3028 O O . PRO B 1 115 ? -11.859 18.906 7.238 1 97.25 115 PRO B O 1
ATOM 3031 N N . SER B 1 116 ? -13.312 18.766 5.508 1 96.12 116 SER B N 1
ATOM 3032 C CA . SER B 1 116 ? -12.836 20.016 4.922 1 96.12 116 SER B CA 1
ATOM 3033 C C . SER B 1 116 ? -13.297 21.219 5.73 1 96.12 116 SER B C 1
ATOM 3035 O O . SER B 1 116 ? -14.438 21.266 6.195 1 96.12 116 SER B O 1
ATOM 3037 N N . ILE B 1 117 ? -12.438 22.203 5.848 1 95.69 117 ILE B N 1
ATOM 3038 C CA . ILE B 1 117 ? -12.836 23.453 6.473 1 95.69 117 ILE B CA 1
ATOM 3039 C C . ILE B 1 117 ? -12.93 24.547 5.414 1 95.69 117 ILE B C 1
ATOM 3041 O O . ILE B 1 117 ? -13.281 25.688 5.723 1 95.69 117 ILE B O 1
ATOM 3045 N N . ILE B 1 118 ? -12.609 24.188 4.191 1 93.62 118 ILE B N 1
ATOM 3046 C CA . ILE B 1 118 ? -12.586 25.125 3.082 1 93.62 118 ILE B CA 1
ATOM 3047 C C . ILE B 1 118 ? -14.008 25.328 2.549 1 93.62 118 ILE B C 1
ATOM 3049 O O . ILE B 1 118 ? -14.742 24.359 2.355 1 93.62 118 ILE B O 1
ATOM 3053 N N . LYS B 1 119 ? -14.328 26.531 2.281 1 92.44 119 LYS B N 1
ATOM 3054 C CA . LYS B 1 119 ? -15.656 26.859 1.778 1 92.44 119 LYS B CA 1
ATOM 3055 C C . LYS B 1 119 ? -15.906 26.203 0.419 1 92.44 119 LYS B C 1
ATOM 3057 O O . LYS B 1 119 ? -15.031 26.219 -0.448 1 92.44 119 LYS B O 1
ATOM 3062 N N . ASN B 1 120 ? -17.062 25.625 0.241 1 90 120 ASN B N 1
ATOM 3063 C CA . ASN B 1 120 ? -17.531 25.031 -1.002 1 90 120 ASN B CA 1
ATOM 3064 C C . ASN B 1 120 ? -16.641 23.891 -1.462 1 90 120 ASN B C 1
ATOM 3066 O O . ASN B 1 120 ? -16.531 23.625 -2.66 1 90 120 ASN B O 1
ATOM 3070 N N . SER B 1 121 ? -15.852 23.406 -0.631 1 91.75 121 SER B N 1
ATOM 3071 C CA . SER B 1 121 ? -15.031 22.234 -0.944 1 91.75 121 SER B CA 1
ATOM 3072 C C . SER B 1 121 ? -15.578 20.984 -0.27 1 91.75 121 SER B C 1
ATOM 3074 O O . SER B 1 121 ? -15.781 20.969 0.945 1 91.75 121 SER B O 1
ATOM 3076 N N . LYS B 1 122 ? -15.828 20.016 -1.124 1 94.12 122 LYS B N 1
ATOM 3077 C CA . LYS B 1 122 ? -16.219 18.719 -0.561 1 94.12 122 LYS B CA 1
ATOM 3078 C C . LYS B 1 122 ? -15.055 18.078 0.193 1 94.12 122 LYS B C 1
ATOM 3080 O O . LYS B 1 122 ? -13.891 18.281 -0.163 1 94.12 122 LYS B O 1
ATOM 3085 N N . ASP B 1 123 ? -15.383 17.359 1.244 1 97.12 123 ASP B N 1
ATOM 3086 C CA . ASP B 1 123 ? -14.359 16.641 1.998 1 97.12 123 ASP B CA 1
ATOM 3087 C C . ASP B 1 123 ? -13.484 15.797 1.071 1 97.12 123 ASP B C 1
ATOM 3089 O O . ASP B 1 123 ? -12.258 15.859 1.139 1 97.12 123 ASP B O 1
ATOM 3093 N N . GLU B 1 124 ? -14.133 15.125 0.144 1 96.81 124 GLU B N 1
ATOM 3094 C CA . GLU B 1 124 ? -13.445 14.195 -0.751 1 96.81 124 GLU B CA 1
ATOM 3095 C C . GLU B 1 124 ? -12.508 14.93 -1.7 1 96.81 124 GLU B C 1
ATOM 3097 O O . GLU B 1 124 ? -11.492 14.375 -2.129 1 96.81 124 GLU B O 1
ATOM 3102 N N . SER B 1 125 ? -12.852 16.125 -2.004 1 95.88 125 SER B N 1
ATOM 3103 C CA . SER B 1 125 ? -11.969 16.922 -2.838 1 95.88 125 SER B CA 1
ATOM 3104 C C . SER B 1 125 ? -10.664 17.234 -2.113 1 95.88 125 SER B C 1
ATOM 3106 O O . SER B 1 125 ? -9.586 17.172 -2.711 1 95.88 125 SER B O 1
ATOM 3108 N N . VAL B 1 126 ? -10.789 17.547 -0.834 1 97 126 VAL B N 1
ATOM 3109 C CA . VAL B 1 126 ? -9.602 17.812 -0.029 1 97 126 VAL B CA 1
ATOM 3110 C C . VAL B 1 126 ? -8.758 16.547 0.105 1 97 126 VAL B C 1
ATOM 3112 O O . VAL B 1 126 ? -7.535 16.594 -0.048 1 97 126 VAL B O 1
ATOM 3115 N N . TRP B 1 127 ? -9.438 15.422 0.348 1 98.25 127 TRP B N 1
ATOM 3116 C CA . TRP B 1 127 ? -8.727 14.148 0.448 1 98.25 127 TRP B CA 1
ATOM 3117 C C . TRP B 1 127 ? -7.961 13.852 -0.838 1 98.25 127 TRP B C 1
ATOM 3119 O O . TRP B 1 127 ? -6.789 13.469 -0.798 1 98.25 127 TRP B O 1
ATOM 3129 N N . THR B 1 128 ? -8.664 14.055 -1.968 1 96.5 128 THR B N 1
ATOM 3130 C CA . THR B 1 128 ? -8.07 13.781 -3.273 1 96.5 128 THR B CA 1
ATOM 3131 C C . THR B 1 128 ? -6.855 14.672 -3.512 1 96.5 128 THR B C 1
ATOM 3133 O O . THR B 1 128 ? -5.809 14.188 -3.955 1 96.5 128 THR B O 1
ATOM 3136 N N . GLN B 1 129 ? -6.957 15.875 -3.17 1 95.94 129 GLN B N 1
ATOM 3137 C CA . GLN B 1 129 ? -5.855 16.812 -3.34 1 95.94 129 GLN B CA 1
ATOM 3138 C C . GLN B 1 129 ? -4.672 16.438 -2.451 1 95.94 129 GLN B C 1
ATOM 3140 O O . GLN B 1 129 ? -3.527 16.422 -2.908 1 95.94 129 GLN B O 1
ATOM 3145 N N . GLN B 1 130 ? -4.945 16.156 -1.201 1 97.69 130 GLN B N 1
ATOM 3146 C CA . GLN B 1 130 ? -3.893 15.82 -0.249 1 97.69 130 GLN B CA 1
ATOM 3147 C C . GLN B 1 130 ? -3.18 14.531 -0.647 1 97.69 130 GLN B C 1
ATOM 3149 O O . GLN B 1 130 ? -1.958 14.43 -0.517 1 97.69 130 GLN B O 1
ATOM 3154 N N . TRP B 1 131 ? -3.898 13.578 -1.167 1 96.5 131 TRP B N 1
ATOM 3155 C CA . TRP B 1 131 ? -3.273 12.359 -1.68 1 96.5 131 TRP B CA 1
ATOM 3156 C C . TRP B 1 131 ? -2.383 12.672 -2.877 1 96.5 131 TRP B C 1
ATOM 3158 O O . TRP B 1 131 ? -1.204 12.312 -2.893 1 96.5 131 TRP B O 1
ATOM 3168 N N . ASN B 1 132 ? -2.959 13.359 -3.855 1 93.69 132 ASN B N 1
ATOM 3169 C CA . ASN B 1 132 ? -2.252 13.602 -5.109 1 93.69 132 ASN B CA 1
ATOM 3170 C C . ASN B 1 132 ? -1.007 14.461 -4.891 1 93.69 132 ASN B C 1
ATOM 3172 O O . ASN B 1 132 ? 0.018 14.25 -5.543 1 93.69 132 ASN B O 1
ATOM 3176 N N . GLU B 1 133 ? -1.073 15.359 -3.969 1 95.25 133 GLU B N 1
ATOM 3177 C CA . GLU B 1 133 ? 0.022 16.297 -3.771 1 95.25 133 GLU B CA 1
ATOM 3178 C C . GLU B 1 133 ? 1.056 15.758 -2.793 1 95.25 133 GLU B C 1
ATOM 3180 O O . GLU B 1 133 ? 2.221 16.156 -2.82 1 95.25 133 GLU B O 1
ATOM 3185 N N . HIS B 1 134 ? 0.671 14.867 -1.856 1 96.12 134 HIS B N 1
ATOM 3186 C CA . HIS B 1 134 ? 1.575 14.422 -0.803 1 96.12 134 HIS B CA 1
ATOM 3187 C C . HIS B 1 134 ? 1.531 12.898 -0.648 1 96.12 134 HIS B C 1
ATOM 3189 O O . HIS B 1 134 ? 2.547 12.227 -0.826 1 96.12 134 HIS B O 1
ATOM 3195 N N . GLY B 1 135 ? 0.344 12.367 -0.417 1 95.94 135 GLY B N 1
ATOM 3196 C CA . GLY B 1 135 ? 0.172 10.977 -0.01 1 95.94 135 GLY B CA 1
ATOM 3197 C C . GLY B 1 135 ? 0.758 9.992 -0.999 1 95.94 135 GLY B C 1
ATOM 3198 O O . GLY B 1 135 ? 1.279 8.945 -0.604 1 95.94 135 GLY B O 1
ATOM 3199 N N . VAL B 1 136 ? 0.688 10.32 -2.299 1 93 136 VAL B N 1
ATOM 3200 C CA . VAL B 1 136 ? 1.101 9.422 -3.371 1 93 136 VAL B CA 1
ATOM 3201 C C . VAL B 1 136 ? 2.57 9.047 -3.195 1 93 136 VAL B C 1
ATOM 3203 O O . VAL B 1 136 ? 2.99 7.953 -3.584 1 93 136 VAL B O 1
ATOM 3206 N N . CYS B 1 137 ? 3.332 9.875 -2.506 1 92.62 137 CYS B N 1
ATOM 3207 C CA . CYS B 1 137 ? 4.762 9.625 -2.355 1 92.62 137 CYS B CA 1
ATOM 3208 C C . CYS B 1 137 ? 5.023 8.547 -1.313 1 92.62 137 CYS B C 1
ATOM 3210 O O . CYS B 1 137 ? 6.148 8.055 -1.192 1 92.62 137 CYS B O 1
ATOM 3212 N N . SER B 1 138 ? 4.012 8.117 -0.622 1 93.31 138 SER B N 1
ATOM 3213 C CA . SER B 1 138 ? 4.188 7.035 0.339 1 93.31 138 SER B CA 1
ATOM 3214 C C . SER B 1 138 ? 3.867 5.684 -0.288 1 93.31 138 SER B C 1
ATOM 3216 O O . SER B 1 138 ? 3.982 4.645 0.368 1 93.31 138 SER B O 1
ATOM 3218 N N . SER B 1 139 ? 3.586 5.594 -1.533 1 90.5 139 SER B N 1
ATOM 3219 C CA . SER B 1 139 ? 2.938 4.461 -2.182 1 90.5 139 SER B CA 1
ATOM 3220 C C . SER B 1 139 ? 3.836 3.229 -2.168 1 90.5 139 SER B C 1
ATOM 3222 O O . SER B 1 139 ? 3.352 2.1 -2.275 1 90.5 139 SER B O 1
ATOM 3224 N N . SER B 1 140 ? 5.129 3.391 -2.041 1 86.69 140 SER B N 1
ATOM 3225 C CA . SER B 1 140 ? 6.027 2.242 -2.018 1 86.69 140 SER B CA 1
ATOM 3226 C C . SER B 1 140 ? 5.855 1.431 -0.738 1 86.69 140 SER B C 1
ATOM 3228 O O . SER B 1 140 ? 6.098 0.221 -0.727 1 86.69 140 SER B O 1
ATOM 3230 N N . HIS B 1 141 ? 5.398 2.098 0.366 1 91.25 141 HIS B N 1
ATOM 3231 C CA . HIS B 1 141 ? 5.371 1.44 1.669 1 91.25 141 HIS B CA 1
ATOM 3232 C C . HIS B 1 141 ? 3.957 1.393 2.232 1 91.25 141 HIS B C 1
ATOM 3234 O O . HIS B 1 141 ? 3.621 0.491 3.006 1 91.25 141 HIS B O 1
ATOM 3240 N N . ILE B 1 142 ? 3.258 2.396 1.894 1 93.56 142 ILE B N 1
ATOM 3241 C CA . ILE B 1 142 ? 1.891 2.52 2.389 1 93.56 142 ILE B CA 1
ATOM 3242 C C . ILE B 1 142 ? 0.934 2.721 1.215 1 93.56 142 ILE B C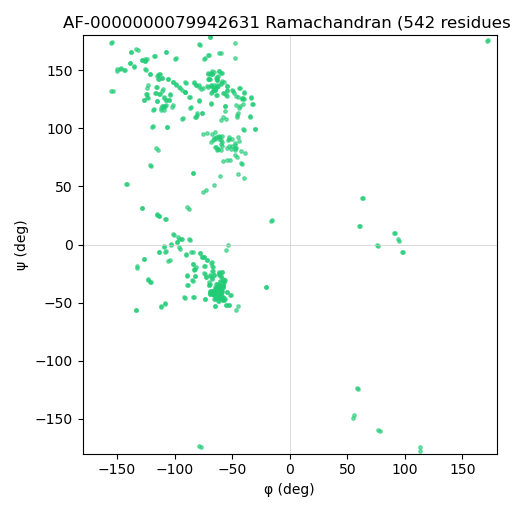 1
ATOM 3244 O O . ILE B 1 142 ? 1.098 3.654 0.425 1 93.56 142 ILE B O 1
ATOM 3248 N N . CYS B 1 143 ? -0.077 1.855 1.11 1 92.19 143 CYS B N 1
ATOM 3249 C CA . CYS B 1 143 ? -1.043 2.006 0.028 1 92.19 143 CYS B CA 1
ATOM 3250 C C . CYS B 1 143 ? -2.045 3.109 0.34 1 92.19 143 CYS B C 1
ATOM 3252 O O . CYS B 1 143 ? -2.051 3.654 1.445 1 92.19 143 CYS B O 1
ATOM 3254 N N . THR B 1 144 ? -2.869 3.457 -0.624 1 93 144 THR B N 1
ATOM 3255 C CA . THR B 1 144 ? -3.807 4.57 -0.537 1 93 144 THR B CA 1
ATOM 3256 C C . THR B 1 144 ? -4.707 4.426 0.688 1 93 144 THR B C 1
ATOM 3258 O O . THR B 1 144 ? -4.777 5.328 1.522 1 93 144 THR B O 1
ATOM 3261 N N . ASN B 1 145 ? -5.34 3.25 0.827 1 94.56 145 ASN B N 1
ATOM 3262 C CA . ASN B 1 145 ? -6.277 3.078 1.933 1 94.56 145 ASN B CA 1
ATOM 3263 C C . ASN B 1 145 ? -5.566 3.137 3.283 1 94.56 145 ASN B C 1
ATOM 3265 O O . ASN B 1 145 ? -6.086 3.723 4.234 1 94.56 145 ASN B O 1
ATOM 3269 N N . THR B 1 146 ? -4.402 2.535 3.371 1 96.12 146 THR B N 1
ATOM 3270 C CA . THR B 1 146 ? -3.648 2.574 4.621 1 96.12 146 THR B CA 1
ATOM 3271 C C . THR B 1 146 ? -3.248 4.004 4.965 1 96.12 146 THR B C 1
ATOM 3273 O O . THR B 1 146 ? -3.242 4.391 6.137 1 96.12 146 THR B O 1
ATOM 3276 N N . TYR B 1 147 ? -2.857 4.809 3.99 1 97.38 147 TYR B N 1
ATOM 3277 C CA . TYR B 1 147 ? -2.566 6.223 4.191 1 97.38 147 TYR B CA 1
ATOM 3278 C C . TYR B 1 147 ? -3.725 6.926 4.887 1 97.38 147 TYR B C 1
ATOM 3280 O O . TYR B 1 147 ? -3.529 7.602 5.902 1 97.38 147 TYR B O 1
ATOM 3288 N N . PHE B 1 148 ? -4.898 6.77 4.371 1 98.38 148 PHE B N 1
ATOM 3289 C CA . PHE B 1 148 ? -6.078 7.438 4.914 1 98.38 148 PHE B CA 1
ATOM 3290 C C . PHE B 1 148 ? -6.457 6.848 6.27 1 98.38 148 PHE B C 1
ATOM 3292 O O . PHE B 1 148 ? -6.922 7.566 7.152 1 98.38 148 PHE B O 1
ATOM 3299 N N . GLU B 1 149 ? -6.262 5.531 6.441 1 98.06 149 GLU B N 1
ATOM 3300 C CA . GLU B 1 149 ? -6.473 4.93 7.754 1 98.06 149 GLU B CA 1
ATOM 3301 C C . GLU B 1 149 ? -5.535 5.535 8.797 1 98.06 149 GLU B C 1
ATOM 3303 O O . GLU B 1 149 ? -5.953 5.832 9.914 1 98.06 149 GLU B O 1
ATOM 3308 N N . LYS B 1 150 ? -4.277 5.656 8.398 1 98.44 150 LYS B N 1
ATOM 3309 C CA . LYS B 1 150 ? -3.293 6.223 9.312 1 98.44 150 LYS B CA 1
ATOM 3310 C C . LYS B 1 150 ? -3.613 7.684 9.633 1 98.44 150 LYS B C 1
ATOM 3312 O O . LYS B 1 150 ? -3.418 8.133 10.766 1 98.44 150 LYS B O 1
ATOM 3317 N N . ALA B 1 151 ? -4.082 8.422 8.633 1 98.62 151 ALA B N 1
ATOM 3318 C CA . ALA B 1 151 ? -4.523 9.789 8.883 1 98.62 151 ALA B CA 1
ATOM 3319 C C . ALA B 1 151 ? -5.625 9.828 9.938 1 98.62 151 ALA B C 1
ATOM 3321 O O . ALA B 1 151 ? -5.559 10.625 10.883 1 98.62 151 ALA B O 1
ATOM 3322 N N . VAL B 1 152 ? -6.617 8.984 9.805 1 98.44 152 VAL B N 1
ATOM 3323 C CA . VAL B 1 152 ? -7.73 8.898 10.75 1 98.44 152 VAL B CA 1
ATOM 3324 C C . VAL B 1 152 ? -7.215 8.5 12.125 1 98.44 152 VAL B C 1
ATOM 3326 O O . VAL B 1 152 ? -7.555 9.133 13.133 1 98.44 152 VAL B O 1
ATOM 3329 N N . ASP B 1 153 ? -6.367 7.441 12.172 1 98.25 153 ASP B N 1
ATOM 3330 C CA . ASP B 1 153 ? -5.824 6.949 13.438 1 98.25 153 ASP B CA 1
ATOM 3331 C C . ASP B 1 153 ? -5.09 8.062 14.18 1 98.25 153 ASP B C 1
ATOM 3333 O O . ASP B 1 153 ? -5.277 8.227 15.391 1 98.25 153 ASP B O 1
ATOM 3337 N N . GLN B 1 154 ? -4.266 8.742 13.477 1 97.56 154 GLN B N 1
ATOM 3338 C CA . GLN B 1 154 ? -3.467 9.789 14.109 1 97.56 154 GLN B CA 1
ATOM 3339 C C . GLN B 1 154 ? -4.34 10.961 14.539 1 97.56 154 GLN B C 1
ATOM 3341 O O . GLN B 1 154 ? -4.09 11.578 15.578 1 97.56 154 GLN B O 1
ATOM 3346 N N . SER B 1 155 ? -5.328 11.344 13.727 1 96.94 155 SER B N 1
ATOM 3347 C CA . SER B 1 155 ? -6.277 12.383 14.109 1 96.94 155 SER B CA 1
ATOM 3348 C C . SER B 1 155 ? -7.02 12.008 15.391 1 96.94 155 SER B C 1
ATOM 3350 O O . SER B 1 155 ? -7.234 12.859 16.25 1 96.94 155 SER B O 1
ATOM 3352 N N . LYS B 1 156 ? -7.414 10.742 15.539 1 96.75 156 LYS B N 1
ATOM 3353 C CA . LYS B 1 156 ? -8.078 10.258 16.75 1 96.75 156 LYS B CA 1
ATOM 3354 C C . LYS B 1 156 ? -7.195 10.453 17.969 1 96.75 156 LYS B C 1
ATOM 3356 O O . LYS B 1 156 ? -7.684 10.844 19.047 1 96.75 156 LYS B O 1
ATOM 3361 N N . LYS B 1 157 ? -5.984 10.219 17.828 1 94.75 157 LYS B N 1
ATOM 3362 C CA . LYS B 1 157 ? -5.043 10.352 18.938 1 94.75 157 LYS B CA 1
ATOM 3363 C C . LYS B 1 157 ? -4.926 11.805 19.391 1 94.75 157 LYS B C 1
ATOM 3365 O O . LYS B 1 157 ? -4.613 12.07 20.547 1 94.75 157 LYS B O 1
ATOM 3370 N N . LEU B 1 158 ? -5.207 12.703 18.453 1 95.19 158 LEU B N 1
ATOM 3371 C CA . LEU B 1 158 ? -5.027 14.125 18.734 1 95.19 158 LEU B CA 1
ATOM 3372 C C . LEU B 1 158 ? -6.359 14.789 19.062 1 95.19 158 LEU B C 1
ATOM 3374 O O . LEU B 1 158 ? -6.438 16.016 19.172 1 95.19 158 LEU B O 1
ATOM 3378 N N . ASP B 1 159 ? -7.348 14 19.203 1 92.25 159 ASP B N 1
ATOM 3379 C CA . ASP B 1 159 ? -8.695 14.508 19.422 1 92.25 159 ASP B CA 1
ATOM 3380 C C . ASP B 1 159 ? -8.742 15.398 20.672 1 92.25 159 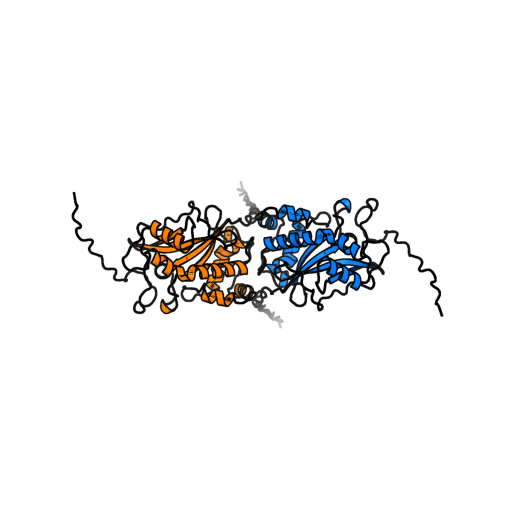ASP B C 1
ATOM 3382 O O . ASP B 1 159 ? -9.484 16.375 20.703 1 92.25 159 ASP B O 1
ATOM 3386 N N . ASN B 1 160 ? -7.887 15.141 21.656 1 92.62 160 ASN B N 1
ATOM 3387 C CA . ASN B 1 160 ? -7.891 15.883 22.906 1 92.62 160 ASN B CA 1
ATOM 3388 C C . ASN B 1 160 ? -6.68 16.812 23.016 1 92.62 160 ASN B C 1
ATOM 3390 O O . ASN B 1 160 ? -6.281 17.188 24.109 1 92.62 160 ASN B O 1
ATOM 3394 N N . LEU B 1 161 ? -6.133 17.125 21.906 1 96.06 161 LEU B N 1
ATOM 3395 C CA . LEU B 1 161 ? -4.898 17.906 21.906 1 96.06 161 LEU B CA 1
ATOM 3396 C C . LEU B 1 161 ? -5.113 19.25 22.594 1 96.06 161 LEU B C 1
ATOM 3398 O O . LEU B 1 161 ? -4.27 19.703 23.375 1 96.06 161 LEU B O 1
ATOM 3402 N N . LEU B 1 162 ? -6.219 19.906 22.359 1 96.25 162 LEU B N 1
ATOM 3403 C CA . LEU B 1 162 ? -6.496 21.203 22.969 1 96.25 162 LEU B CA 1
ATOM 3404 C C . LEU B 1 162 ? -6.52 21.109 24.484 1 96.25 162 LEU B C 1
ATOM 3406 O O . LEU B 1 162 ? -5.953 21.953 25.188 1 96.25 162 LEU B O 1
ATOM 3410 N N . GLU B 1 163 ? -7.137 20.109 24.984 1 95.44 163 GLU B N 1
ATOM 3411 C CA . GLU B 1 163 ? -7.195 19.891 26.422 1 95.44 163 GLU B CA 1
ATOM 3412 C C . GLU B 1 163 ? -5.809 19.609 27 1 95.44 163 GLU B C 1
ATOM 3414 O O . GLU B 1 163 ? -5.469 20.109 28.078 1 95.44 163 GLU B O 1
ATOM 3419 N N . MET B 1 164 ? -5.062 18.891 26.312 1 94.19 164 MET B N 1
ATOM 3420 C CA . MET B 1 164 ? -3.713 18.562 26.766 1 94.19 164 MET B CA 1
ATOM 3421 C C . MET B 1 164 ? -2.824 19.812 26.781 1 94.19 164 MET B C 1
ATOM 3423 O O . MET B 1 164 ? -2.006 19.969 27.688 1 94.19 164 MET B O 1
ATOM 3427 N N . LEU B 1 165 ? -2.979 20.625 25.766 1 96.56 165 LEU B N 1
ATOM 3428 C CA . LEU B 1 165 ? -2.236 21.891 25.734 1 96.56 165 LEU B CA 1
ATOM 3429 C C . LEU B 1 165 ? -2.631 22.781 26.906 1 96.56 165 LEU B C 1
ATOM 3431 O O . LEU B 1 165 ? -1.77 23.391 27.547 1 96.56 165 LEU B O 1
ATOM 3435 N N . LYS B 1 166 ? -3.889 22.781 27.203 1 96.06 166 LYS B N 1
ATOM 3436 C CA . LYS B 1 166 ? -4.387 23.578 28.312 1 96.06 166 LYS B CA 1
ATOM 3437 C C . LYS B 1 166 ? -3.76 23.125 29.625 1 96.06 166 LYS B C 1
ATOM 3439 O O . LYS B 1 166 ? -3.414 23.969 30.469 1 96.06 166 LYS B O 1
ATOM 3444 N N . LYS B 1 167 ? -3.615 21.891 29.828 1 95.25 167 LYS B N 1
ATOM 3445 C CA . LYS B 1 167 ? -2.992 21.359 31.031 1 95.25 167 LYS B CA 1
ATOM 3446 C C . LYS B 1 167 ? -1.545 21.812 31.172 1 95.25 167 LYS B C 1
ATOM 3448 O O . LYS B 1 167 ? -1.013 21.922 32.281 1 95.25 167 LYS B O 1
ATOM 3453 N N . SER B 1 168 ? -0.95 22.156 30.047 1 95.12 168 SER B N 1
ATOM 3454 C CA . SER B 1 168 ? 0.427 22.641 30.031 1 95.12 168 SER B CA 1
ATOM 3455 C C . SER B 1 168 ? 0.478 24.156 30 1 95.12 168 SER B C 1
ATOM 3457 O O . SER B 1 168 ? 1.532 24.75 29.766 1 95.12 168 SER B O 1
ATOM 3459 N N . GLY B 1 169 ? -0.669 24.75 30.125 1 95.62 169 GLY B N 1
ATOM 3460 C CA . GLY B 1 169 ? -0.731 26.188 30.266 1 95.62 169 GLY B CA 1
ATOM 3461 C C . GLY B 1 169 ? -0.859 26.922 28.938 1 95.62 169 GLY B C 1
ATOM 3462 O O . GLY B 1 169 ? -0.645 28.125 28.859 1 95.62 169 GLY B O 1
ATOM 3463 N N . ILE B 1 170 ? -1.104 26.172 27.891 1 96.81 170 ILE B N 1
ATOM 3464 C CA . ILE B 1 170 ? -1.284 26.734 26.547 1 96.81 170 ILE B CA 1
ATOM 3465 C C . ILE B 1 170 ? -2.746 26.609 26.125 1 96.81 170 ILE B C 1
ATOM 3467 O O . ILE B 1 170 ? -3.262 25.5 26 1 96.81 170 ILE B O 1
ATOM 3471 N N . GLU B 1 171 ? -3.414 27.672 25.938 1 97.06 171 GLU B N 1
ATOM 3472 C CA . GLU B 1 171 ? -4.801 27.656 25.484 1 97.06 171 GLU B CA 1
ATOM 3473 C C . GLU B 1 171 ? -5.098 28.859 24.594 1 97.06 171 GLU B C 1
ATOM 3475 O O . GLU B 1 171 ? -4.426 29.891 24.688 1 97.06 171 GLU B O 1
ATOM 3480 N N . PRO B 1 172 ? -6.07 28.656 23.672 1 96.75 172 PRO B N 1
ATOM 3481 C CA . PRO B 1 172 ? -6.441 29.828 22.875 1 96.75 172 PRO B CA 1
ATOM 3482 C C . PRO B 1 172 ? -6.836 31.031 23.734 1 96.75 172 PRO B C 1
ATOM 3484 O O . PRO B 1 172 ? -7.527 30.859 24.75 1 96.75 172 PRO B O 1
ATOM 3487 N N . HIS B 1 173 ? -6.289 32.125 23.391 1 94.81 173 HIS B N 1
ATOM 3488 C CA . HIS B 1 173 ? -6.543 33.344 24.141 1 94.81 173 HIS B CA 1
ATOM 3489 C C . HIS B 1 173 ? -6.438 34.594 23.234 1 94.81 173 HIS B C 1
ATOM 3491 O O . HIS B 1 173 ? -5.621 34.594 22.312 1 94.81 173 HIS B O 1
ATOM 3497 N N . ALA B 1 174 ? -7.207 35.625 23.562 1 90.12 174 ALA B N 1
ATOM 3498 C CA . ALA B 1 174 ? -7.285 36.812 22.703 1 90.12 174 ALA B CA 1
ATOM 3499 C C . ALA B 1 174 ? -6.008 37.625 22.797 1 90.12 174 ALA B C 1
ATOM 3501 O O . ALA B 1 174 ? -5.609 38.281 21.812 1 90.12 174 ALA B O 1
ATOM 3502 N N . THR B 1 175 ? -5.281 37.562 23.938 1 90.94 175 THR B N 1
ATOM 3503 C CA . THR B 1 175 ? -4.203 38.5 24.109 1 90.94 175 THR B CA 1
ATOM 3504 C C . THR B 1 175 ? -2.926 37.812 24.578 1 90.94 175 THR B C 1
ATOM 3506 O O . THR B 1 175 ? -1.835 38.375 24.484 1 90.94 175 THR B O 1
ATOM 3509 N N . LYS B 1 176 ? -3.061 36.625 25.109 1 94.56 176 LYS B N 1
ATOM 3510 C CA . LYS B 1 176 ? -1.881 35.938 25.641 1 94.56 176 LYS B CA 1
ATOM 3511 C C . LYS B 1 176 ? -0.934 35.531 24.516 1 94.56 176 LYS B C 1
ATOM 3513 O O . LYS B 1 176 ? -1.378 35.094 23.469 1 94.56 176 LYS B O 1
ATOM 3518 N N . LEU B 1 177 ? 0.379 35.719 24.719 1 96.56 177 LEU B N 1
ATOM 3519 C CA . LEU B 1 177 ? 1.436 35.312 23.797 1 96.56 177 LEU B CA 1
ATOM 3520 C C . LEU B 1 177 ? 2.246 34.156 24.391 1 96.56 177 LEU B C 1
ATOM 3522 O O . LEU B 1 177 ? 2.459 34.094 25.609 1 96.56 177 LEU B O 1
ATOM 3526 N N . TYR B 1 178 ? 2.631 33.281 23.562 1 97.75 178 TYR B N 1
ATOM 3527 C CA . TYR B 1 178 ? 3.426 32.125 23.984 1 97.75 178 TYR B CA 1
ATOM 3528 C C . TYR B 1 178 ? 4.73 32.031 23.203 1 97.75 178 TYR B C 1
ATOM 3530 O O . TYR B 1 178 ? 4.746 32.25 21.984 1 97.75 178 TYR B O 1
ATOM 3538 N N . PRO B 1 179 ? 5.871 31.781 23.922 1 97 179 PRO B N 1
ATOM 3539 C CA . PRO B 1 179 ? 7.066 31.422 23.156 1 97 179 PRO B CA 1
ATOM 3540 C C . PRO B 1 179 ? 6.895 30.125 22.375 1 97 179 PRO B C 1
ATOM 3542 O O . PRO B 1 179 ? 6.238 29.188 22.844 1 97 179 PRO B O 1
ATOM 3545 N N . VAL B 1 180 ? 7.504 30.078 21.203 1 96.44 180 VAL B N 1
ATOM 3546 C CA . VAL B 1 180 ? 7.438 28.891 20.359 1 96.44 180 VAL B CA 1
ATOM 3547 C C . VAL B 1 180 ? 7.906 27.672 21.141 1 96.44 180 VAL B C 1
ATOM 3549 O O . VAL B 1 180 ? 7.301 26.594 21.047 1 96.44 180 VAL B O 1
ATOM 3552 N N . ALA B 1 181 ? 8.969 27.844 21.938 1 95.12 181 ALA B N 1
ATOM 3553 C CA . ALA B 1 181 ? 9.539 26.734 22.719 1 95.12 181 ALA B CA 1
ATOM 3554 C C . ALA B 1 181 ? 8.516 26.156 23.688 1 95.12 181 ALA B C 1
ATOM 3556 O O . ALA B 1 181 ? 8.5 24.953 23.938 1 95.12 181 ALA B O 1
ATOM 3557 N N . LYS B 1 182 ? 7.68 27.047 24.234 1 95.5 182 LYS B N 1
ATOM 3558 C CA . LYS B 1 182 ? 6.664 26.578 25.172 1 95.5 182 LYS B CA 1
ATOM 3559 C C . LYS B 1 182 ? 5.598 25.75 24.453 1 95.5 182 LYS B C 1
ATOM 3561 O O . LYS B 1 182 ? 5.129 24.734 24.984 1 95.5 182 LYS B O 1
ATOM 3566 N N . ILE B 1 183 ? 5.191 26.203 23.312 1 95.62 183 ILE B N 1
ATOM 3567 C CA . ILE B 1 183 ? 4.199 25.469 22.547 1 95.62 183 ILE B CA 1
ATOM 3568 C C . ILE B 1 183 ? 4.762 24.094 22.141 1 95.62 183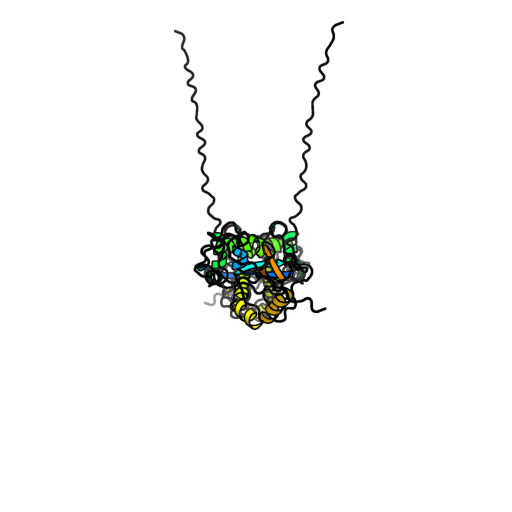 ILE B C 1
ATOM 3570 O O . ILE B 1 183 ? 4.082 23.078 22.281 1 95.62 183 ILE B O 1
ATOM 3574 N N . LYS B 1 184 ? 6.008 24.031 21.688 1 95.44 184 LYS B N 1
ATOM 3575 C CA . LYS B 1 184 ? 6.656 22.781 21.328 1 95.44 184 LYS B CA 1
ATOM 3576 C C . LYS B 1 184 ? 6.664 21.812 22.5 1 95.44 184 LYS B C 1
ATOM 3578 O O . LYS B 1 184 ? 6.316 20.641 22.359 1 95.44 184 LYS B O 1
ATOM 3583 N N . SER B 1 185 ? 7.031 22.344 23.641 1 94.56 185 SER B N 1
ATOM 3584 C CA . SER B 1 185 ? 7.113 21.516 24.844 1 94.56 185 SER B CA 1
ATOM 3585 C C . SER B 1 185 ? 5.746 20.953 25.234 1 94.56 185 SER B C 1
ATOM 3587 O O . SER B 1 185 ? 5.633 19.812 25.656 1 94.56 185 SER B O 1
ATOM 3589 N N . ALA B 1 186 ? 4.758 21.781 25.078 1 94.5 186 ALA B N 1
ATOM 3590 C CA . ALA B 1 186 ? 3.404 21.359 25.406 1 94.5 186 ALA B CA 1
ATOM 3591 C C . ALA B 1 186 ? 2.924 20.25 24.469 1 94.5 186 ALA B C 1
ATOM 3593 O O . ALA B 1 186 ? 2.293 19.281 24.906 1 94.5 186 ALA B O 1
ATOM 3594 N N . VAL B 1 187 ? 3.197 20.359 23.203 1 95.69 187 VAL B N 1
ATOM 3595 C CA . VAL B 1 187 ? 2.812 19.359 22.234 1 95.69 187 VAL B CA 1
ATOM 3596 C C . VAL B 1 187 ? 3.574 18.062 22.5 1 95.69 187 VAL B C 1
ATOM 3598 O O . VAL B 1 187 ? 3.01 16.969 22.406 1 95.69 187 VAL B O 1
ATOM 3601 N N . GLN B 1 188 ? 4.84 18.203 22.844 1 93.31 188 GLN B N 1
ATOM 3602 C CA . GLN B 1 188 ? 5.648 17.031 23.172 1 93.31 188 GLN B CA 1
ATOM 3603 C C . GLN B 1 188 ? 5.082 16.297 24.391 1 93.31 188 GLN B C 1
ATOM 3605 O O . GLN B 1 188 ? 5.008 15.07 24.391 1 93.31 188 GLN B O 1
ATOM 3610 N N . ALA B 1 189 ? 4.691 17.047 25.312 1 90.88 189 ALA B N 1
ATOM 3611 C CA . ALA B 1 189 ? 4.102 16.438 26.5 1 90.88 189 ALA B CA 1
ATOM 3612 C C . ALA B 1 189 ? 2.797 15.727 26.172 1 90.88 189 ALA B C 1
ATOM 3614 O O . ALA B 1 189 ? 2.508 14.664 26.703 1 90.88 189 ALA B O 1
ATOM 3615 N N . ALA B 1 190 ? 2.047 16.328 25.312 1 89.56 190 ALA B N 1
ATOM 3616 C CA . ALA B 1 190 ? 0.746 15.789 24.938 1 89.56 190 ALA B CA 1
ATOM 3617 C C . ALA B 1 190 ? 0.903 14.516 24.109 1 89.56 190 ALA B C 1
ATOM 3619 O O . ALA B 1 190 ? 0.065 13.617 24.188 1 89.56 190 ALA B O 1
ATOM 3620 N N . THR B 1 191 ? 1.98 14.367 23.266 1 88.56 191 THR B N 1
ATOM 3621 C CA . THR B 1 191 ? 2.117 13.273 22.297 1 88.56 191 THR B CA 1
ATOM 3622 C C . THR B 1 191 ? 3.143 12.258 22.797 1 88.56 191 THR B C 1
ATOM 3624 O O . THR B 1 191 ? 3.266 11.172 22.219 1 88.56 191 THR B O 1
ATOM 3627 N N . GLY B 1 192 ? 3.84 12.688 23.75 1 83 192 GLY B N 1
ATOM 3628 C CA . GLY B 1 192 ? 4.906 11.836 24.266 1 83 192 GLY B CA 1
ATOM 3629 C C . GLY B 1 192 ? 6.289 12.398 24.016 1 83 192 GLY B C 1
ATOM 3630 O O . GLY B 1 192 ? 6.43 13.531 23.547 1 83 192 GLY B O 1
ATOM 3631 N N . LYS B 1 193 ? 7.266 11.625 24.359 1 69.62 193 LYS B N 1
ATOM 3632 C CA . LYS B 1 193 ? 8.641 12.117 24.422 1 69.62 193 LYS B CA 1
ATOM 3633 C C . LYS B 1 193 ? 9.227 12.281 23.031 1 69.62 193 LYS B C 1
ATOM 3635 O O . LYS B 1 193 ? 10.43 12.07 22.828 1 69.62 193 LYS B O 1
ATOM 3640 N N . THR B 1 194 ? 8.391 12.836 22.312 1 72.31 194 THR B N 1
ATOM 3641 C CA . THR B 1 194 ? 9.062 13.188 21.062 1 72.31 194 THR B CA 1
ATOM 3642 C C . THR B 1 194 ? 9.906 14.445 21.25 1 72.31 194 THR B C 1
ATOM 3644 O O . THR B 1 194 ? 9.57 15.328 22.047 1 72.31 194 THR B O 1
ATOM 3647 N N . ASN B 1 195 ? 11.078 14.461 20.719 1 73.62 195 ASN B N 1
ATOM 3648 C CA . ASN B 1 195 ? 12.023 15.531 21.016 1 73.62 195 ASN B CA 1
ATOM 3649 C C . ASN B 1 195 ? 11.766 16.766 20.172 1 73.62 195 ASN B C 1
ATOM 3651 O O . ASN B 1 195 ? 12.188 17.875 20.531 1 73.62 195 ASN B O 1
ATOM 3655 N N . ASN B 1 196 ? 11.086 16.656 19.031 1 91.62 196 ASN B N 1
ATOM 3656 C CA . ASN B 1 196 ? 10.961 17.844 18.219 1 91.62 196 ASN B CA 1
ATOM 3657 C C . ASN B 1 196 ? 9.711 17.797 17.344 1 91.62 196 ASN B C 1
ATOM 3659 O O . ASN B 1 196 ? 9.43 16.766 16.719 1 91.62 196 ASN B O 1
ATOM 3663 N N . VAL B 1 197 ? 8.891 18.984 17.359 1 97.19 197 VAL B N 1
ATOM 3664 C CA . VAL B 1 197 ? 7.762 19.203 16.469 1 97.19 197 VAL B CA 1
ATOM 3665 C C . VAL B 1 197 ? 7.938 20.531 15.727 1 97.19 197 VAL B C 1
ATOM 3667 O O . VAL B 1 197 ? 8.703 21.391 16.172 1 97.19 197 VAL B O 1
ATOM 3670 N N . TYR B 1 198 ? 7.277 20.688 14.594 1 97.62 198 TYR B N 1
ATOM 3671 C CA . TYR B 1 198 ? 7.348 21.938 13.844 1 97.62 198 TYR B CA 1
ATOM 3672 C C . TYR B 1 198 ? 6.164 22.828 14.172 1 97.62 198 TYR B C 1
ATOM 3674 O O . TYR B 1 198 ? 5.023 22.375 14.266 1 97.62 198 TYR B O 1
ATOM 3682 N N . ILE B 1 199 ? 6.484 24.094 14.383 1 97.88 199 ILE B N 1
ATOM 3683 C CA . ILE B 1 199 ? 5.469 25.125 14.547 1 97.88 199 ILE B CA 1
ATOM 3684 C C . ILE B 1 199 ? 5.551 26.125 13.398 1 97.88 199 ILE B C 1
ATOM 3686 O O . ILE B 1 199 ? 6.617 26.688 13.133 1 97.88 199 ILE B O 1
ATOM 3690 N N . SER B 1 200 ? 4.422 26.266 12.719 1 97.75 200 SER B N 1
ATOM 3691 C CA . SER B 1 200 ? 4.328 27.25 11.648 1 97.75 200 SER B CA 1
ATOM 3692 C C . SER B 1 200 ? 3.346 28.359 12 1 97.75 200 SER B C 1
ATOM 3694 O O . SER B 1 200 ? 2.295 28.109 12.594 1 97.75 200 SER B O 1
ATOM 3696 N N . CYS B 1 201 ? 3.734 29.578 11.586 1 97.56 201 CYS B N 1
ATOM 3697 C CA . CYS B 1 201 ? 2.936 30.75 11.945 1 97.56 201 CYS B CA 1
ATOM 3698 C C . CYS B 1 201 ? 2.545 31.531 10.703 1 97.56 201 CYS B C 1
ATOM 3700 O O . CYS B 1 201 ? 3.191 31.422 9.656 1 97.56 201 CYS B O 1
ATOM 3702 N N . SER B 1 202 ? 1.405 32.188 10.789 1 95.56 202 SER B N 1
ATOM 3703 C CA . SER B 1 202 ? 1.056 33.281 9.898 1 95.56 202 SER B CA 1
ATOM 3704 C C . SER B 1 202 ? 1.264 34.625 10.57 1 95.56 202 SER B C 1
ATOM 3706 O O . SER B 1 202 ? 0.968 34.781 11.758 1 95.56 202 SER B O 1
ATOM 3708 N N . ASN B 1 203 ? 1.775 35.531 9.773 1 92.88 203 ASN B N 1
ATOM 3709 C CA . ASN B 1 203 ? 2.08 36.844 10.32 1 92.88 203 ASN B CA 1
ATOM 3710 C C . ASN B 1 203 ? 1.158 37.938 9.742 1 92.88 203 ASN B C 1
ATOM 3712 O O . ASN B 1 203 ? 1.066 38.094 8.523 1 92.88 203 ASN B O 1
ATOM 3716 N N . ILE B 1 204 ? 0.426 38.469 10.594 1 84.19 204 ILE B N 1
ATOM 3717 C CA . ILE B 1 204 ? -0.441 39.594 10.234 1 84.19 204 ILE B CA 1
ATOM 3718 C C . ILE B 1 204 ? -0.048 40.844 11.039 1 84.19 204 ILE B C 1
ATOM 3720 O O . ILE B 1 204 ? -0.22 40.875 12.266 1 84.19 204 ILE B O 1
ATOM 3724 N N . GLY B 1 205 ? 0.403 41.875 10.328 1 85.44 205 GLY B N 1
ATOM 3725 C CA . GLY B 1 205 ? 0.986 43 11.055 1 85.44 205 GLY B CA 1
ATOM 3726 C C . GLY B 1 205 ? 2.174 42.594 11.906 1 85.44 205 GLY B C 1
ATOM 3727 O O . GLY B 1 205 ? 3.121 41.969 11.422 1 85.44 205 GLY B O 1
ATOM 3728 N N . GLN B 1 206 ? 2.006 42.938 13.203 1 87.75 206 GLN B N 1
ATOM 3729 C CA . GLN B 1 206 ? 3.096 42.625 14.117 1 87.75 206 GLN B CA 1
ATOM 3730 C C . GLN B 1 206 ? 2.85 41.312 14.828 1 87.75 206 GLN B C 1
ATOM 3732 O O . GLN B 1 206 ? 3.723 40.812 15.547 1 87.75 206 GLN B O 1
ATOM 3737 N N . ASP B 1 207 ? 1.691 40.719 14.539 1 90.69 207 ASP B N 1
ATOM 3738 C CA . ASP B 1 207 ? 1.313 39.531 15.273 1 90.69 207 ASP B CA 1
ATOM 3739 C C . ASP B 1 207 ? 1.762 38.281 14.523 1 90.69 207 ASP B C 1
ATOM 3741 O O . ASP B 1 207 ? 1.646 38.188 13.297 1 90.69 207 ASP B O 1
ATOM 3745 N N . SER B 1 208 ? 2.361 37.375 15.211 1 96.06 208 SER B N 1
ATOM 3746 C CA . SER B 1 208 ? 2.619 36 14.75 1 96.06 208 SER B CA 1
ATOM 3747 C C . SER B 1 208 ? 1.628 35.031 15.352 1 96.06 208 SER B C 1
ATOM 3749 O O . SER B 1 208 ? 1.534 34.906 16.578 1 96.06 208 SER B O 1
ATOM 3751 N N . MET B 1 209 ? 0.855 34.344 14.5 1 96.25 209 MET B N 1
ATOM 3752 C CA . MET B 1 209 ? -0.24 33.5 14.984 1 96.25 209 MET B CA 1
ATOM 3753 C C . MET B 1 209 ? 0.008 32.031 14.641 1 96.25 209 MET B C 1
ATOM 3755 O O . MET B 1 209 ? 0.446 31.719 13.531 1 96.25 209 MET B O 1
ATOM 3759 N N . LEU B 1 210 ? -0.229 31.172 15.578 1 97.62 210 LEU B N 1
ATOM 3760 C CA . LEU B 1 210 ? -0.098 29.734 15.352 1 97.62 210 LEU B CA 1
ATOM 3761 C C . LEU B 1 210 ? -0.981 29.297 14.188 1 97.62 210 LEU B C 1
ATOM 3763 O O . LEU B 1 210 ? -2.205 29.422 14.25 1 97.62 210 LEU B O 1
ATOM 3767 N N . ARG B 1 211 ? -0.355 28.781 13.203 1 97.44 211 ARG B N 1
ATOM 3768 C CA . ARG B 1 211 ? -1.106 28.375 12.023 1 97.44 211 ARG B CA 1
ATOM 3769 C C . ARG B 1 211 ? -1.188 26.859 11.922 1 97.44 211 ARG B C 1
ATOM 3771 O O . ARG B 1 211 ? -2.27 26.297 11.727 1 97.44 211 ARG B O 1
ATOM 3778 N N . GLU B 1 212 ? -0.037 26.188 12.016 1 98.06 212 GLU B N 1
ATOM 3779 C CA . GLU B 1 212 ? 0.002 24.734 11.875 1 98.06 212 GLU B CA 1
ATOM 3780 C C . GLU B 1 212 ? 1.03 24.109 12.812 1 98.06 212 GLU B C 1
ATOM 3782 O O . GLU B 1 212 ? 2.006 24.766 13.195 1 98.06 212 GLU B O 1
ATOM 3787 N N . ILE B 1 213 ? 0.765 22.938 13.211 1 97.69 213 ILE B N 1
ATOM 3788 C CA . ILE B 1 213 ? 1.697 22.062 13.914 1 97.69 213 ILE B CA 1
ATOM 3789 C C . ILE B 1 213 ? 1.976 20.828 13.07 1 97.69 213 ILE B C 1
ATOM 3791 O O . ILE B 1 213 ? 1.051 20.219 12.531 1 97.69 213 ILE B O 1
ATOM 3795 N N . SER B 1 214 ? 3.229 20.5 12.891 1 97.81 214 SER B N 1
ATOM 3796 C CA . SER B 1 214 ? 3.623 19.25 12.258 1 97.81 214 SER B CA 1
ATOM 3797 C C . SER B 1 214 ? 4.27 18.297 13.258 1 97.81 214 SER B C 1
ATOM 3799 O O . SER B 1 214 ? 5.277 18.641 13.883 1 97.81 214 SER B O 1
ATOM 3801 N N . ILE B 1 215 ? 3.67 17.219 13.398 1 97.19 215 ILE B N 1
ATOM 3802 C CA . ILE B 1 215 ? 4.219 16.141 14.203 1 97.19 215 ILE B CA 1
ATOM 3803 C C . ILE B 1 215 ? 4.781 15.055 13.289 1 97.19 215 ILE B C 1
ATOM 3805 O O . ILE B 1 215 ? 4.098 14.586 12.375 1 97.19 215 ILE B O 1
ATOM 3809 N N . CYS B 1 216 ? 6.008 14.648 13.531 1 97.25 216 CYS B N 1
ATOM 3810 C CA . CYS B 1 216 ? 6.648 13.711 12.617 1 97.25 216 CYS B CA 1
ATOM 3811 C C . CYS B 1 216 ? 6.395 12.273 13.055 1 97.25 216 CYS B C 1
ATOM 3813 O O . CYS B 1 216 ? 6.426 11.961 14.242 1 97.25 216 CYS B O 1
ATOM 3815 N N . LEU B 1 217 ? 6.145 11.438 12.094 1 97.31 217 LEU B N 1
ATOM 3816 C CA . LEU B 1 217 ? 5.902 10.008 12.25 1 97.31 217 LEU B CA 1
ATOM 3817 C C . LEU B 1 217 ? 6.969 9.188 11.523 1 97.31 217 LEU B C 1
ATOM 3819 O O . LEU B 1 217 ? 7.676 9.719 10.664 1 97.31 217 LEU B O 1
ATOM 3823 N N . ASP B 1 218 ? 7.043 7.945 11.914 1 96.19 218 ASP B N 1
ATOM 3824 C CA . ASP B 1 218 ? 7.934 7.035 11.195 1 96.19 218 ASP B CA 1
ATOM 3825 C C . ASP B 1 218 ? 7.406 6.75 9.789 1 96.19 218 ASP B C 1
ATOM 3827 O O . ASP B 1 218 ? 6.352 7.254 9.406 1 96.19 218 ASP B O 1
ATOM 3831 N N . LYS B 1 219 ? 8.141 5.965 9.016 1 93.69 219 LYS B N 1
ATOM 3832 C CA . LYS B 1 219 ? 7.875 5.691 7.602 1 93.69 219 LYS B CA 1
ATOM 3833 C C . LYS B 1 219 ? 6.504 5.043 7.418 1 93.69 219 LYS B C 1
ATOM 3835 O O . LYS B 1 219 ? 5.895 5.172 6.355 1 93.69 219 LYS B O 1
ATOM 3840 N N . MET B 1 220 ? 6.031 4.348 8.406 1 95.06 220 MET B N 1
ATOM 3841 C CA . MET B 1 220 ? 4.766 3.627 8.32 1 95.06 220 MET B CA 1
ATOM 3842 C C . MET B 1 220 ? 3.635 4.43 8.953 1 95.06 220 MET B C 1
ATOM 3844 O O . MET B 1 220 ? 2.508 3.941 9.055 1 95.06 220 MET B O 1
ATOM 3848 N N . ALA B 1 221 ? 3.898 5.645 9.445 1 97.06 221 ALA B N 1
ATOM 3849 C CA . ALA B 1 221 ? 2.934 6.566 10.047 1 97.06 221 ALA B CA 1
ATOM 3850 C C . ALA B 1 221 ? 2.324 5.973 11.312 1 97.06 221 ALA B C 1
ATOM 3852 O O . ALA B 1 221 ? 1.128 6.133 11.57 1 97.06 221 ALA B O 1
ATOM 3853 N N . VAL B 1 222 ? 3.15 5.32 12.078 1 96.38 222 VAL B N 1
ATOM 3854 C CA . VAL B 1 222 ? 2.643 4.672 13.281 1 96.38 222 VAL B CA 1
ATOM 3855 C C . VAL B 1 222 ? 3.18 5.387 14.523 1 96.38 222 VAL B C 1
ATOM 3857 O O . VAL B 1 222 ? 2.406 5.84 15.367 1 96.38 222 VAL B O 1
ATOM 3860 N N . ASN B 1 223 ? 4.469 5.523 14.578 1 95.44 223 ASN B N 1
ATOM 3861 C CA . ASN B 1 223 ? 5.113 6.066 15.773 1 95.44 223 ASN B CA 1
ATOM 3862 C C . ASN B 1 223 ? 5.59 7.5 15.547 1 95.44 223 ASN B C 1
ATOM 3864 O O . ASN B 1 223 ? 6.074 7.836 14.461 1 95.44 223 ASN B O 1
ATOM 3868 N N . TYR B 1 224 ? 5.426 8.258 16.609 1 96.25 224 TYR B N 1
ATOM 3869 C CA . TYR B 1 224 ? 5.992 9.594 16.562 1 96.25 224 TYR B CA 1
ATOM 3870 C C . TYR B 1 224 ? 7.516 9.547 16.641 1 96.25 224 TYR B C 1
ATOM 3872 O O . TYR B 1 224 ? 8.086 8.75 17.391 1 96.25 224 TYR B O 1
ATOM 3880 N N . VAL B 1 225 ? 8.188 10.305 15.836 1 95.94 225 VAL B N 1
ATOM 3881 C CA . VAL B 1 225 ? 9.633 10.484 15.836 1 95.94 225 VAL B CA 1
ATOM 3882 C C . VAL B 1 225 ? 9.969 11.977 15.875 1 95.94 225 VAL B C 1
ATOM 3884 O O . VAL B 1 225 ? 9.125 12.812 15.57 1 95.94 225 VAL B O 1
ATOM 3887 N N . PRO B 1 226 ? 11.164 12.297 16.297 1 95.88 226 PRO B N 1
ATOM 3888 C CA . PRO B 1 226 ? 11.523 13.711 16.281 1 95.88 226 PRO B CA 1
ATOM 3889 C C . PRO B 1 226 ? 11.586 14.289 14.859 1 95.88 226 PRO B C 1
ATOM 3891 O O . PRO B 1 226 ? 12.188 13.68 13.969 1 95.88 226 PRO B O 1
ATOM 3894 N N . CYS B 1 227 ? 10.961 15.453 14.719 1 96.88 227 CYS B N 1
ATOM 3895 C CA . CYS B 1 227 ? 11.141 16.141 13.445 1 96.88 227 CYS B CA 1
ATOM 3896 C C . CYS B 1 227 ? 12.578 16.609 13.281 1 96.88 227 CYS B C 1
ATOM 3898 O O . CYS B 1 227 ? 13.172 17.156 14.211 1 96.88 227 CYS B O 1
ATOM 3900 N N . PRO B 1 228 ? 13.094 16.406 12.102 1 97.25 228 PRO B N 1
ATOM 3901 C CA . PRO B 1 228 ? 14.484 16.812 11.875 1 97.25 228 PRO B CA 1
ATOM 3902 C C . PRO B 1 228 ? 14.672 18.328 12 1 97.25 228 PRO B C 1
ATOM 3904 O O . PRO B 1 228 ? 13.852 19.094 11.5 1 97.25 228 PRO B O 1
ATOM 3907 N N . VAL B 1 229 ? 15.773 18.719 12.539 1 95.56 229 VAL B N 1
ATOM 3908 C CA . VAL B 1 229 ? 16.031 20.109 12.859 1 95.56 229 VAL B CA 1
ATOM 3909 C C . VAL B 1 229 ? 16.328 20.891 11.578 1 95.56 229 VAL B C 1
ATOM 3911 O O . VAL B 1 229 ? 16.047 22.078 11.484 1 95.56 229 VAL B O 1
ATOM 3914 N N . ALA B 1 230 ? 16.797 20.172 10.578 1 94.69 230 ALA B N 1
ATOM 3915 C CA . ALA B 1 230 ? 17.25 20.797 9.344 1 94.69 230 ALA B CA 1
ATOM 3916 C C . ALA B 1 230 ? 16.109 21.547 8.656 1 94.69 230 ALA B C 1
ATOM 3918 O O . ALA B 1 230 ? 16.344 22.5 7.914 1 94.69 230 ALA B O 1
ATOM 3919 N N . GLN B 1 231 ? 14.875 21.125 8.914 1 95.88 231 GLN B N 1
ATOM 3920 C CA . GLN B 1 231 ? 13.734 21.734 8.227 1 95.88 231 GLN B CA 1
ATOM 3921 C C . GLN B 1 231 ? 12.844 22.5 9.211 1 95.88 231 GLN B C 1
ATOM 3923 O O . GLN B 1 231 ? 11.648 22.672 8.969 1 95.88 231 GLN B O 1
ATOM 3928 N N . GLU B 1 232 ? 13.438 22.906 10.297 1 95.44 232 GLU B N 1
ATOM 3929 C CA . GLU B 1 232 ? 12.695 23.734 11.258 1 95.44 232 GLU B CA 1
ATOM 3930 C C . GLU B 1 232 ? 12.102 24.969 10.586 1 95.44 232 GLU B C 1
ATOM 3932 O O . GLU B 1 232 ? 12.812 25.734 9.938 1 95.44 232 GLU B O 1
ATOM 3937 N N . PRO B 1 233 ? 10.773 25.156 10.781 1 95.5 233 PRO B N 1
ATOM 3938 C CA . PRO B 1 233 ? 10.18 26.344 10.164 1 95.5 233 PRO B CA 1
ATOM 3939 C C . PRO B 1 233 ? 10.68 27.656 10.789 1 95.5 233 PRO B C 1
ATOM 3941 O O . PRO B 1 233 ? 10.914 27.703 12 1 95.5 233 PRO B O 1
ATOM 3944 N N . LYS B 1 234 ? 10.789 28.672 9.977 1 94.31 234 LYS B N 1
ATOM 3945 C CA . LYS B 1 234 ? 11.211 29.984 10.43 1 94.31 234 LYS B CA 1
ATOM 3946 C C . LYS B 1 234 ? 10.094 31.016 10.266 1 94.31 234 LYS B C 1
ATOM 3948 O O . LYS B 1 234 ? 10.359 32.219 10.141 1 94.31 234 LYS B O 1
ATOM 3953 N N . SER B 1 235 ? 8.961 30.562 10.266 1 95.25 235 SER B N 1
ATOM 3954 C CA . SER B 1 235 ? 7.832 31.422 9.938 1 95.25 235 SER B CA 1
ATOM 3955 C C . SER B 1 235 ? 7.375 32.219 11.156 1 95.25 235 SER B C 1
ATOM 3957 O O . SER B 1 235 ? 6.652 33.219 11.023 1 95.25 235 SER B O 1
ATOM 3959 N N . CYS B 1 236 ? 7.684 31.797 12.344 1 96.56 236 CYS B N 1
ATOM 3960 C CA . CYS B 1 236 ? 7.203 32.469 13.547 1 96.56 236 CYS B CA 1
ATOM 3961 C C . CYS B 1 236 ? 8.141 33.594 13.953 1 96.56 236 CYS B C 1
ATOM 3963 O O . CYS B 1 236 ? 9.344 33.375 14.094 1 96.56 236 CYS B O 1
ATOM 3965 N N . LYS B 1 237 ? 7.488 34.719 14.102 1 92.25 237 LYS B N 1
ATOM 3966 C CA . LYS B 1 237 ? 8.242 35.906 14.516 1 92.25 237 LYS B CA 1
ATOM 3967 C C . LYS B 1 237 ? 7.941 36.25 15.961 1 92.25 237 LYS B C 1
ATOM 3969 O O . LYS B 1 237 ? 6.883 36.812 16.266 1 92.25 237 LYS B O 1
ATOM 3974 N N . GLY B 1 238 ? 8.812 35.906 16.922 1 88.38 238 GLY B N 1
ATOM 3975 C CA . GLY B 1 238 ? 8.594 36.25 18.312 1 88.38 238 GLY B CA 1
ATOM 3976 C C . GLY B 1 238 ? 7.59 35.344 19 1 88.38 238 GLY B C 1
ATOM 3977 O O . GLY B 1 238 ? 7.449 34.156 18.625 1 88.38 238 GLY B O 1
ATOM 3978 N N . PRO B 1 239 ? 7.074 35.875 20.125 1 94.38 239 PRO B N 1
ATOM 3979 C CA . PRO B 1 239 ? 5.996 35.094 20.75 1 94.38 239 PRO B CA 1
ATOM 3980 C C . PRO B 1 239 ? 4.738 35.031 19.891 1 94.38 239 PRO B C 1
ATOM 3982 O O . PRO B 1 239 ? 4.48 35.969 19.094 1 94.38 239 PRO B O 1
ATOM 3985 N N . ILE B 1 240 ? 4.062 33.938 20.016 1 95.88 240 ILE B N 1
ATOM 3986 C CA . ILE B 1 240 ? 3.002 33.719 19.047 1 95.88 240 ILE B CA 1
ATOM 3987 C C . ILE B 1 240 ? 1.642 33.781 19.734 1 95.88 240 ILE B C 1
ATOM 3989 O O . ILE B 1 240 ? 1.522 33.406 20.906 1 95.88 240 ILE B O 1
ATOM 3993 N N . LYS B 1 241 ? 0.66 34.281 18.969 1 95.94 241 LYS B N 1
ATOM 3994 C CA . LYS B 1 241 ? -0.743 34.25 19.375 1 95.94 241 LYS B CA 1
ATOM 3995 C C . LYS B 1 241 ? -1.369 32.906 19.047 1 95.94 241 LYS B C 1
ATOM 3997 O O . LYS B 1 241 ? -1.03 32.281 18.031 1 95.94 241 LYS B O 1
ATOM 4002 N N . PHE B 1 242 ? -2.178 32.406 19.969 1 97.31 242 PHE B N 1
ATOM 4003 C CA . PHE B 1 242 ? -3.049 31.25 19.797 1 97.31 242 PHE B CA 1
ATOM 4004 C C . PHE B 1 242 ? -4.516 31.656 19.875 1 97.31 242 PHE B C 1
ATOM 4006 O O . PHE B 1 242 ? -5.156 31.453 20.922 1 97.31 242 PHE B O 1
ATOM 4013 N N . PRO B 1 243 ? -5.047 32.188 18.703 1 95.62 243 PRO B N 1
ATOM 4014 C CA . PRO B 1 243 ? -6.348 32.875 18.781 1 95.62 243 PRO B CA 1
ATOM 4015 C C . PRO B 1 243 ? -7.496 31.891 19.016 1 95.62 243 PRO B C 1
ATOM 4017 O O . PRO B 1 243 ? -7.496 30.781 18.484 1 95.62 243 PRO B O 1
ATOM 4020 N N . PRO B 1 244 ? -8.477 32.312 19.828 1 94.81 244 PRO B N 1
ATOM 4021 C CA . PRO B 1 244 ? -9.664 31.469 20.031 1 94.81 244 PRO B CA 1
ATOM 4022 C C . PRO B 1 244 ? -10.602 31.469 18.812 1 94.81 244 PRO B C 1
ATOM 4024 O O . PRO B 1 244 ? -10.469 32.344 17.938 1 94.81 244 PRO B O 1
ATOM 4027 N N . PHE B 1 245 ? -11.438 30.453 18.766 1 93 245 PHE B N 1
ATOM 4028 C CA . PHE B 1 245 ? -12.531 30.5 17.797 1 93 245 PHE B CA 1
ATOM 4029 C C . PHE B 1 245 ? -13.406 31.719 18.031 1 93 245 PHE B C 1
ATOM 4031 O O . PHE B 1 245 ? -13.664 32.094 19.172 1 93 245 PHE B O 1
ATOM 4038 N N . PRO B 1 246 ? -13.797 32.281 16.906 1 84.44 246 PRO B N 1
ATOM 4039 C CA . PRO B 1 246 ? -14.688 33.438 17.062 1 84.44 246 PRO B CA 1
ATOM 4040 C C . PRO B 1 246 ? -16.016 33.062 17.734 1 84.44 246 PRO B C 1
ATOM 4042 O O . PRO B 1 246 ? -16.484 31.953 17.578 1 84.44 246 PRO B O 1
ATOM 4045 N N . THR B 1 247 ? -16.453 33.875 18.641 1 71.5 247 THR B N 1
ATOM 4046 C CA . THR B 1 247 ? -17.75 33.688 19.266 1 71.5 247 THR B CA 1
ATOM 4047 C C . THR B 1 247 ? -18.875 33.875 18.25 1 71.5 247 THR B C 1
ATOM 4049 O O . THR B 1 247 ? -18.688 34.562 17.234 1 71.5 247 THR B O 1
ATOM 4052 N N . ALA B 1 248 ? -19.969 32.906 18.188 1 58.44 248 ALA B N 1
ATOM 4053 C CA . ALA B 1 248 ? -21.141 32.844 17.328 1 58.44 248 ALA B CA 1
ATOM 4054 C C . ALA B 1 248 ? -21.453 34.219 16.734 1 58.44 248 ALA B C 1
ATOM 4056 O O . ALA B 1 248 ? -21.906 34.312 15.586 1 58.44 248 ALA B O 1
ATOM 4057 N N . GLU B 1 249 ? -21.25 35.312 17.484 1 50.72 249 GLU B N 1
ATOM 4058 C CA . GLU B 1 249 ? -21.703 36.594 16.953 1 50.72 249 GLU B CA 1
ATOM 4059 C C . GLU B 1 249 ? -20.797 37.062 15.828 1 50.72 249 GLU B C 1
ATOM 4061 O O . GLU B 1 249 ? -21.188 37.938 15.031 1 50.72 249 GLU B O 1
ATOM 4066 N N . GLN B 1 250 ? -19.594 36.562 15.672 1 52.72 250 GLN B N 1
ATOM 4067 C CA . GLN B 1 250 ? -18.641 37.219 14.789 1 52.72 250 GLN B CA 1
ATOM 4068 C C . GLN B 1 250 ? -18.766 36.688 13.359 1 52.72 250 GLN B C 1
ATOM 4070 O O . GLN B 1 250 ? -18.234 37.281 12.422 1 52.72 250 GLN B O 1
ATOM 4075 N N . GLY B 1 251 ? -19.719 36.312 12.82 1 51.94 251 GLY B N 1
ATOM 4076 C CA . GLY B 1 251 ? -20.031 36.031 11.43 1 51.94 251 GLY B CA 1
ATOM 4077 C C . GLY B 1 251 ? -19.078 35.031 10.781 1 51.94 251 GLY B C 1
ATOM 4078 O O . GLY B 1 251 ? -18.594 34.125 11.422 1 51.94 251 GLY B O 1
ATOM 4079 N N . GLN B 1 252 ? -18.75 35.156 9.375 1 53.56 252 GLN B N 1
ATOM 4080 C CA . GLN B 1 252 ? -17.984 34.375 8.422 1 53.56 252 GLN B CA 1
ATOM 4081 C C . GLN B 1 252 ? -16.484 34.594 8.625 1 53.56 252 GLN B C 1
ATOM 4083 O O . GLN B 1 252 ? -16.047 35.719 8.938 1 53.56 252 GLN B O 1
ATOM 4088 N N . PRO B 1 253 ? -15.641 33.5 8.648 1 51.91 253 PRO B N 1
ATOM 4089 C CA . PRO B 1 253 ? -14.195 33.75 8.609 1 51.91 253 PRO B CA 1
ATOM 4090 C C . PRO B 1 253 ? -13.805 34.781 7.562 1 51.91 253 PRO B C 1
ATOM 4092 O O . PRO B 1 253 ? -14.383 34.812 6.477 1 51.91 253 PRO B O 1
ATOM 4095 N N . GLY B 1 254 ? -13.297 36.094 7.879 1 52.28 254 GLY B N 1
ATOM 4096 C CA . GLY B 1 254 ? -12.789 37.156 7.016 1 52.28 254 GLY B CA 1
ATOM 4097 C C . GLY B 1 254 ? -11.5 37.75 7.516 1 52.28 254 GLY B C 1
ATOM 4098 O O . GLY B 1 254 ? -10.992 37.375 8.57 1 52.28 254 GLY B O 1
ATOM 4099 N N . PRO B 1 255 ? -10.828 38.562 6.66 1 49.47 255 PRO B N 1
ATOM 4100 C CA . PRO B 1 255 ? -9.562 39.188 7.039 1 49.47 255 PRO B CA 1
ATOM 4101 C C . PRO B 1 255 ? -9.633 39.875 8.398 1 49.47 255 PRO B C 1
ATOM 4103 O O . PRO B 1 255 ? -10.68 40.438 8.766 1 49.47 255 PRO B O 1
ATOM 4106 N N . ILE B 1 256 ? -8.656 39.656 9.297 1 46.78 256 ILE B N 1
ATOM 4107 C CA . ILE B 1 256 ? -8.484 40.125 10.664 1 46.78 256 ILE B CA 1
ATOM 4108 C C . ILE B 1 256 ? -8.547 41.656 10.695 1 46.78 256 ILE B C 1
ATOM 4110 O O . ILE B 1 256 ? -8.422 42.25 11.758 1 46.78 256 ILE B O 1
ATOM 4114 N N . GLU B 1 257 ? -8.633 42.469 9.703 1 40.94 257 GLU B N 1
ATOM 4115 C CA . GLU B 1 257 ? -8.602 43.875 10.008 1 40.94 257 GLU B CA 1
ATOM 4116 C C . GLU B 1 257 ? -9.508 44.219 11.195 1 40.94 257 GLU B C 1
ATOM 4118 O O . GLU B 1 257 ? -9.18 45.062 12.023 1 40.94 257 GLU B O 1
ATOM 4123 N N . ASP B 1 258 ? -10.68 43.844 11.125 1 36.47 258 ASP B N 1
ATOM 4124 C CA . ASP B 1 258 ? -11.688 44.469 11.977 1 36.47 258 ASP B CA 1
ATOM 4125 C C . ASP B 1 258 ? -11.766 43.75 13.328 1 36.47 258 ASP B C 1
ATOM 4127 O O . ASP B 1 258 ? -12.781 43.875 14.031 1 36.47 258 ASP B O 1
ATOM 4131 N N . LEU B 1 259 ? -10.898 42.75 13.648 1 36.44 259 LEU B N 1
ATOM 4132 C CA . LEU B 1 259 ? -11.109 42.281 15.016 1 36.44 259 LEU B CA 1
ATOM 4133 C C . LEU B 1 259 ? -10.547 43.281 16.016 1 36.44 259 LEU B C 1
ATOM 4135 O O . LEU B 1 259 ? -9.438 43.781 15.844 1 36.44 259 LEU B O 1
ATOM 4139 N N . GLY B 1 260 ? -11.234 44.25 16.625 1 34.53 260 GLY B N 1
ATOM 4140 C CA . GLY B 1 260 ? -11.125 45.219 17.703 1 34.53 260 GLY B CA 1
ATOM 4141 C C . GLY B 1 260 ? -9.977 44.938 18.656 1 34.53 260 GLY B C 1
ATOM 4142 O O . GLY B 1 260 ? -10.047 45.25 19.844 1 34.53 260 GLY B O 1
ATOM 4143 N N . PHE B 1 261 ? -9 44.188 18.203 1 34.34 261 PHE B N 1
ATOM 4144 C CA . PHE B 1 261 ? -7.898 44.125 19.156 1 34.34 261 PHE B CA 1
ATOM 4145 C C . PHE B 1 261 ? -7.34 45.531 19.422 1 34.34 261 PHE B C 1
ATOM 4147 O O . PHE B 1 261 ? -6.734 46.125 18.547 1 34.34 261 PHE B O 1
ATOM 4154 N N . THR B 1 262 ? -7.969 46.219 20.391 1 30.47 262 THR B N 1
ATOM 4155 C CA . THR B 1 262 ? -7.484 47.5 20.953 1 30.47 262 THR B CA 1
ATOM 4156 C C . THR B 1 262 ? -6.016 47.375 21.344 1 30.47 262 THR B C 1
ATOM 4158 O O . THR B 1 262 ? -5.551 46.312 21.75 1 30.47 262 THR B O 1
ATOM 4161 N N . GLU B 1 263 ? -5.242 48.344 20.953 1 32.22 263 GLU B N 1
ATOM 4162 C CA . GLU B 1 263 ? -3.889 48.719 21.359 1 32.22 263 GLU B CA 1
ATOM 4163 C C . GLU B 1 263 ? -3.732 48.625 22.875 1 32.22 263 GLU B C 1
ATOM 4165 O O . GLU B 1 263 ? -4.406 49.344 23.625 1 32.22 263 GLU B O 1
ATOM 4170 N N . LEU B 1 264 ? -3.523 47.5 23.469 1 27.34 264 LEU B N 1
ATOM 4171 C CA . LEU B 1 264 ? -3.172 47.625 24.875 1 27.34 264 LEU B CA 1
ATOM 4172 C C . LEU B 1 264 ? -2.104 48.688 25.078 1 27.34 264 LEU B C 1
ATOM 4174 O O . LEU B 1 264 ? -1.127 48.75 24.328 1 27.34 264 LEU B O 1
ATOM 4178 N N . ALA B 1 265 ? -2.428 49.688 25.844 1 31.12 265 ALA B N 1
ATOM 4179 C CA . ALA B 1 265 ? -1.584 50.719 26.453 1 31.12 265 ALA B CA 1
ATOM 4180 C C . ALA B 1 265 ? -0.422 50.094 27.219 1 31.12 265 ALA B C 1
ATOM 4182 O O . ALA B 1 265 ? -0.629 49.438 28.234 1 31.12 265 ALA B O 1
ATOM 4183 N N . VAL B 1 266 ? 0.666 49.5 26.609 1 27.09 266 VAL B N 1
ATOM 4184 C CA . VAL B 1 266 ? 1.904 49.281 27.344 1 27.09 266 VAL B CA 1
ATOM 4185 C C . VAL B 1 266 ? 2.199 50.5 28.203 1 27.09 266 VAL B C 1
ATOM 4187 O O . VAL B 1 266 ? 2.576 51.562 27.688 1 27.09 266 VAL B O 1
ATOM 4190 N N . ASP B 1 267 ? 1.446 50.75 29.203 1 26.83 267 ASP B N 1
ATOM 4191 C CA . ASP B 1 267 ? 1.871 51.75 30.203 1 26.83 267 ASP B CA 1
ATOM 4192 C C . ASP B 1 267 ? 3.316 51.5 30.625 1 26.83 267 ASP B C 1
ATOM 4194 O O . ASP B 1 267 ? 3.855 50.406 30.422 1 26.83 267 ASP B O 1
ATOM 4198 N N . ASN B 1 268 ? 3.885 52.5 31.484 1 27.94 268 ASN B N 1
ATOM 4199 C CA . ASN B 1 268 ? 5.121 53 32.062 1 27.94 268 ASN B CA 1
ATOM 4200 C C . ASN B 1 268 ? 5.738 52 33.031 1 27.94 268 ASN B C 1
ATOM 4202 O O . ASN B 1 268 ? 5.387 51.969 34.219 1 27.94 268 ASN B O 1
ATOM 4206 N N . ILE B 1 269 ? 5.973 50.719 32.781 1 30.19 269 ILE B N 1
ATOM 4207 C CA . ILE B 1 269 ? 6.773 50.125 33.844 1 30.19 269 ILE B CA 1
ATOM 4208 C C . ILE B 1 269 ? 8.062 50.938 34.031 1 30.19 269 ILE B C 1
ATOM 4210 O O . ILE B 1 269 ? 8.797 51.156 33.062 1 30.19 269 ILE B O 1
ATOM 4214 N N . PRO B 1 270 ? 8.148 51.688 35.125 1 29.39 270 PRO B N 1
ATOM 4215 C CA . PRO B 1 270 ? 9.359 52.375 35.531 1 29.39 270 PRO B CA 1
ATOM 4216 C C . PRO B 1 270 ? 10.625 51.562 35.344 1 29.39 270 PRO B C 1
ATOM 4218 O O . PRO B 1 270 ? 10.586 50.344 35.438 1 29.39 270 PRO B O 1
ATOM 4221 N N . MET B 1 271 ? 11.594 52.094 34.531 1 25.11 271 MET B N 1
ATOM 4222 C CA . MET B 1 271 ? 13 51.75 34.344 1 25.11 271 MET B CA 1
ATOM 4223 C C . MET B 1 271 ? 13.664 51.406 35.656 1 25.11 271 MET B C 1
ATOM 4225 O O . MET B 1 271 ? 13.883 52.281 36.5 1 25.11 271 MET B O 1
ATOM 4229 N N . LEU B 1 272 ? 13.234 50.438 36.469 1 22.91 272 LEU B N 1
ATOM 4230 C CA . LEU B 1 272 ? 14.141 50.188 37.594 1 22.91 272 LEU B CA 1
ATOM 4231 C C . LEU B 1 272 ? 15.586 50.125 37.125 1 22.91 272 LEU B C 1
ATOM 4233 O O . LEU B 1 272 ? 15.922 49.281 36.281 1 22.91 272 LEU B O 1
ATOM 4237 N N . LEU B 1 273 ? 16.312 51.312 37.156 1 21.73 273 LEU B N 1
ATOM 4238 C CA . LEU B 1 273 ? 17.75 51.469 37.25 1 21.73 273 LEU B CA 1
ATOM 4239 C C . LEU B 1 273 ? 18.328 50.531 38.312 1 21.73 273 LEU B C 1
ATOM 4241 O O . LEU B 1 273 ? 17.75 50.375 39.406 1 21.73 273 LEU B O 1
#

Organism: Actinidia chinensis var. chinensis (NCBI:txid1590841)

Solvent-accessible surface area (backbone atoms only — not comparable to full-atom values): 30675 Å² total; per-residue (Å²): 134,84,82,77,78,78,79,78,80,78,77,76,75,76,72,74,74,73,73,71,71,70,74,73,71,72,75,56,62,53,56,74,57,47,26,23,32,42,31,31,28,32,55,57,40,43,25,37,64,90,38,68,32,38,47,59,91,73,43,74,97,50,74,38,56,68,43,55,34,34,8,31,81,50,46,48,67,54,58,18,82,71,27,22,69,56,32,46,61,59,96,43,42,66,59,49,46,42,48,37,62,71,39,88,63,44,57,62,44,37,59,71,48,42,51,51,55,43,46,98,45,53,39,51,50,49,52,39,48,40,31,51,52,24,39,26,44,36,32,52,78,37,14,62,43,51,49,55,48,38,51,37,54,52,42,60,74,48,68,55,44,66,61,41,24,40,77,62,73,42,62,62,28,91,77,57,67,38,49,61,68,56,54,44,50,25,51,23,65,63,77,34,92,43,81,32,60,39,58,35,32,45,71,56,89,88,44,14,28,48,22,34,42,32,44,24,18,33,72,81,52,76,45,77,36,55,40,36,72,82,51,57,59,81,53,54,56,70,51,27,32,37,62,47,73,76,59,88,83,65,64,62,59,52,70,63,80,76,60,77,75,66,79,76,76,82,69,84,75,76,77,85,123,135,84,84,77,78,78,79,78,78,76,76,75,75,77,72,75,74,73,73,72,69,67,74,73,71,72,76,57,61,54,56,74,59,46,25,24,32,41,31,32,29,31,52,57,41,42,27,37,62,90,38,66,32,39,49,59,91,73,42,74,98,51,75,37,56,67,44,54,35,33,9,30,80,49,45,48,67,54,57,18,84,71,27,23,69,56,34,46,63,58,94,44,43,66,59,50,44,42,47,36,62,71,39,87,62,43,56,61,45,37,59,71,48,42,51,50,53,43,44,97,45,55,40,52,50,50,52,40,48,40,32,52,53,25,38,25,43,36,30,53,79,37,14,64,42,53,49,54,48,36,52,36,54,52,40,60,73,47,68,54,43,67,61,42,22,40,77,62,74,43,62,62,29,90,77,57,67,40,50,61,68,57,55,45,51,27,52,23,66,63,77,34,90,43,81,31,58,39,57,35,31,47,70,59,91,88,44,14,28,49,22,33,42,32,44,25,18,32,73,83,54,75,46,78,36,56,40,37,71,82,52,57,58,80,52,53,56,70,53,26,32,38,63,48,72,74,58,89,84,64,63,62,60,53,71,63,80,76,62,79,74,69,80,76,77,81,68,82,75,74,80,82,125

Sequence (546 aa):
MRKFVLIIFLIVSCVSLQVDSAPPPPPAAFPSYDIIQLVISWPPTYCQTGNTCKDWGQIKKRFSLHGLWPADATGKSIDAKAYCSQGPTFSTPEQLNAWINTKANLFTDLLNYWPSIIKNSKDESVWTQQWNEHGVCSSSHICTNTYFEKAVDQSKKLDNLLEMLKKSGIEPHATKLYPVAKIKSAVQAATGKTNNVYISCSNIGQDSMLREISICLDKMAVNYVPCPVAQEPKSCKGPIKFPPFPTAEQGQPGPIEDLGFTELAVDNIPMLLMRKFVLIIFLIVSCVSLQVDSAPPPPPAAFPSYDIIQLVISWPPTYCQTGNTCKDWGQIKKRFSLHGLWPADATGKSIDAKAYCSQGPTFSTPEQLNAWINTKANLFTDLLNYWPSIIKNSKDESVWTQQWNEHGVCSSSHICTNTYFEKAVDQSKKLDNLLEMLKKSGIEPHATKLYPVAKIKSAVQAATGKTNNVYISCSNIGQDSMLREISICLDKMAVNYVPCPVAQEPKSCKGPIKFPPFPTAEQGQPGPIEDLGFTELAVDNIPMLL

Foldseek 3Di:
DPPPPPPPPPPPPPPPPPPPPDPPPDQAALDDFWWKKFKWWQCLQQCQFPAFFDKLVVDDQFIAGQFIATHHPQQHGDFCVRRQVVFDADPDLVVLVVVLVVDPCLVVLCCVQHAGGGPPDGSSNSLRVRCNGGVRSLPVPANSNLRSVLSSVVSVLCVCVQVQLVVLVDHADDDDWAFPVSSQVSSCRSQHVAPAKAWAWDDDPPATATTMIIFMGGSSSPDTHHRRPSPHDPHGDGTHHHHGRDDPVPIGNYHPPPPPPPPPDPDPPDPPD/DDDPPPPPPPPPPPPPPPPPPDDPPDQAALDDFWWKKFKWWQCLQQCQFPAFFDKLVVDDQFIAGQFIATHHPQQHGDFCVRRQVVFDADPDLVVLVVVLVVDPCLVVLCCVQHAGGGPPDGSSNSLRVRCNGGVRSLPVPANSNLRSVLSSVVSVLCVCVQVQLVVLVDHADDDDWADPVSSQVSSCVSQHPAPAKAWAWDDDPNATATTMIIFMGGSSSPDTHHRRPSPHDPHGDGTHHHHGRDDPVPIGNYHPPPPPPPDPPPDDPDPPD

InterPro domains:
  IPR001568 Ribonuclease T2-like [PF00445] (33-227)
  IPR001568 Ribonuclease T2-like [PTHR11240] (13-238)
  IPR018188 Ribonuclease T2, His active site 1 [PS00530] (63-70)
  IPR033697 Ribonuclease T2, eukaryotic [cd01061] (33-242)
  IPR036430 Ribonuclease T2-like superfamily [G3DSA:3.90.730.10] (30-252)
  IPR036430 Ribonuclease T2-like superfamily [SSF55895] (31-245)

Secondary structure (DSSP, 8-state):
------------------------------PPP-EEEEEEE-HHHHTTTT--B--GGGS-SSPEEEEEEEE-TTSPBP-HHHH-TTS---SSHHHHHHHHTTSTTHHHHHHHHS---BTT--HHHHHHHHHHHTGGGGTTTS-HHHHHHHHHHHHHHTTTHHHHHHHTT----SS-EE-HHHHHHHHHHHH-S-S--EEEEEEETTEEEEEEEEEEE-TTS-SB-PPPGGG------SSEE-PPPPPGGG-S---GGGS--------------/------------------------------PPP-EEEEEEE-HHHHTTTT--B--GGGS-SSPEEEEEEEE-TTSPBP-HHHH-TTS---SSHHHHHHHHTTSTTHHHHHHHHS---BTT--HHHHHHHHHHHTGGGGTTTS-HHHHHHHHHHHHHHTTTHHHHHHHTT----SS-EE-HHHHHHHHHHHH-S-S--EEEEEEETTEEEEEEEEEEE-TTS-SB-PPPGGG------SSEE-PPPPPGGG-S---GGGS--------------

Radius of gyration: 33.87 Å; Cα contacts (8 Å, |Δi|>4): 941; chains: 2; bounding box: 58×117×118 Å

Nearest PDB structures (foldseek):
  1j1f-assembly1_A  TM=8.631E-01  e=2.691E-14  Momordica charantia
  1ucg-assembly2_B  TM=8.561E-01  e=4.907E-14  Momordica charantia
  1j1g-assembly1_A  TM=8.606E-01  e=1.841E-13  Momordica charantia
  1iqq-assembly1_A  TM=8.065E-01  e=2.440E-12  Pyrus pyrifolia
  1jy5-assembly2_B  TM=7.777E-01  e=1.313E-11  Calystegia sepium